Protein AF-0000000079575118 (afdb_homodimer)

Foldseek 3Di:
DAWFKWWAQFWAWDADPNDIAILAGGEIDIDHFLFAEEEEEDPSLNLVVVLCCQLVVDATPDTWMDGRNDTLNPDDPVVNVLLNLQAEFEAEQVLPFDQVDFLQCSQCVSVVVVVHDFPPVLLVVLCVLLVCNPRRGPGLVVDDPLNSLSSSLSSRPRNVHQAYEYEARCVPDDPVSSVVSLVSSSVSCNVSRHHYYYYHNDVVSQVVTPWYWYGGSNYIDTD/DAWFKWWAQFWAWDADPNDIAILAGGEIDIDHFLFAEEEEEDPSLNLVVVLCCQLVVDATPDTWMGGRNDTLNPDDPVVNVLLNLQAEFEAEQVLPFDQVDFLQCSQCVSVVVVVHDFPPVLLVVLCVLLVCNVRRGPGLVVDDPLNSLSSSLSSRPRNVHQAYEYEARCVPDDPVSSVVSLVSSSVSCNVSRHHYYYYHNDVVSQVVTPWYWYGGSNYIDTD

Nearest PDB structures (foldseek):
  7w7b-assembly2_G  TM=9.519E-01  e=2.539E-23  Corynebacterium diphtheriae NCTC 13129
  4u00-assembly1_A  TM=8.814E-01  e=5.512E-20  Thermus thermophilus HB8
  4p33-assembly1_A  TM=8.575E-01  e=5.951E-18  Escherichia coli K-12
  6mjp-assembly1_B  TM=8.785E-01  e=3.393E-17  Vibrio cholerae
  8frl-assembly1_A  TM=8.651E-01  e=6.184E-17  Acinetobacter baylyi ADP1

pLDDT: mean 93.68, std 4.73, range [67.94, 98.38]

Secondary structure (DSSP, 8-state):
--EEEEEEEEEEEEEETTEEEEEEEEE--EEETT-EEEEE--TTSSHHHHHHHHTTSS--SEEEEEETTEEGGGS-HHHHHHHHHHHEEEEETT----TTS-HHHHHHHHHHTTTPPP-HHHHHHHHHHTT-TT-TT--GGGS-HHHHHHHHHHHHHHT--SEEEEESTTTTS-HHHHHHHHHHHHHHHHHTT-EEEEE-S-HHHHTTSSEEEEEETTEEEE-/--EEEEEEEEEEEEEETTEEEEEEEEE--EEETT-EEEEE--TTSSHHHHHHHHHTSS--SEEEEEETTEEGGGS-HHHHHHHHHHHEEEEETT----TTS-HHHHHHHHHHTTTPPP-HHHHHHHHHHTT-TT-TT--GGGS-HHHHHHHHHHHHHHT--SEEEEESTTTTS-HHHHHHHHHHHHHHHHHTT-EEEEE-S-HHHHTTSSEEEEEETTEEEE-

Sequence (446 aa):
MDIILETKDLTKTYKAGGNHINAVDHTSICVERGDFVTIVGKSGSGKSTLLHLIGGLDYPTSGEVWIDNECITNMNEEDLSAFRRRKIGFIFQAFNLVPSLNVWENIILPIGLDDRKPDMVYLKEIIELLGLSEKLNNLPNTLSGGQQQRVAIARALATKPAIVLADEPTGNLDSKTSDEVMALLKTSAMKYEQTLIVITHNEDIAQMGNRKLVITDGKVVEQMDIILETKDLTKTYKAGGNHINAVDHTSICVERGDFVTIVGKSGSGKSTLLHLIGGLDYPTSGEVWIDNECITNMNEEDLSAFRRRKIGFIFQAFNLVPSLNVWENIILPIGLDDRKPDMVYLKEIIELLGLSEKLNNLPNTLSGGQQQRVAIARALATKPAIVLADEPTGNLDSKTSDEVMALLKTSAMKYEQTLIVITHNEDIAQMGNRKLVITDGKVVEQ

Structure (mmCIF, N/CA/C/O backbone):
data_AF-0000000079575118-model_v1
#
loop_
_entity.id
_entity.type
_entity.pdbx_description
1 polymer 'ATP-binding cassette domain-containing protein'
#
loop_
_atom_site.group_PDB
_atom_site.id
_atom_site.type_symbol
_atom_site.label_atom_id
_atom_site.label_alt_id
_atom_site.label_comp_id
_atom_site.label_asym_id
_atom_site.label_entity_id
_atom_site.label_seq_id
_atom_site.pdbx_PDB_ins_code
_atom_site.Cartn_x
_atom_site.Cartn_y
_atom_site.Cartn_z
_atom_site.occupancy
_atom_site.B_iso_or_equiv
_atom_site.auth_seq_id
_atom_site.auth_comp_id
_atom_site.auth_asym_id
_atom_site.auth_atom_id
_atom_site.pdbx_PDB_model_num
ATOM 1 N N . MET A 1 1 ? 0.518 -28.797 -24.766 1 67.94 1 MET A N 1
ATOM 2 C CA . MET A 1 1 ? 0.141 -28.219 -23.469 1 67.94 1 MET A CA 1
ATOM 3 C C . MET A 1 1 ? 0.839 -26.891 -23.234 1 67.94 1 MET A C 1
ATOM 5 O O . MET A 1 1 ? 2.039 -26.766 -23.5 1 67.94 1 MET A O 1
ATOM 9 N N . ASP A 1 2 ? 0.005 -25.734 -23.109 1 89.88 2 ASP A N 1
ATOM 10 C CA . ASP A 1 2 ? 0.578 -24.406 -22.953 1 89.88 2 ASP A CA 1
ATOM 11 C C . ASP A 1 2 ? 0.865 -24.109 -21.484 1 89.88 2 ASP A C 1
ATOM 13 O O . ASP A 1 2 ? -0.017 -23.656 -20.75 1 89.88 2 ASP A O 1
ATOM 17 N N . ILE A 1 3 ? 2.137 -24.5 -21.062 1 94.5 3 ILE A N 1
ATOM 18 C CA . ILE A 1 3 ? 2.555 -24.359 -19.672 1 94.5 3 ILE A CA 1
ATOM 19 C C . ILE A 1 3 ? 2.877 -22.891 -19.391 1 94.5 3 ILE A C 1
ATOM 21 O O . ILE A 1 3 ? 3.668 -22.266 -20.109 1 94.5 3 ILE A O 1
ATOM 25 N N . ILE A 1 4 ? 2.217 -22.406 -18.375 1 96.56 4 ILE A N 1
ATOM 26 C CA . ILE A 1 4 ? 2.42 -21 -18.062 1 96.56 4 ILE A CA 1
ATOM 27 C C . ILE A 1 4 ? 3.369 -20.875 -16.875 1 96.56 4 ILE A C 1
ATOM 29 O O . ILE A 1 4 ? 4.07 -19.859 -16.734 1 96.56 4 ILE A O 1
ATOM 33 N N . LEU A 1 5 ? 3.383 -21.875 -15.945 1 97.44 5 LEU A N 1
ATOM 34 C CA . LEU A 1 5 ? 4.246 -21.875 -14.773 1 97.44 5 LEU A CA 1
ATOM 35 C C . LEU A 1 5 ? 4.918 -23.234 -14.594 1 97.44 5 LEU A C 1
ATOM 37 O O . LEU A 1 5 ? 4.266 -24.266 -14.695 1 97.44 5 LEU A O 1
ATOM 41 N N . GLU A 1 6 ? 6.188 -23.188 -14.367 1 97.44 6 GLU A N 1
ATOM 42 C CA . GLU A 1 6 ? 6.961 -24.391 -14.047 1 97.44 6 GLU A CA 1
ATOM 43 C C . GLU A 1 6 ? 8.039 -24.078 -13.008 1 97.44 6 GLU A C 1
ATOM 45 O O . GLU A 1 6 ? 8.805 -23.141 -13.156 1 97.44 6 GLU A O 1
ATOM 50 N N . THR A 1 7 ? 7.984 -24.828 -11.953 1 97.44 7 THR A N 1
ATOM 51 C CA . THR A 1 7 ? 9.094 -24.797 -11.008 1 97.44 7 THR A CA 1
ATOM 52 C C . THR A 1 7 ? 9.938 -26.062 -11.109 1 97.44 7 THR A C 1
ATOM 54 O O . THR A 1 7 ? 9.398 -27.141 -11.336 1 97.44 7 THR A O 1
ATOM 57 N N . LYS A 1 8 ? 11.195 -25.875 -11.023 1 97.25 8 LYS A N 1
ATOM 58 C CA . LYS A 1 8 ? 12.117 -27 -11.125 1 97.25 8 LYS A CA 1
ATOM 59 C C . LYS A 1 8 ? 12.945 -27.156 -9.852 1 97.25 8 LYS A C 1
ATOM 61 O O . LYS A 1 8 ? 13.844 -26.344 -9.594 1 97.25 8 LYS A O 1
ATOM 66 N N . ASP A 1 9 ? 12.688 -28.219 -9.109 1 97.06 9 ASP A N 1
ATOM 67 C CA . ASP A 1 9 ? 13.438 -28.562 -7.91 1 97.06 9 ASP A CA 1
ATOM 68 C C . ASP A 1 9 ? 13.633 -27.344 -7.012 1 97.06 9 ASP A C 1
ATOM 70 O O . ASP A 1 9 ? 14.75 -27.047 -6.598 1 97.06 9 ASP A O 1
ATOM 74 N N . LEU A 1 10 ? 12.57 -26.672 -6.805 1 97.19 10 LEU A N 1
ATOM 75 C CA . LEU A 1 10 ? 12.602 -25.406 -6.09 1 97.19 10 LEU A CA 1
ATOM 76 C C . LEU A 1 10 ? 12.805 -25.625 -4.594 1 97.19 10 LEU A C 1
ATOM 78 O O . LEU A 1 10 ? 12.133 -26.453 -3.986 1 97.19 10 LEU A O 1
ATOM 82 N N . THR A 1 11 ? 13.75 -24.922 -4.004 1 97.12 11 THR A N 1
ATOM 83 C CA . THR A 1 11 ? 14.023 -25.031 -2.574 1 97.12 11 THR A CA 1
ATOM 84 C C . THR A 1 11 ? 14.18 -23.641 -1.954 1 97.12 11 THR A C 1
ATOM 86 O O . THR A 1 11 ? 14.672 -22.719 -2.605 1 97.12 11 THR A O 1
ATOM 89 N N . LYS A 1 12 ? 13.703 -23.453 -0.792 1 96.81 12 LYS A N 1
ATOM 90 C CA . LYS A 1 12 ? 13.953 -22.281 0.034 1 96.81 12 LYS A CA 1
ATOM 91 C C . LYS A 1 12 ? 14.273 -22.672 1.473 1 96.81 12 LYS A C 1
ATOM 93 O O . LYS A 1 12 ? 13.438 -23.266 2.16 1 96.81 12 LYS A O 1
ATOM 98 N N . THR A 1 13 ? 15.445 -22.328 1.859 1 94.56 13 THR A N 1
ATOM 99 C CA . THR A 1 13 ? 15.906 -22.625 3.213 1 94.56 13 THR A CA 1
ATOM 100 C C . THR A 1 13 ? 16.172 -21.328 3.98 1 94.56 13 THR A C 1
ATOM 102 O O . THR A 1 13 ? 16.828 -20.422 3.471 1 94.56 13 THR A O 1
ATOM 105 N N . TYR A 1 14 ? 15.508 -21.188 5.117 1 88.38 14 TYR A N 1
ATOM 106 C CA . TYR A 1 14 ? 15.766 -20.062 6.004 1 88.38 14 TYR A CA 1
ATOM 107 C C . TYR A 1 14 ? 16.672 -20.484 7.164 1 88.38 14 TYR A C 1
ATOM 109 O O . TYR A 1 14 ? 16.609 -21.625 7.621 1 88.38 14 TYR A O 1
ATOM 117 N N . LYS A 1 15 ? 17.578 -19.484 7.641 1 81.81 15 LYS A N 1
ATOM 118 C CA . LYS A 1 15 ? 18.422 -19.719 8.812 1 81.81 15 LYS A CA 1
ATOM 119 C C . LYS A 1 15 ? 17.797 -19.109 10.062 1 81.81 15 LYS A C 1
ATOM 121 O O . LYS A 1 15 ? 17.406 -17.938 10.07 1 81.81 15 LYS A O 1
ATOM 126 N N . ALA A 1 16 ? 17.281 -19.859 10.984 1 70.44 16 ALA A N 1
ATOM 127 C CA . ALA A 1 16 ? 16.781 -19.391 12.273 1 70.44 16 ALA A CA 1
ATOM 128 C C . ALA A 1 16 ? 17.641 -19.922 13.422 1 70.44 16 ALA A C 1
ATOM 130 O O . ALA A 1 16 ? 17.609 -21.109 13.719 1 70.44 16 ALA A O 1
ATOM 131 N N . GLY A 1 17 ? 18.219 -18.938 14.211 1 70.56 17 GLY A N 1
ATOM 132 C CA . GLY A 1 17 ? 18.938 -19.297 15.43 1 70.56 17 GLY A CA 1
ATOM 133 C C . GLY A 1 17 ? 19.844 -20.516 15.242 1 70.56 17 GLY A C 1
ATOM 134 O O . GLY A 1 17 ? 19.922 -21.375 16.125 1 70.56 17 GLY A O 1
ATOM 135 N N . GLY A 1 18 ? 20.5 -20.641 14.148 1 72.25 18 GLY A N 1
ATOM 136 C CA . GLY A 1 18 ? 21.438 -21.719 13.961 1 72.25 18 GLY A CA 1
ATOM 137 C C . GLY A 1 18 ? 20.844 -22.906 13.219 1 72.25 18 GLY A C 1
ATOM 138 O O . GLY A 1 18 ? 21.578 -23.781 12.75 1 72.25 18 GLY A O 1
ATOM 139 N N . ASN A 1 19 ? 19.5 -23.016 13.219 1 81.62 19 ASN A N 1
ATOM 140 C CA . ASN A 1 19 ? 18.875 -24.125 12.5 1 81.62 19 ASN A CA 1
ATOM 141 C C . ASN A 1 19 ? 18.406 -23.688 11.117 1 81.62 19 ASN A C 1
ATOM 143 O O . ASN A 1 19 ? 18.219 -22.5 10.859 1 81.62 19 ASN A O 1
ATOM 147 N N . HIS A 1 20 ? 18.484 -24.734 10.25 1 86.75 20 HIS A N 1
ATOM 148 C CA . HIS A 1 20 ? 17.984 -24.531 8.891 1 86.75 20 HIS A CA 1
ATOM 149 C C . HIS A 1 20 ? 16.594 -25.109 8.711 1 86.75 20 HIS A C 1
ATOM 151 O O . HIS A 1 20 ? 16.344 -26.25 9.102 1 86.75 20 HIS A O 1
ATOM 157 N N . ILE A 1 21 ? 15.625 -24.312 8.305 1 87.5 21 ILE A N 1
ATOM 158 C CA . ILE A 1 21 ? 14.266 -24.75 8.016 1 87.5 21 ILE A CA 1
ATOM 159 C C . ILE A 1 21 ? 13.992 -24.656 6.516 1 87.5 21 ILE A C 1
ATOM 161 O O . ILE A 1 21 ? 14.188 -23.594 5.91 1 87.5 21 ILE A O 1
ATOM 165 N N . ASN A 1 22 ? 13.648 -25.812 5.945 1 91.62 22 ASN A N 1
ATOM 166 C CA . ASN A 1 22 ? 13.234 -25.812 4.547 1 91.62 22 ASN A CA 1
ATOM 167 C C . ASN A 1 22 ? 11.758 -25.438 4.398 1 91.62 22 ASN A C 1
ATOM 169 O O . ASN A 1 22 ? 10.883 -26.297 4.555 1 91.62 22 ASN A O 1
ATOM 173 N N . ALA A 1 23 ? 11.531 -24.25 4.07 1 92.75 23 ALA A N 1
ATOM 174 C CA . ALA A 1 23 ? 10.156 -23.812 3.865 1 92.75 23 ALA A CA 1
ATOM 175 C C . ALA A 1 23 ? 9.578 -24.391 2.574 1 92.75 23 ALA A C 1
ATOM 177 O O . ALA A 1 23 ? 8.391 -24.703 2.504 1 92.75 23 ALA A O 1
ATOM 178 N N . VAL A 1 24 ? 10.359 -24.531 1.567 1 95.69 24 VAL A N 1
ATOM 179 C CA . VAL A 1 24 ? 10.062 -25.219 0.31 1 95.69 24 VAL A CA 1
ATOM 180 C C . VAL A 1 24 ? 11.164 -26.219 -0.002 1 95.69 24 VAL A C 1
ATOM 182 O O . VAL A 1 24 ? 12.352 -25.891 0.028 1 95.69 24 VAL A O 1
ATOM 185 N N . ASP A 1 25 ? 10.734 -27.406 -0.266 1 96 25 ASP A N 1
ATOM 186 C CA . ASP A 1 25 ? 11.688 -28.516 -0.337 1 96 25 ASP A CA 1
ATOM 187 C C . ASP A 1 25 ? 11.555 -29.281 -1.654 1 96 25 ASP A C 1
ATOM 189 O O . ASP A 1 25 ? 10.703 -30.156 -1.783 1 96 25 ASP A O 1
ATOM 193 N N . HIS A 1 26 ? 12.445 -28.969 -2.555 1 95 26 HIS A N 1
ATOM 194 C CA . HIS A 1 26 ? 12.555 -29.641 -3.84 1 95 26 HIS A CA 1
ATOM 195 C C . HIS A 1 26 ? 11.195 -29.781 -4.512 1 95 26 HIS A C 1
ATOM 197 O O . HIS A 1 26 ? 10.789 -30.875 -4.887 1 95 26 HIS A O 1
ATOM 203 N N . THR A 1 27 ? 10.562 -28.688 -4.684 1 94.69 27 THR A N 1
ATOM 204 C CA . THR A 1 27 ? 9.195 -28.656 -5.203 1 94.69 27 THR A CA 1
ATOM 205 C C . THR A 1 27 ? 9.203 -28.375 -6.703 1 94.69 27 THR A C 1
ATOM 207 O O . THR A 1 27 ? 9.82 -27.406 -7.16 1 94.69 27 THR A O 1
ATOM 210 N N . SER A 1 28 ? 8.555 -29.25 -7.422 1 95.19 28 SER A N 1
ATOM 211 C CA . SER A 1 28 ? 8.344 -29.078 -8.852 1 95.19 28 SER A CA 1
ATOM 212 C C . SER A 1 28 ? 6.863 -29.109 -9.211 1 95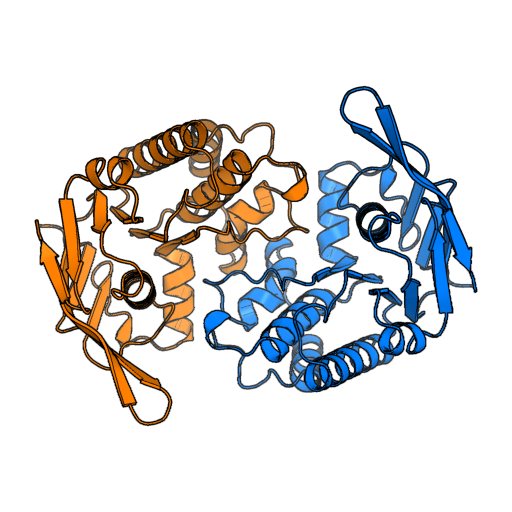.19 28 SER A C 1
ATOM 214 O O . SER A 1 28 ? 6.191 -30.125 -8.977 1 95.19 28 SER A O 1
ATOM 216 N N . ILE A 1 29 ? 6.449 -27.969 -9.719 1 94.81 29 ILE A N 1
ATOM 217 C CA . ILE A 1 29 ? 5.039 -27.875 -10.086 1 94.81 29 ILE A CA 1
ATOM 218 C C . ILE A 1 29 ? 4.914 -27.328 -11.508 1 94.81 29 ILE A C 1
ATOM 220 O O . ILE A 1 29 ? 5.777 -26.578 -11.961 1 94.81 29 ILE A O 1
ATOM 224 N N . CYS A 1 30 ? 3.844 -27.75 -12.164 1 95.38 30 CYS A N 1
ATOM 225 C CA . CYS A 1 30 ? 3.496 -27.266 -13.492 1 95.38 30 CYS A CA 1
ATOM 226 C C . CYS A 1 30 ? 2.039 -26.812 -13.547 1 95.38 30 CYS A C 1
ATOM 228 O O . CYS A 1 30 ? 1.153 -27.516 -13.055 1 95.38 30 CYS A O 1
ATOM 230 N N . VAL A 1 31 ? 1.845 -25.656 -14.102 1 96.06 31 VAL A N 1
ATOM 231 C CA . VAL A 1 31 ? 0.501 -25.109 -14.258 1 96.06 31 VAL A CA 1
ATOM 232 C C . VAL A 1 31 ? 0.269 -24.719 -15.719 1 96.06 31 VAL A C 1
ATOM 234 O O . VAL A 1 31 ? 1.142 -24.125 -16.359 1 96.06 31 VAL A O 1
ATOM 237 N N . GLU A 1 32 ? -0.891 -25.047 -16.266 1 95.5 32 GLU A N 1
ATOM 238 C CA . GLU A 1 32 ? -1.252 -24.719 -17.641 1 95.5 32 GLU A CA 1
ATOM 239 C C . GLU A 1 32 ? -1.951 -23.359 -17.703 1 95.5 32 GLU A C 1
ATOM 241 O O . GLU A 1 32 ? -2.568 -22.922 -16.734 1 95.5 32 GLU A O 1
ATOM 246 N N . ARG A 1 33 ? -1.776 -22.797 -18.859 1 95.31 33 ARG A N 1
ATOM 247 C CA . ARG A 1 33 ? -2.445 -21.516 -19.094 1 95.31 33 ARG A CA 1
ATOM 248 C C . ARG A 1 33 ? -3.955 -21.641 -18.922 1 95.31 33 ARG A C 1
ATOM 250 O O . ARG A 1 33 ? -4.559 -22.594 -19.438 1 95.31 33 ARG A O 1
ATOM 257 N N . GLY A 1 34 ? -4.488 -20.719 -18.156 1 93.69 34 GLY A N 1
ATOM 258 C CA . GLY A 1 34 ? -5.93 -20.703 -17.969 1 93.69 34 GLY A CA 1
ATOM 259 C C . GLY A 1 34 ? -6.395 -21.516 -16.781 1 93.69 34 GLY A C 1
ATOM 260 O O . GLY A 1 34 ? -7.57 -21.469 -16.406 1 93.69 34 GLY A O 1
ATOM 261 N N . ASP A 1 35 ? -5.484 -22.203 -16.109 1 94.88 35 ASP A N 1
ATOM 262 C CA . ASP A 1 35 ? -5.848 -23.016 -14.953 1 94.88 35 ASP A CA 1
ATOM 263 C C . ASP A 1 35 ? -6.176 -22.141 -13.742 1 94.88 35 ASP A C 1
ATOM 265 O O . ASP A 1 35 ? -5.617 -21.062 -13.586 1 94.88 35 ASP A O 1
ATOM 269 N N . PHE A 1 36 ? -7.117 -22.672 -12.992 1 96.44 36 PHE A N 1
ATOM 270 C CA . PHE A 1 36 ? -7.352 -22.203 -11.633 1 96.44 36 PHE A CA 1
ATOM 271 C C . PHE A 1 36 ? -6.871 -23.234 -10.617 1 96.44 36 PHE A C 1
ATOM 273 O O . PHE A 1 36 ? -7.555 -24.234 -10.367 1 96.44 36 PHE A O 1
ATOM 280 N N . VAL A 1 37 ? -5.715 -22.938 -10.031 1 96.94 37 VAL A N 1
ATOM 281 C CA . VAL A 1 37 ? -5.074 -23.891 -9.125 1 96.94 37 VAL A CA 1
ATOM 282 C C . VAL A 1 37 ? -5.18 -23.375 -7.688 1 96.94 37 VAL A C 1
ATOM 284 O O . VAL A 1 37 ? -4.941 -22.188 -7.422 1 96.94 37 VAL A O 1
ATOM 287 N N . THR A 1 38 ? -5.562 -24.219 -6.766 1 97 38 THR A N 1
ATOM 288 C CA . THR A 1 38 ? -5.539 -23.891 -5.344 1 97 38 THR A CA 1
ATOM 289 C C . THR A 1 38 ? -4.445 -24.688 -4.629 1 97 38 THR A C 1
ATOM 291 O O . THR A 1 38 ? -4.211 -25.859 -4.945 1 97 38 THR A O 1
ATOM 294 N N . ILE A 1 39 ? -3.758 -24.062 -3.803 1 96.12 39 ILE A N 1
ATOM 295 C CA . ILE A 1 39 ? -2.746 -24.688 -2.961 1 96.12 39 ILE A CA 1
ATOM 296 C C . ILE A 1 39 ? -3.176 -24.609 -1.497 1 96.12 39 ILE A C 1
ATOM 298 O O . ILE A 1 39 ? -3.381 -23.531 -0.956 1 96.12 39 ILE A O 1
ATOM 302 N N . VAL A 1 40 ? -3.277 -25.766 -0.87 1 95.75 40 VAL A N 1
ATOM 303 C CA . VAL A 1 40 ? -3.744 -25.812 0.511 1 95.75 40 VAL A CA 1
ATOM 304 C C . VAL A 1 40 ? -2.68 -26.469 1.392 1 95.75 40 VAL A C 1
ATOM 306 O O . VAL A 1 40 ? -1.809 -27.188 0.895 1 95.75 40 VAL A O 1
ATOM 309 N N . GLY A 1 41 ? -2.725 -26.125 2.635 1 91.69 41 GLY A N 1
ATOM 310 C CA . GLY A 1 41 ? -1.796 -26.641 3.627 1 91.69 41 GLY A CA 1
ATOM 311 C C . GLY A 1 41 ? -1.983 -26.016 5 1 91.69 41 GLY A C 1
ATOM 312 O O . GLY A 1 41 ? -2.672 -25.016 5.145 1 91.69 41 GLY A O 1
ATOM 313 N N . LYS A 1 42 ? -1.368 -26.641 5.941 1 89.25 42 LYS A N 1
ATOM 314 C CA . LYS A 1 42 ? -1.455 -26.125 7.312 1 89.25 42 LYS A CA 1
ATOM 315 C C . LYS A 1 42 ? -0.647 -24.844 7.48 1 89.25 42 LYS A C 1
ATOM 317 O O . LYS A 1 42 ? 0.158 -24.5 6.617 1 89.25 42 LYS A O 1
ATOM 322 N N . SER A 1 43 ? -0.989 -24.109 8.516 1 86.94 43 SER A N 1
ATOM 323 C CA . SER A 1 43 ? -0.184 -22.938 8.836 1 86.94 43 SER A CA 1
ATOM 324 C C . SER A 1 43 ? 1.29 -23.297 8.984 1 86.94 43 SER A C 1
ATOM 326 O O . SER A 1 43 ? 1.624 -24.328 9.586 1 86.94 43 SER A O 1
ATOM 328 N N . GLY A 1 44 ? 2.092 -22.547 8.391 1 85.81 44 GLY A N 1
ATOM 329 C CA . GLY A 1 44 ? 3.521 -22.781 8.5 1 85.81 44 GLY A CA 1
ATOM 330 C C . GLY A 1 44 ? 4.027 -23.844 7.539 1 85.81 44 GLY A C 1
ATOM 331 O O . GLY A 1 44 ? 5.203 -24.203 7.57 1 85.81 44 GLY A O 1
ATOM 332 N N . SER A 1 45 ? 3.234 -24.25 6.641 1 89.44 45 SER A N 1
ATOM 333 C CA . SER A 1 45 ? 3.621 -25.344 5.762 1 89.44 45 SER A CA 1
ATOM 334 C C . SER A 1 45 ? 4.48 -24.844 4.602 1 89.44 45 SER A C 1
ATOM 336 O O . SER A 1 45 ? 5.078 -25.641 3.879 1 89.44 45 SER A O 1
ATOM 338 N N . GLY A 1 46 ? 4.523 -23.531 4.402 1 91.25 46 GLY A N 1
ATOM 339 C CA . GLY A 1 46 ? 5.348 -22.984 3.344 1 91.25 46 GLY A CA 1
ATOM 340 C C . GLY A 1 46 ? 4.539 -22.391 2.205 1 91.25 46 GLY A C 1
ATOM 341 O O . GLY A 1 46 ? 5.098 -21.984 1.183 1 91.25 46 GLY A O 1
ATOM 342 N N . LYS A 1 47 ? 3.238 -22.281 2.314 1 93 47 LYS A N 1
ATOM 343 C CA . LYS A 1 47 ? 2.352 -21.812 1.255 1 93 47 LYS A CA 1
ATOM 344 C C . LYS A 1 47 ? 2.746 -20.406 0.79 1 93 47 LYS A C 1
ATOM 346 O O . LYS A 1 47 ? 2.951 -20.188 -0.404 1 93 47 LYS A O 1
ATOM 351 N N . SER A 1 48 ? 2.838 -19.531 1.768 1 92.81 48 SER A N 1
ATOM 352 C CA . SER A 1 48 ? 3.156 -18.156 1.425 1 92.81 48 SER A CA 1
ATOM 353 C C . SER A 1 48 ? 4.566 -18.031 0.854 1 92.81 48 SER A C 1
ATOM 355 O O . SER A 1 48 ? 4.797 -17.281 -0.093 1 92.81 48 SER A O 1
ATOM 357 N N . THR A 1 49 ? 5.496 -18.766 1.417 1 94.12 49 THR A N 1
ATOM 358 C CA . THR A 1 49 ? 6.852 -18.781 0.886 1 94.12 49 THR A CA 1
ATOM 359 C C . THR A 1 49 ? 6.859 -19.266 -0.565 1 94.12 49 THR A C 1
ATOM 361 O O . THR A 1 49 ? 7.48 -18.625 -1.424 1 94.12 49 THR A O 1
ATOM 364 N N . LEU A 1 50 ? 6.148 -20.328 -0.807 1 95.88 50 LEU A N 1
ATOM 365 C CA . LEU A 1 50 ? 6.074 -20.859 -2.162 1 95.88 50 LEU A CA 1
ATOM 366 C C . LEU A 1 50 ? 5.504 -19.828 -3.125 1 95.88 50 LEU A C 1
ATOM 368 O O . LEU A 1 50 ? 6.07 -19.594 -4.195 1 95.88 50 LEU A O 1
ATOM 372 N N . LEU A 1 51 ? 4.41 -19.219 -2.771 1 96.31 51 LEU A N 1
ATOM 373 C CA . LEU A 1 51 ? 3.785 -18.203 -3.621 1 96.31 51 LEU A CA 1
ATOM 374 C C . LEU A 1 51 ? 4.73 -17.031 -3.863 1 96.31 51 LEU A C 1
ATOM 376 O O . LEU A 1 51 ? 4.809 -16.516 -4.98 1 96.31 51 LEU A O 1
ATOM 380 N N . HIS A 1 52 ? 5.449 -16.656 -2.875 1 95.88 52 HIS A N 1
ATOM 381 C CA . HIS A 1 52 ? 6.398 -15.555 -3.004 1 95.88 52 HIS A CA 1
ATOM 382 C C . HIS A 1 52 ? 7.539 -15.922 -3.953 1 95.88 52 HIS A C 1
ATOM 384 O O . HIS A 1 52 ? 7.996 -15.078 -4.727 1 95.88 52 HIS A O 1
ATOM 390 N N . LEU A 1 53 ? 7.969 -17.156 -3.863 1 96.5 53 LEU A N 1
ATOM 391 C CA . LEU A 1 53 ? 9.008 -17.609 -4.773 1 96.5 53 LEU A CA 1
ATOM 392 C C . LEU A 1 53 ? 8.508 -17.625 -6.215 1 96.5 53 LEU A C 1
ATOM 394 O O . LEU A 1 53 ? 9.188 -17.125 -7.117 1 96.5 53 LEU A O 1
ATOM 398 N N . ILE A 1 54 ? 7.316 -18.078 -6.355 1 96.75 54 ILE A N 1
ATOM 399 C CA . ILE A 1 54 ? 6.699 -18.156 -7.676 1 96.75 54 ILE A CA 1
ATOM 400 C C . ILE A 1 54 ? 6.504 -16.75 -8.227 1 96.75 54 ILE A C 1
ATOM 402 O O . ILE A 1 54 ? 6.719 -16.5 -9.422 1 96.75 54 ILE A O 1
ATOM 406 N N . GLY A 1 55 ? 6.195 -15.844 -7.406 1 96.38 55 GLY A N 1
ATOM 407 C CA . GLY A 1 55 ? 5.887 -14.492 -7.832 1 96.38 55 GLY A CA 1
ATOM 408 C C . GLY A 1 55 ? 7.109 -13.594 -7.91 1 96.38 55 GLY A C 1
ATOM 409 O O . GLY A 1 55 ? 7.004 -12.422 -8.266 1 96.38 55 GLY A O 1
ATOM 410 N N . GLY A 1 56 ? 8.211 -14.109 -7.523 1 95.62 56 GLY A N 1
ATOM 411 C CA . GLY A 1 56 ? 9.422 -13.305 -7.551 1 95.62 56 GLY A CA 1
ATOM 412 C C . GLY A 1 56 ? 9.492 -12.289 -6.43 1 95.62 56 GLY A C 1
ATOM 413 O O . GLY A 1 56 ? 10.164 -11.266 -6.555 1 95.62 56 GLY A O 1
ATOM 414 N N . LEU A 1 57 ? 8.766 -12.477 -5.441 1 95.31 57 LEU A N 1
ATOM 415 C CA . LEU A 1 57 ? 8.797 -11.602 -4.273 1 95.31 57 LEU A CA 1
ATOM 416 C C . LEU A 1 57 ? 9.898 -12.023 -3.309 1 95.31 57 LEU A C 1
ATOM 418 O O . LEU A 1 57 ? 10.219 -11.297 -2.361 1 95.31 57 LEU A O 1
ATOM 422 N N . ASP A 1 58 ? 10.398 -13.18 -3.512 1 93.69 58 ASP A N 1
ATOM 423 C CA . ASP A 1 58 ? 11.547 -13.742 -2.799 1 93.69 58 ASP A CA 1
ATOM 424 C C . ASP A 1 58 ? 12.398 -14.609 -3.727 1 93.69 58 ASP A C 1
ATOM 426 O O . ASP A 1 58 ? 11.977 -14.938 -4.836 1 93.69 58 ASP A O 1
ATOM 430 N N . TYR A 1 59 ? 13.578 -14.883 -3.273 1 93.75 59 TYR A N 1
ATOM 431 C CA . TYR A 1 59 ? 14.484 -15.695 -4.082 1 93.75 59 TYR A CA 1
ATOM 432 C C . TYR A 1 59 ? 14.633 -17.094 -3.492 1 93.75 59 TYR A C 1
ATOM 434 O O . TYR A 1 59 ? 14.758 -17.25 -2.275 1 93.75 59 TYR A O 1
ATOM 442 N N . PRO A 1 60 ? 14.633 -18.047 -4.391 1 96.5 60 PRO A N 1
ATOM 443 C CA . PRO A 1 60 ? 14.875 -19.406 -3.896 1 96.5 60 PRO A CA 1
ATOM 444 C C . PRO A 1 60 ? 16.328 -19.656 -3.529 1 96.5 60 PRO A C 1
ATOM 446 O O . PRO A 1 60 ? 17.219 -18.922 -3.986 1 96.5 60 PRO A O 1
ATOM 449 N N . THR A 1 61 ? 16.484 -20.609 -2.623 1 96.25 61 THR A N 1
ATOM 450 C CA . THR A 1 61 ? 17.828 -21.078 -2.322 1 96.25 61 THR A CA 1
ATOM 451 C C . THR A 1 61 ? 18.406 -21.859 -3.5 1 96.25 61 THR A C 1
ATOM 453 O O . THR A 1 61 ? 19.578 -21.688 -3.848 1 96.25 61 THR A O 1
ATOM 456 N N . SER A 1 62 ? 17.609 -22.672 -4.062 1 96.94 62 SER A N 1
ATOM 457 C CA . SER A 1 62 ? 17.969 -23.391 -5.273 1 96.94 62 SER A CA 1
ATOM 458 C C . SER A 1 62 ? 16.734 -23.719 -6.109 1 96.94 62 SER A C 1
ATOM 460 O O . SER A 1 62 ? 15.602 -23.578 -5.641 1 96.94 62 SER A O 1
ATOM 462 N N . GLY A 1 63 ? 17.031 -24.031 -7.422 1 97.62 63 GLY A N 1
ATOM 463 C CA . GLY A 1 63 ? 15.938 -24.328 -8.344 1 97.62 63 GLY A CA 1
ATOM 464 C C . GLY A 1 63 ? 15.57 -23.156 -9.227 1 97.62 63 GLY A C 1
ATOM 465 O O . GLY A 1 63 ? 16.25 -22.125 -9.219 1 97.62 63 GLY A O 1
ATOM 466 N N . GLU A 1 64 ? 14.516 -23.453 -10.008 1 98 64 GLU A N 1
ATOM 467 C CA . GLU A 1 64 ? 14.133 -22.438 -10.977 1 98 64 GLU A CA 1
ATOM 468 C C . GLU A 1 64 ? 12.625 -22.25 -11.016 1 98 64 GLU A C 1
ATOM 470 O O . GLU A 1 64 ? 11.867 -23.172 -10.711 1 98 64 GLU A O 1
ATOM 475 N N . VAL A 1 65 ? 12.289 -21.047 -11.344 1 98.06 65 VAL A N 1
ATOM 476 C CA . VAL A 1 65 ? 10.891 -20.703 -11.617 1 98.06 65 VAL A CA 1
ATOM 477 C C . VAL A 1 65 ? 10.758 -20.156 -13.031 1 98.06 65 VAL A C 1
ATOM 479 O O . VAL A 1 65 ? 11.477 -19.234 -13.422 1 98.06 65 VAL A O 1
ATOM 482 N N . TRP A 1 66 ? 9.906 -20.766 -13.781 1 97.75 66 TRP A N 1
ATOM 483 C CA . TRP A 1 66 ? 9.602 -20.328 -15.141 1 97.75 66 TRP A CA 1
ATOM 484 C C . TRP A 1 66 ? 8.156 -19.875 -15.25 1 97.75 66 TRP A C 1
ATOM 486 O O . TRP A 1 66 ? 7.234 -20.578 -14.836 1 97.75 66 TRP A O 1
ATOM 496 N N . ILE A 1 67 ? 7.977 -18.672 -15.789 1 97.19 67 ILE A N 1
ATOM 497 C CA . ILE A 1 67 ? 6.648 -18.125 -16.062 1 97.19 67 ILE A CA 1
ATOM 498 C C . ILE A 1 67 ? 6.578 -17.625 -17.5 1 97.19 67 ILE A C 1
ATOM 500 O O . ILE A 1 67 ? 7.438 -16.844 -17.938 1 97.19 67 ILE A O 1
ATOM 504 N N . ASP A 1 68 ? 5.555 -18.047 -18.203 1 95.5 68 ASP A N 1
ATOM 505 C CA . ASP A 1 68 ? 5.359 -17.609 -19.578 1 95.5 68 ASP A CA 1
ATOM 506 C C . ASP A 1 68 ? 6.641 -17.781 -20.391 1 95.5 68 ASP A C 1
ATOM 508 O O . ASP A 1 68 ? 7.062 -16.844 -21.094 1 95.5 68 ASP A O 1
ATOM 512 N N . ASN A 1 69 ? 7.34 -18.859 -20.172 1 94.56 69 ASN A N 1
ATOM 513 C CA . ASN A 1 69 ? 8.523 -19.297 -20.891 1 94.56 69 ASN A CA 1
ATOM 514 C C . ASN A 1 69 ? 9.742 -18.438 -20.562 1 94.56 69 ASN A C 1
ATOM 516 O O . ASN A 1 69 ? 10.703 -18.391 -21.328 1 94.56 69 ASN A O 1
ATOM 520 N N . GLU A 1 70 ? 9.672 -17.703 -19.516 1 96.19 70 GLU A N 1
ATOM 521 C CA . GLU A 1 70 ? 10.812 -16.922 -19.047 1 96.19 70 GLU A CA 1
ATOM 522 C C . GLU A 1 70 ? 11.266 -17.391 -17.672 1 96.19 70 GLU A C 1
ATOM 524 O O . GLU A 1 70 ? 10.453 -17.594 -16.766 1 96.19 70 GLU A O 1
ATOM 529 N N . CYS A 1 71 ? 12.547 -17.609 -17.531 1 97.44 71 CYS A N 1
ATOM 530 C CA . CYS A 1 71 ? 13.109 -18 -16.234 1 97.44 71 CYS A CA 1
ATOM 531 C C . CYS A 1 71 ? 13.328 -16.781 -15.344 1 97.44 71 CYS A C 1
ATOM 533 O O . CYS A 1 71 ? 14.305 -16.047 -15.516 1 97.44 71 CYS A O 1
ATOM 535 N N . ILE A 1 72 ? 12.508 -16.609 -14.344 1 96.12 72 ILE A N 1
ATOM 536 C CA . ILE A 1 72 ? 12.555 -15.367 -13.57 1 96.12 72 ILE A CA 1
ATOM 537 C C . ILE A 1 72 ? 13.672 -15.445 -12.539 1 96.12 72 ILE A C 1
ATOM 539 O O . ILE A 1 72 ? 14.188 -14.414 -12.086 1 96.12 72 ILE A O 1
ATOM 543 N N . THR A 1 73 ? 14.062 -16.641 -12.141 1 95.56 73 THR A N 1
ATOM 544 C CA . THR A 1 73 ? 15.133 -16.812 -11.164 1 95.56 73 THR A CA 1
ATOM 545 C C . THR A 1 73 ? 16.453 -16.297 -11.711 1 95.56 73 THR A C 1
ATOM 547 O O . THR A 1 73 ? 17.375 -16 -10.945 1 95.56 73 THR A O 1
ATOM 550 N N . ASN A 1 74 ? 16.609 -16.156 -13 1 93.06 74 ASN A N 1
ATOM 551 C CA . ASN A 1 74 ? 17.844 -15.75 -13.648 1 93.06 74 ASN A CA 1
ATOM 552 C C . ASN A 1 74 ? 17.812 -14.281 -14.047 1 93.06 74 ASN A C 1
ATOM 554 O O . ASN A 1 74 ? 18.781 -13.758 -14.586 1 93.06 74 ASN A O 1
ATOM 558 N N . MET A 1 75 ? 16.812 -13.633 -13.766 1 94.94 75 MET A N 1
ATOM 559 C CA . MET A 1 75 ? 16.672 -12.227 -14.141 1 94.94 75 MET A CA 1
ATOM 560 C C . MET A 1 75 ? 17.422 -11.328 -13.164 1 94.94 75 MET A C 1
ATOM 562 O O . MET A 1 75 ? 17.484 -11.625 -11.969 1 94.94 75 MET A O 1
ATOM 566 N N . ASN A 1 76 ? 17.969 -10.266 -13.742 1 93.38 76 ASN A N 1
ATOM 567 C CA . ASN A 1 76 ? 18.422 -9.227 -12.828 1 93.38 76 ASN A CA 1
ATOM 568 C C . ASN A 1 76 ? 17.25 -8.469 -12.203 1 93.38 76 ASN A C 1
ATOM 570 O O . ASN A 1 76 ? 16.109 -8.625 -12.633 1 93.38 76 ASN A O 1
ATOM 574 N N . GLU A 1 77 ? 17.516 -7.691 -11.211 1 90.25 77 GLU A N 1
ATOM 575 C CA . GLU A 1 77 ? 16.453 -7.074 -10.422 1 90.25 77 GLU A CA 1
ATOM 576 C C . GLU A 1 77 ? 15.617 -6.121 -11.266 1 90.25 77 GLU A C 1
ATOM 578 O O . GLU A 1 77 ? 14.398 -6.039 -11.094 1 90.25 77 GLU A O 1
ATOM 583 N N . GLU A 1 78 ? 16.219 -5.422 -12.125 1 90.75 78 GLU A N 1
ATOM 584 C CA . GLU A 1 78 ? 15.477 -4.496 -12.984 1 90.75 78 GLU A CA 1
ATOM 585 C C . GLU A 1 78 ? 14.484 -5.238 -13.875 1 90.75 78 GLU A C 1
ATOM 587 O O . GLU A 1 78 ? 13.312 -4.863 -13.953 1 90.75 78 GLU A O 1
ATOM 592 N N . ASP A 1 79 ? 14.977 -6.277 -14.484 1 94.81 79 ASP A N 1
ATOM 593 C CA . ASP A 1 79 ? 14.133 -7.09 -15.352 1 94.81 79 ASP A CA 1
ATOM 594 C C . ASP A 1 79 ? 13.039 -7.793 -14.555 1 94.81 79 ASP A C 1
ATOM 596 O O . ASP A 1 79 ? 11.891 -7.879 -15 1 94.81 79 ASP A O 1
ATOM 600 N N . LEU A 1 80 ? 13.422 -8.289 -13.383 1 95.75 80 LEU A N 1
ATOM 601 C CA . LEU A 1 80 ? 12.461 -8.984 -12.539 1 95.75 80 LEU A CA 1
ATOM 602 C C . LEU A 1 80 ? 11.359 -8.023 -12.078 1 95.75 80 LEU A C 1
ATOM 604 O O . LEU A 1 80 ? 10.188 -8.398 -12.039 1 95.75 80 LEU A O 1
ATOM 608 N N . SER A 1 81 ? 11.711 -6.84 -11.781 1 94.12 81 SER A N 1
ATOM 609 C CA . SER A 1 81 ? 10.742 -5.824 -11.383 1 94.12 81 SER A CA 1
ATOM 610 C C . SER A 1 81 ? 9.75 -5.539 -12.5 1 94.12 81 SER A C 1
ATOM 612 O O . SER A 1 81 ? 8.539 -5.461 -12.258 1 94.12 81 SER A O 1
ATOM 614 N N . ALA A 1 82 ? 10.297 -5.336 -13.641 1 93.94 82 ALA A N 1
ATOM 615 C CA . ALA A 1 82 ? 9.43 -5.098 -14.797 1 93.94 82 ALA A CA 1
ATOM 616 C C . ALA A 1 82 ? 8.523 -6.301 -15.062 1 93.94 82 ALA A C 1
ATOM 618 O O . ALA A 1 82 ? 7.344 -6.137 -15.367 1 93.94 82 ALA A O 1
ATOM 619 N N . PHE A 1 83 ? 9.141 -7.449 -14.938 1 95.12 83 PHE A N 1
ATOM 620 C CA . PHE A 1 83 ? 8.383 -8.672 -15.133 1 95.12 83 PHE A CA 1
ATOM 621 C C . PHE A 1 83 ? 7.234 -8.766 -14.141 1 95.12 83 PHE A C 1
ATOM 623 O O . PHE A 1 83 ? 6.098 -9.07 -14.516 1 95.12 83 PHE A O 1
ATOM 630 N N . ARG A 1 84 ? 7.449 -8.492 -12.867 1 95.5 84 ARG A N 1
ATOM 631 C CA . ARG A 1 84 ? 6.434 -8.523 -11.82 1 95.5 84 ARG A CA 1
ATOM 632 C C . ARG A 1 84 ? 5.301 -7.551 -12.133 1 95.5 84 ARG A C 1
ATOM 634 O O . ARG A 1 84 ? 4.125 -7.906 -12.031 1 95.5 84 ARG A O 1
ATOM 641 N N . ARG A 1 85 ? 5.641 -6.43 -12.578 1 92.81 85 ARG A N 1
ATOM 642 C CA . ARG A 1 85 ? 4.664 -5.375 -12.82 1 92.81 85 ARG A CA 1
ATOM 643 C C . ARG A 1 85 ? 3.789 -5.711 -14.031 1 92.81 85 ARG A C 1
ATOM 645 O O . ARG A 1 85 ? 2.6 -5.391 -14.047 1 92.81 85 ARG A O 1
ATOM 652 N N . ARG A 1 86 ? 4.344 -6.422 -14.938 1 93.5 86 ARG A N 1
ATOM 653 C CA . ARG A 1 86 ? 3.689 -6.578 -16.234 1 93.5 86 ARG A CA 1
ATOM 654 C C . ARG A 1 86 ? 3.002 -7.934 -16.344 1 93.5 86 ARG A C 1
ATOM 656 O O . ARG A 1 86 ? 1.968 -8.062 -17 1 93.5 86 ARG A O 1
ATOM 663 N N . LYS A 1 87 ? 3.588 -8.922 -15.703 1 95.12 87 LYS A N 1
ATOM 664 C CA . LYS A 1 87 ? 3.172 -10.281 -16.031 1 95.12 87 LYS A CA 1
ATOM 665 C C . LYS A 1 87 ? 2.512 -10.953 -14.828 1 95.12 87 LYS A C 1
ATOM 667 O O . LYS A 1 87 ? 1.873 -12 -14.961 1 95.12 87 LYS A O 1
ATOM 672 N N . ILE A 1 88 ? 2.666 -10.359 -13.68 1 96.62 88 ILE A N 1
ATOM 673 C CA . ILE A 1 88 ? 2.141 -11.023 -12.492 1 96.62 88 ILE A CA 1
ATOM 674 C C . ILE A 1 88 ? 1.166 -10.094 -11.766 1 96.62 88 ILE A C 1
ATOM 676 O O . ILE A 1 88 ? 1.494 -8.945 -11.484 1 96.62 88 ILE A O 1
ATOM 680 N N . GLY A 1 89 ? -0.021 -10.547 -11.555 1 96.88 89 GLY A N 1
ATOM 681 C CA . GLY A 1 89 ? -0.958 -9.891 -10.656 1 96.88 89 GLY A CA 1
ATOM 682 C C . GLY A 1 89 ? -0.953 -10.477 -9.258 1 96.88 89 GLY A C 1
ATOM 683 O O . GLY A 1 89 ? -1.004 -11.695 -9.086 1 96.88 89 GLY A O 1
ATOM 684 N N . PHE A 1 90 ? -0.878 -9.602 -8.297 1 97.31 90 PHE A N 1
ATOM 685 C CA . PHE A 1 90 ? -0.841 -10.062 -6.914 1 97.31 90 PHE A CA 1
ATOM 686 C C . PHE A 1 90 ? -2.094 -9.625 -6.164 1 97.31 90 PHE A C 1
ATOM 688 O O . PHE A 1 90 ? -2.564 -8.5 -6.336 1 97.31 90 PHE A O 1
ATOM 695 N N . ILE A 1 91 ? -2.58 -10.57 -5.414 1 97.12 91 ILE A N 1
ATOM 696 C CA . ILE A 1 91 ? -3.664 -10.297 -4.477 1 97.12 91 ILE A CA 1
ATOM 697 C C . ILE A 1 91 ? -3.275 -10.773 -3.08 1 97.12 91 ILE A C 1
ATOM 699 O O . ILE A 1 91 ? -2.893 -11.93 -2.9 1 97.12 91 ILE A O 1
ATOM 703 N N . PHE A 1 92 ? -3.354 -9.844 -2.117 1 95.38 92 PHE A N 1
ATOM 704 C CA . PHE A 1 92 ? -2.967 -10.164 -0.748 1 95.38 92 PHE A CA 1
ATOM 705 C C . PHE A 1 92 ? -4.168 -10.094 0.185 1 95.38 92 PHE A C 1
ATOM 707 O O . PHE A 1 92 ? -5.18 -9.469 -0.144 1 95.38 92 PHE A O 1
ATOM 714 N N . GLN A 1 93 ? -3.918 -10.672 1.284 1 91.44 93 GLN A N 1
ATOM 715 C CA . GLN A 1 93 ? -4.953 -10.648 2.312 1 91.44 93 GLN A CA 1
ATOM 716 C C . GLN A 1 93 ? -5.195 -9.227 2.822 1 91.44 93 GLN A C 1
ATOM 718 O O . GLN A 1 93 ? -6.336 -8.836 3.07 1 91.44 93 GLN A O 1
ATOM 723 N N . ALA A 1 94 ? -4.176 -8.438 2.963 1 91.38 94 ALA A N 1
ATOM 724 C CA . ALA A 1 94 ? -4.266 -7.102 3.543 1 91.38 94 ALA A CA 1
ATOM 725 C C . ALA A 1 94 ? -4.633 -6.07 2.482 1 91.38 94 ALA A C 1
ATOM 727 O O . ALA A 1 94 ? -4.586 -4.863 2.738 1 91.38 94 ALA A O 1
ATOM 728 N N . PHE A 1 95 ? -5.008 -6.41 1.34 1 92.69 95 PHE A N 1
ATOM 729 C CA . PHE A 1 95 ? -5.414 -5.598 0.198 1 92.69 95 PHE A CA 1
ATOM 730 C C . PHE A 1 95 ? -4.234 -4.805 -0.346 1 92.69 95 PHE A C 1
ATOM 732 O O . PHE A 1 95 ? -4.012 -4.762 -1.559 1 92.69 95 PHE A O 1
ATOM 739 N N . ASN A 1 96 ? -3.486 -4.168 0.671 1 93.94 96 ASN A N 1
ATOM 740 C CA . ASN A 1 96 ? -2.291 -3.385 0.371 1 93.94 96 ASN A CA 1
ATOM 741 C C . ASN A 1 96 ? -2.6 -2.236 -0.586 1 93.94 96 ASN A C 1
ATOM 743 O O . ASN A 1 96 ? -1.876 -2.025 -1.562 1 93.94 96 ASN A O 1
ATOM 747 N N . LEU A 1 97 ? -3.688 -1.597 -0.322 1 96.25 97 LEU A N 1
ATOM 748 C CA . LEU A 1 97 ? -4 -0.375 -1.056 1 96.25 97 LEU A CA 1
ATOM 749 C C . LEU A 1 97 ? -3.248 0.817 -0.473 1 96.25 97 LEU A C 1
ATOM 751 O O . LEU A 1 97 ? -2.965 0.853 0.727 1 96.25 97 LEU A O 1
ATOM 755 N N . VAL A 1 98 ? -2.943 1.729 -1.296 1 95.44 98 VAL A N 1
ATOM 756 C CA . VAL A 1 98 ? -2.371 2.996 -0.852 1 95.44 98 VAL A CA 1
ATOM 757 C C . VAL A 1 98 ? -3.488 3.943 -0.416 1 95.44 98 VAL A C 1
ATOM 759 O O . VAL A 1 98 ? -4.297 4.379 -1.238 1 95.44 98 VAL A O 1
ATOM 762 N N . PRO A 1 99 ? -3.498 4.395 0.763 1 94.94 99 PRO A N 1
ATOM 763 C CA . PRO A 1 99 ? -4.652 5.098 1.324 1 94.94 99 PRO A CA 1
ATOM 764 C C . PRO A 1 99 ? -4.875 6.469 0.691 1 94.94 99 PRO A C 1
ATOM 766 O O . PRO A 1 99 ? -6.008 6.949 0.627 1 94.94 99 PRO A O 1
ATOM 769 N N . SER A 1 100 ? -3.855 7.121 0.252 1 93.94 100 SER A N 1
ATOM 770 C CA . SER A 1 100 ? -3.959 8.484 -0.248 1 93.94 100 SER A CA 1
ATOM 771 C C . SER A 1 100 ? -4.359 8.508 -1.72 1 93.94 100 SER A C 1
ATOM 773 O O . SER A 1 100 ? -4.562 9.578 -2.297 1 93.94 100 SER A O 1
ATOM 775 N N . LEU A 1 101 ? -4.465 7.32 -2.287 1 95.06 101 LEU A N 1
ATOM 776 C CA . LEU A 1 101 ? -4.887 7.191 -3.678 1 95.06 101 LEU A CA 1
ATOM 777 C C . LEU A 1 101 ? -6.32 6.691 -3.768 1 95.06 101 LEU A C 1
ATOM 779 O O . LEU A 1 101 ? -6.734 5.832 -2.984 1 95.06 101 LEU A O 1
ATOM 783 N N . ASN A 1 102 ? -7.027 7.234 -4.742 1 96.31 102 ASN A N 1
ATOM 784 C CA . ASN A 1 102 ? -8.391 6.742 -4.902 1 96.31 102 ASN A CA 1
ATOM 785 C C . ASN A 1 102 ? -8.422 5.383 -5.594 1 96.31 102 ASN A C 1
ATOM 787 O O . ASN A 1 102 ? -7.367 4.828 -5.926 1 96.31 102 ASN A O 1
ATOM 791 N N . VAL A 1 103 ? -9.57 4.859 -5.762 1 97.81 103 VAL A N 1
ATOM 792 C CA . VAL A 1 103 ? -9.766 3.525 -6.32 1 97.81 103 VAL A CA 1
ATOM 793 C C . VAL A 1 103 ? -9.141 3.451 -7.711 1 97.81 103 VAL A C 1
ATOM 795 O O . VAL A 1 103 ? -8.375 2.531 -8.008 1 97.81 103 VAL A O 1
ATOM 798 N N . TRP A 1 104 ? -9.422 4.391 -8.531 1 97.25 104 TRP A N 1
ATOM 799 C CA . TRP A 1 104 ? -8.891 4.395 -9.891 1 97.25 104 TRP A CA 1
ATOM 800 C C . TRP A 1 104 ? -7.363 4.391 -9.875 1 97.25 104 TRP A C 1
ATOM 802 O O . TRP A 1 104 ? -6.73 3.572 -10.555 1 97.25 104 TRP A O 1
ATOM 812 N N . GLU A 1 105 ? -6.812 5.234 -9.102 1 95.69 105 GLU A N 1
ATOM 813 C CA . GLU A 1 105 ? -5.359 5.363 -9.016 1 95.69 105 GLU A CA 1
ATOM 814 C C . GLU A 1 105 ? -4.723 4.078 -8.5 1 95.69 105 GLU A C 1
ATOM 816 O O . GLU A 1 105 ? -3.66 3.672 -8.984 1 95.69 105 GLU A O 1
ATOM 821 N N . ASN A 1 106 ? -5.316 3.502 -7.527 1 97.38 106 ASN A N 1
ATOM 822 C CA . ASN A 1 106 ? -4.828 2.225 -7.02 1 97.38 106 ASN A CA 1
ATOM 823 C C . ASN A 1 106 ? -4.848 1.146 -8.102 1 97.38 106 ASN A C 1
ATOM 825 O O . ASN A 1 106 ? -3.93 0.33 -8.188 1 97.38 106 ASN A O 1
ATOM 829 N N . ILE A 1 107 ? -5.844 1.171 -8.906 1 97.44 107 ILE A N 1
ATOM 830 C CA . ILE A 1 107 ? -6.02 0.148 -9.93 1 97.44 107 ILE A CA 1
ATOM 831 C C . ILE A 1 107 ? -4.941 0.301 -11 1 97.44 107 ILE A C 1
ATOM 833 O O . ILE A 1 107 ? -4.344 -0.686 -11.43 1 97.44 107 ILE A O 1
ATOM 837 N N . ILE A 1 108 ? -4.613 1.514 -11.367 1 95.56 108 ILE A N 1
ATOM 838 C CA . ILE A 1 108 ? -3.758 1.708 -12.531 1 95.56 108 ILE A CA 1
ATOM 839 C C . ILE A 1 108 ? -2.309 1.883 -12.086 1 95.56 108 ILE A C 1
ATOM 841 O O . ILE A 1 108 ? -1.431 2.17 -12.906 1 95.56 108 ILE A O 1
ATOM 845 N N . LEU A 1 109 ? -2.055 1.701 -10.875 1 93.88 109 LEU A N 1
ATOM 846 C CA . LEU A 1 109 ? -0.74 1.947 -10.289 1 93.88 109 LEU A CA 1
ATOM 847 C C . LEU A 1 109 ? 0.348 1.223 -11.07 1 93.88 109 LEU A C 1
ATOM 849 O O . LEU A 1 109 ? 1.336 1.835 -11.484 1 93.88 109 LEU A O 1
ATOM 853 N N . PRO A 1 110 ? 0.199 -0.077 -11.32 1 92.62 110 PRO A N 1
ATOM 854 C CA . PRO A 1 110 ? 1.263 -0.79 -12.031 1 92.62 110 PRO A CA 1
ATOM 855 C C . PRO A 1 110 ? 1.473 -0.269 -13.453 1 92.62 110 PRO A C 1
ATOM 857 O O . PRO A 1 110 ? 2.59 -0.316 -13.969 1 92.62 110 PRO A O 1
ATOM 860 N N . ILE A 1 111 ? 0.465 0.215 -14.039 1 93.12 111 ILE A N 1
ATOM 861 C CA . ILE A 1 111 ? 0.526 0.714 -15.406 1 93.12 111 ILE A CA 1
ATOM 862 C C . ILE A 1 111 ? 1.271 2.047 -15.438 1 93.12 111 ILE A C 1
ATOM 864 O O . ILE A 1 111 ? 2.115 2.273 -16.312 1 93.12 111 ILE A O 1
ATOM 868 N N . GLY A 1 112 ? 0.971 2.895 -14.461 1 88.62 112 GLY A N 1
ATOM 869 C CA . GLY A 1 112 ? 1.613 4.199 -14.375 1 88.62 112 GLY A CA 1
ATOM 870 C C . GLY A 1 112 ? 3.117 4.109 -14.195 1 88.62 112 GLY A C 1
ATOM 871 O O . GLY A 1 112 ? 3.861 4.93 -14.734 1 88.62 112 GLY A O 1
ATOM 872 N N . LEU A 1 113 ? 3.535 3.107 -13.555 1 89.31 113 LEU A N 1
ATOM 873 C CA . LEU A 1 113 ? 4.957 2.941 -13.266 1 89.31 113 LEU A CA 1
ATOM 874 C C . LEU A 1 113 ? 5.711 2.482 -14.508 1 89.31 113 LEU A C 1
ATOM 876 O O . LEU A 1 113 ? 6.938 2.578 -14.57 1 89.31 113 LEU A O 1
ATOM 880 N N . ASP A 1 114 ? 5.047 1.944 -15.469 1 86.25 114 ASP A N 1
ATOM 881 C CA . ASP A 1 114 ? 5.66 1.484 -16.719 1 86.25 114 ASP A CA 1
ATOM 882 C C . ASP A 1 114 ? 5.5 2.521 -17.828 1 86.25 114 ASP A C 1
ATOM 884 O O . ASP A 1 114 ? 5.809 2.248 -18.984 1 86.25 114 ASP A O 1
ATOM 888 N N . ASP A 1 115 ? 5.02 3.627 -17.547 1 81.69 115 ASP A N 1
ATOM 889 C CA . ASP A 1 115 ? 4.762 4.691 -18.516 1 81.69 115 ASP A CA 1
ATOM 890 C C . ASP A 1 115 ? 3.859 4.199 -19.641 1 81.69 115 ASP A C 1
ATOM 892 O O . ASP A 1 115 ? 4.109 4.488 -20.812 1 81.69 115 ASP A O 1
ATOM 896 N N . ARG A 1 116 ? 2.998 3.334 -19.375 1 84.94 116 ARG A N 1
ATOM 897 C CA . ARG A 1 116 ? 2.012 2.84 -20.328 1 84.94 116 ARG A CA 1
ATOM 898 C C . ARG A 1 116 ? 0.643 3.457 -20.078 1 84.94 116 ARG A C 1
ATOM 900 O O . ARG A 1 116 ? 0.398 4.012 -19 1 84.94 116 ARG A O 1
ATOM 907 N N . LYS A 1 117 ? -0.124 3.398 -21.109 1 89.5 117 LYS A N 1
ATOM 908 C CA . LYS A 1 117 ? -1.502 3.861 -20.969 1 89.5 117 LYS A CA 1
ATOM 909 C C . LYS A 1 117 ? -2.447 2.695 -20.703 1 89.5 117 LYS A C 1
ATOM 911 O O . LYS A 1 117 ? -2.301 1.618 -21.281 1 89.5 117 LYS A O 1
ATOM 916 N N . PRO A 1 118 ? -3.295 2.951 -19.828 1 92.69 118 PRO A N 1
ATOM 917 C CA . PRO A 1 118 ? -4.242 1.878 -19.516 1 92.69 118 PRO A CA 1
ATOM 918 C C . PRO A 1 118 ? -5.176 1.563 -20.688 1 92.69 118 PRO A C 1
ATOM 920 O O . PRO A 1 118 ? -5.566 2.467 -21.422 1 92.69 118 PRO A O 1
ATOM 923 N N . ASP A 1 119 ? -5.449 0.322 -20.938 1 95.5 119 ASP A N 1
ATOM 924 C CA . ASP A 1 119 ? -6.504 -0.096 -21.844 1 95.5 119 ASP A CA 1
ATOM 925 C C . ASP A 1 119 ? -7.887 0.2 -21.266 1 95.5 119 ASP A C 1
ATOM 927 O O . ASP A 1 119 ? -8.445 -0.624 -20.531 1 95.5 119 ASP A O 1
ATOM 931 N N . MET A 1 120 ? -8.43 1.273 -21.656 1 96.19 120 MET A N 1
ATOM 932 C CA . MET A 1 120 ? -9.633 1.791 -21.016 1 96.19 120 MET A CA 1
ATOM 933 C C . MET A 1 120 ? -10.82 0.872 -21.266 1 96.19 120 MET A C 1
ATOM 935 O O . MET A 1 120 ? -11.695 0.718 -20.406 1 96.19 120 MET A O 1
ATOM 939 N N . VAL A 1 121 ? -10.906 0.265 -22.375 1 96.25 121 VAL A N 1
ATOM 940 C CA . VAL A 1 121 ? -12.008 -0.635 -22.703 1 96.25 121 VAL A CA 1
ATOM 941 C C . VAL A 1 121 ? -11.953 -1.863 -21.797 1 96.25 121 VAL A C 1
ATOM 943 O O . VAL A 1 121 ? -12.953 -2.23 -21.172 1 96.25 121 VAL A O 1
ATOM 946 N N . TYR A 1 122 ? -10.805 -2.41 -21.719 1 95.38 122 TYR A N 1
ATOM 947 C CA . TYR A 1 122 ? -10.602 -3.576 -20.875 1 95.38 122 TYR A CA 1
ATOM 948 C C . TYR A 1 122 ? -10.859 -3.234 -19.406 1 95.38 122 TYR A C 1
ATOM 950 O O . TYR A 1 122 ? -11.578 -3.955 -18.719 1 95.38 122 TYR A O 1
ATOM 958 N N . LEU A 1 123 ? -10.297 -2.111 -18.891 1 96.69 123 LEU A N 1
ATOM 959 C CA . LEU A 1 123 ? -10.406 -1.717 -17.5 1 96.69 123 LEU A CA 1
ATOM 960 C C . LEU A 1 123 ? -11.852 -1.418 -17.125 1 96.69 123 LEU A C 1
ATOM 962 O O . LEU A 1 123 ? -12.297 -1.746 -16.016 1 96.69 123 LEU A O 1
ATOM 966 N N . LYS A 1 124 ? -12.531 -0.79 -18.031 1 96.81 124 LYS A N 1
ATOM 967 C CA . LYS A 1 124 ? -13.938 -0.501 -17.766 1 96.81 124 LYS A CA 1
ATOM 968 C C . LYS A 1 124 ? -14.734 -1.787 -17.562 1 96.81 124 LYS A C 1
ATOM 970 O O . LYS A 1 124 ? -15.594 -1.854 -16.688 1 96.81 124 LYS A O 1
ATOM 975 N N . GLU A 1 125 ? -14.43 -2.766 -18.328 1 96.19 125 GLU A N 1
ATOM 976 C CA . GLU A 1 125 ? -15.109 -4.051 -18.203 1 96.19 125 GLU A CA 1
ATOM 977 C C . GLU A 1 125 ? -14.797 -4.707 -16.859 1 96.19 125 GLU A C 1
ATOM 979 O O . GLU A 1 125 ? -15.703 -5.203 -16.172 1 96.19 125 GLU A O 1
ATOM 984 N N . ILE A 1 126 ? -13.555 -4.711 -16.484 1 96.12 126 ILE A N 1
ATOM 985 C CA . ILE A 1 126 ? -13.133 -5.305 -15.227 1 96.12 126 ILE A CA 1
ATOM 986 C C . ILE A 1 126 ? -13.797 -4.574 -14.062 1 96.12 126 ILE A C 1
ATOM 988 O O . ILE A 1 126 ? -14.32 -5.203 -13.141 1 96.12 126 ILE A O 1
ATOM 992 N N . ILE A 1 127 ? -13.805 -3.295 -14.148 1 97.62 127 ILE A N 1
ATOM 993 C CA . ILE A 1 127 ? -14.375 -2.443 -13.109 1 97.62 127 ILE A CA 1
ATOM 994 C C . ILE A 1 127 ? -15.867 -2.719 -12.977 1 97.62 127 ILE A C 1
ATOM 996 O O . ILE A 1 127 ? -16.391 -2.828 -11.859 1 97.62 127 ILE A O 1
ATOM 1000 N N . GLU A 1 128 ? -16.5 -2.82 -14.047 1 97.06 128 GLU A N 1
ATOM 1001 C CA . GLU A 1 128 ? -17.922 -3.121 -14.055 1 97.06 128 GLU A CA 1
ATOM 1002 C C . GLU A 1 128 ? -18.203 -4.508 -13.484 1 97.06 128 GLU A C 1
ATOM 1004 O O . GLU A 1 128 ? -19.109 -4.68 -12.656 1 97.06 128 GLU A O 1
ATOM 1009 N N . LEU A 1 129 ? -17.469 -5.469 -13.891 1 95.38 129 LEU A N 1
ATOM 1010 C CA . LEU A 1 129 ? -17.625 -6.84 -13.422 1 95.38 129 LEU A CA 1
ATOM 1011 C C . LEU A 1 129 ? -17.453 -6.918 -11.906 1 95.38 129 LEU A C 1
ATOM 1013 O O . LEU A 1 129 ? -18.141 -7.688 -11.234 1 95.38 129 LEU A O 1
ATOM 1017 N N . LEU A 1 130 ? -16.578 -6.078 -11.383 1 96.81 130 LEU A N 1
ATOM 1018 C CA . LEU A 1 130 ? -16.25 -6.125 -9.953 1 96.81 130 LEU A CA 1
ATOM 1019 C C . LEU A 1 130 ? -17.156 -5.188 -9.164 1 96.81 130 LEU A C 1
ATOM 1021 O O . LEU A 1 130 ? -17.031 -5.07 -7.945 1 96.81 130 LEU A O 1
ATOM 1025 N N . GLY A 1 131 ? -17.984 -4.457 -9.836 1 96.62 131 GLY A N 1
ATOM 1026 C CA . GLY A 1 131 ? -18.938 -3.592 -9.164 1 96.62 131 GLY A CA 1
ATOM 1027 C C . GLY A 1 131 ? -18.312 -2.344 -8.578 1 96.62 131 GLY A C 1
ATOM 1028 O O . GLY A 1 131 ? -18.688 -1.899 -7.492 1 96.62 131 GLY A O 1
ATOM 1029 N N . LEU A 1 132 ? -17.375 -1.78 -9.297 1 97.88 132 LEU A N 1
ATOM 1030 C CA . LEU A 1 132 ? -16.625 -0.652 -8.758 1 97.88 132 LEU A CA 1
ATOM 1031 C C . LEU A 1 132 ? -16.906 0.617 -9.555 1 97.88 132 LEU A C 1
ATOM 1033 O O . LEU A 1 132 ? -16.328 1.671 -9.281 1 97.88 132 LEU A O 1
ATOM 1037 N N . SER A 1 133 ? -17.781 0.646 -10.516 1 97.69 133 SER A N 1
ATOM 1038 C CA . SER A 1 133 ? -18 1.734 -11.461 1 97.69 133 SER A CA 1
ATOM 1039 C C . SER A 1 133 ? -18.312 3.043 -10.742 1 97.69 133 SER A C 1
ATOM 1041 O O . SER A 1 133 ? -17.844 4.109 -11.148 1 97.69 133 SER A O 1
ATOM 1043 N N . GLU A 1 134 ? -19.016 2.961 -9.672 1 97 134 GLU A N 1
ATOM 1044 C CA . GLU A 1 134 ? -19.438 4.168 -8.969 1 97 134 GLU A CA 1
ATOM 1045 C C . GLU A 1 134 ? -18.5 4.512 -7.828 1 97 134 GLU A C 1
ATOM 1047 O O . GLU A 1 134 ? -18.781 5.402 -7.023 1 97 134 GLU A O 1
ATOM 1052 N N . LYS A 1 135 ? -17.391 3.836 -7.738 1 96.94 135 LYS A N 1
ATOM 1053 C CA . LYS A 1 135 ? -16.516 4 -6.578 1 96.94 135 LYS A CA 1
ATOM 1054 C C . LYS A 1 135 ? -15.125 4.473 -7 1 96.94 135 LYS A C 1
ATOM 1056 O O . LYS A 1 135 ? -14.219 4.578 -6.168 1 96.94 135 LYS A O 1
ATOM 1061 N N . LEU A 1 136 ? -14.922 4.793 -8.164 1 96.88 136 LEU A N 1
ATOM 1062 C CA . LEU A 1 136 ? -13.602 5.039 -8.734 1 96.88 136 LEU A CA 1
ATOM 1063 C C . LEU A 1 136 ? -12.922 6.211 -8.039 1 96.88 136 LEU A C 1
ATOM 1065 O O . LEU A 1 136 ? -11.695 6.23 -7.914 1 96.88 136 LEU A O 1
ATOM 1069 N N . ASN A 1 137 ? -13.688 7.125 -7.531 1 95 137 ASN A N 1
ATOM 1070 C CA . ASN A 1 137 ? -13.109 8.32 -6.922 1 95 137 ASN A CA 1
ATOM 1071 C C . ASN A 1 137 ? -13.039 8.195 -5.402 1 95 137 ASN A C 1
ATOM 1073 O O . ASN A 1 137 ? -12.531 9.086 -4.727 1 95 137 ASN A O 1
ATOM 1077 N N . ASN A 1 138 ? -13.492 7.125 -4.895 1 95.62 138 ASN A N 1
ATOM 1078 C CA . ASN A 1 138 ? -13.469 6.906 -3.453 1 95.62 138 ASN A CA 1
ATOM 1079 C C . ASN A 1 138 ? -12.062 6.578 -2.963 1 95.62 138 ASN A C 1
ATOM 1081 O O . ASN A 1 138 ? -11.234 6.078 -3.729 1 95.62 138 ASN A O 1
ATOM 1085 N N . LEU A 1 139 ? -11.883 6.906 -1.746 1 95.94 139 LEU A N 1
ATOM 1086 C CA . LEU A 1 139 ? -10.656 6.492 -1.078 1 95.94 139 LEU A CA 1
ATOM 1087 C C . LEU A 1 139 ? -10.844 5.156 -0.371 1 95.94 139 LEU A C 1
ATOM 1089 O O . LEU A 1 139 ? -11.961 4.801 0.005 1 95.94 139 LEU A O 1
ATOM 1093 N N . PRO A 1 140 ? -9.758 4.438 -0.181 1 96.25 140 PRO A N 1
ATOM 1094 C CA . PRO A 1 140 ? -9.836 3.1 0.411 1 96.25 140 PRO A CA 1
ATOM 1095 C C . PRO A 1 140 ? -10.547 3.094 1.762 1 96.25 140 PRO A C 1
ATOM 1097 O O . PRO A 1 140 ? -11.312 2.172 2.055 1 96.25 140 PRO A O 1
ATOM 1100 N N . ASN A 1 141 ? -10.359 4.078 2.543 1 92 141 ASN A N 1
ATOM 1101 C CA . ASN A 1 141 ? -10.898 4.094 3.896 1 92 141 ASN A CA 1
ATOM 1102 C C . ASN A 1 141 ? -12.422 4.254 3.887 1 92 141 ASN A C 1
ATOM 1104 O O . ASN A 1 141 ? -13.07 4.074 4.918 1 92 141 ASN A O 1
ATOM 1108 N N . THR A 1 142 ? -12.992 4.59 2.807 1 92.88 142 THR A N 1
ATOM 1109 C CA . THR A 1 142 ? -14.438 4.754 2.693 1 92.88 142 THR A CA 1
ATOM 1110 C C . THR A 1 142 ? -15.094 3.477 2.174 1 92.88 142 THR A C 1
ATOM 1112 O O . THR A 1 142 ? -16.312 3.416 2.016 1 92.88 142 THR A O 1
ATOM 1115 N N . LEU A 1 143 ? -14.328 2.469 1.915 1 95.88 143 LEU A N 1
ATOM 1116 C CA . LEU A 1 143 ? -14.797 1.221 1.327 1 95.88 143 LEU A CA 1
ATOM 1117 C C . LEU A 1 143 ? -14.922 0.13 2.389 1 95.88 143 LEU A C 1
ATOM 1119 O O . LEU A 1 143 ? -14.164 0.122 3.361 1 95.88 143 LEU A O 1
ATOM 1123 N N . SER A 1 144 ? -15.844 -0.755 2.125 1 95.12 144 SER A N 1
ATOM 1124 C CA . SER A 1 144 ? -15.883 -1.97 2.934 1 95.12 144 SER A CA 1
ATOM 1125 C C . SER A 1 144 ? -14.711 -2.893 2.598 1 95.12 144 SER A C 1
ATOM 1127 O O . SER A 1 144 ? -14.047 -2.713 1.574 1 95.12 144 SER A O 1
ATOM 1129 N N . GLY A 1 145 ? -14.477 -3.838 3.471 1 95.44 145 GLY A N 1
ATOM 1130 C CA . GLY A 1 145 ? -13.438 -4.812 3.209 1 95.44 145 GLY A CA 1
ATOM 1131 C C . GLY A 1 145 ? -13.586 -5.508 1.868 1 95.44 145 GLY A C 1
ATOM 1132 O O . GLY A 1 145 ? -12.617 -5.652 1.124 1 95.44 145 GLY A O 1
ATOM 1133 N N . GLY A 1 146 ? -14.789 -5.934 1.605 1 96.44 146 GLY A N 1
ATOM 1134 C CA . GLY A 1 146 ? -15.07 -6.566 0.327 1 96.44 146 GLY A CA 1
ATOM 1135 C C . GLY A 1 146 ? -14.781 -5.668 -0.86 1 96.44 146 GLY A C 1
ATOM 1136 O O . GLY A 1 146 ? -14.234 -6.117 -1.869 1 96.44 146 GLY A O 1
ATOM 1137 N N . GLN A 1 147 ? -15.164 -4.395 -0.723 1 97.31 147 GLN A N 1
ATOM 1138 C CA . GLN A 1 147 ? -14.898 -3.432 -1.786 1 97.31 147 GLN A CA 1
ATOM 1139 C C . GLN A 1 147 ? -13.406 -3.199 -1.965 1 97.31 147 GLN A C 1
ATOM 1141 O O . GLN A 1 147 ? -12.914 -3.111 -3.092 1 97.31 147 GLN A O 1
ATOM 1146 N N . GLN A 1 148 ? -12.703 -3.135 -0.875 1 97.94 148 GLN A N 1
ATOM 1147 C CA . GLN A 1 148 ? -11.25 -2.961 -0.947 1 97.94 148 GLN A CA 1
ATOM 1148 C C . GLN A 1 148 ? -10.594 -4.137 -1.656 1 97.94 148 GLN A C 1
ATOM 1150 O O . GLN A 1 148 ? -9.688 -3.949 -2.473 1 97.94 148 GLN A O 1
ATOM 1155 N N . GLN A 1 149 ? -11.031 -5.289 -1.346 1 97.75 149 GLN A N 1
ATOM 1156 C CA . GLN A 1 149 ? -10.477 -6.469 -1.994 1 97.75 149 GLN A CA 1
ATOM 1157 C C . GLN A 1 149 ? -10.766 -6.465 -3.492 1 97.75 149 GLN A C 1
ATOM 1159 O O . GLN A 1 149 ? -9.922 -6.867 -4.297 1 97.75 149 GLN A O 1
ATOM 1164 N N . ARG A 1 150 ? -11.953 -6.051 -3.854 1 97.81 150 ARG A N 1
ATOM 1165 C CA . ARG A 1 150 ? -12.297 -5.957 -5.27 1 97.81 150 ARG A CA 1
ATOM 1166 C C . ARG A 1 150 ? -11.383 -4.969 -5.984 1 97.81 150 ARG A C 1
ATOM 1168 O O . ARG A 1 150 ? -11.016 -5.18 -7.145 1 97.81 150 ARG A O 1
ATOM 1175 N N . VAL A 1 151 ? -11 -3.896 -5.297 1 98.38 151 VAL A N 1
ATOM 1176 C CA . VAL A 1 151 ? -10.039 -2.951 -5.855 1 98.38 151 VAL A CA 1
ATOM 1177 C C . VAL A 1 151 ? -8.695 -3.641 -6.051 1 98.38 151 VAL A C 1
ATOM 1179 O O . VAL A 1 151 ? -8.055 -3.48 -7.094 1 98.38 151 VAL A O 1
ATOM 1182 N N . ALA A 1 152 ? -8.305 -4.391 -5.059 1 97.88 152 ALA A N 1
ATOM 1183 C CA . ALA A 1 152 ? -7.047 -5.133 -5.148 1 97.88 152 ALA A CA 1
ATOM 1184 C C . ALA A 1 152 ? -7.074 -6.117 -6.316 1 97.88 152 ALA A C 1
ATOM 1186 O O . ALA A 1 152 ? -6.074 -6.277 -7.02 1 97.88 152 ALA A O 1
ATOM 1187 N N . ILE A 1 153 ? -8.156 -6.75 -6.5 1 97.38 153 ILE A N 1
ATOM 1188 C CA . ILE A 1 153 ? -8.328 -7.676 -7.609 1 97.38 153 ILE A CA 1
ATOM 1189 C C . ILE A 1 153 ? -8.234 -6.922 -8.938 1 97.38 153 ILE A C 1
ATOM 1191 O O . ILE A 1 153 ? -7.535 -7.355 -9.852 1 97.38 153 ILE A O 1
ATOM 1195 N N . ALA A 1 154 ? -8.93 -5.785 -9.016 1 97.81 154 ALA A N 1
ATOM 1196 C CA . ALA A 1 154 ? -8.875 -4.969 -10.227 1 97.81 154 ALA A CA 1
ATOM 1197 C C . ALA A 1 154 ? -7.441 -4.559 -10.547 1 97.81 154 ALA A C 1
ATOM 1199 O O . ALA A 1 154 ? -7.016 -4.605 -11.703 1 97.81 154 ALA A O 1
ATOM 1200 N N . ARG A 1 155 ? -6.75 -4.188 -9.539 1 97.5 155 ARG A N 1
ATOM 1201 C CA . ARG A 1 155 ? -5.352 -3.803 -9.727 1 97.5 155 ARG A CA 1
ATOM 1202 C C . ARG A 1 155 ? -4.531 -4.965 -10.273 1 97.5 155 ARG A C 1
ATOM 1204 O O . ARG A 1 155 ? -3.717 -4.781 -11.18 1 97.5 155 ARG A O 1
ATOM 1211 N N . ALA A 1 156 ? -4.738 -6.094 -9.734 1 97 156 ALA A N 1
ATOM 1212 C CA . ALA A 1 156 ? -4.008 -7.289 -10.148 1 97 156 ALA A CA 1
ATOM 1213 C C . ALA A 1 156 ? -4.285 -7.629 -11.609 1 97 156 ALA A C 1
ATOM 1215 O O . ALA A 1 156 ? -3.402 -8.125 -12.312 1 97 156 ALA A O 1
ATOM 1216 N N . LEU A 1 157 ? -5.457 -7.324 -12.062 1 96.38 157 LEU A N 1
ATOM 1217 C CA . LEU A 1 157 ? -5.887 -7.723 -13.398 1 96.38 157 LEU A CA 1
ATOM 1218 C C . LEU A 1 157 ? -5.625 -6.605 -14.406 1 96.38 157 LEU A C 1
ATOM 1220 O O . LEU A 1 157 ? -5.676 -6.836 -15.617 1 96.38 157 LEU A O 1
ATOM 1224 N N . ALA A 1 158 ? -5.371 -5.449 -13.906 1 95.5 158 ALA A N 1
ATOM 1225 C CA . ALA A 1 158 ? -5.324 -4.242 -14.727 1 95.5 158 ALA A CA 1
ATOM 1226 C C . ALA A 1 158 ? -4.316 -4.391 -15.859 1 95.5 158 ALA A C 1
ATOM 1228 O O . ALA A 1 158 ? -4.539 -3.887 -16.969 1 95.5 158 ALA A O 1
ATOM 1229 N N . THR A 1 159 ? -3.25 -5.129 -15.625 1 93.88 159 THR A N 1
ATOM 1230 C CA . THR A 1 159 ? -2.154 -5.203 -16.578 1 93.88 159 THR A CA 1
ATOM 1231 C C . THR A 1 159 ? -2.334 -6.398 -17.516 1 93.88 159 THR A C 1
ATOM 1233 O O . THR A 1 159 ? -1.477 -6.668 -18.359 1 93.88 159 THR A O 1
ATOM 1236 N N . LYS A 1 160 ? -3.451 -7.109 -17.359 1 93.56 160 LYS A N 1
ATOM 1237 C CA . LYS A 1 160 ? -3.654 -8.344 -18.125 1 93.56 160 LYS A CA 1
ATOM 1238 C C . LYS A 1 160 ? -2.492 -9.312 -17.922 1 93.56 160 LYS A C 1
ATOM 1240 O O . LYS A 1 160 ? -1.886 -9.773 -18.875 1 93.56 160 LYS A O 1
ATOM 1245 N N . PRO A 1 161 ? -2.271 -9.656 -16.672 1 95.44 161 PRO A N 1
ATOM 1246 C CA . PRO A 1 161 ? -1.096 -10.461 -16.344 1 95.44 161 PRO A CA 1
ATOM 1247 C C . PRO A 1 161 ? -1.178 -11.883 -16.906 1 95.44 161 PRO A C 1
ATOM 1249 O O . PRO A 1 161 ? -2.262 -12.344 -17.281 1 95.44 161 PRO A O 1
ATOM 1252 N N . ALA A 1 162 ? 0.028 -12.523 -16.984 1 93.94 162 ALA A N 1
ATOM 1253 C CA . ALA A 1 162 ? 0.083 -13.93 -17.391 1 93.94 162 ALA A CA 1
ATOM 1254 C C . ALA A 1 162 ? -0.482 -14.828 -16.297 1 93.94 162 ALA A C 1
ATOM 1256 O O . ALA A 1 162 ? -1.082 -15.867 -16.594 1 93.94 162 ALA A O 1
ATOM 1257 N N . ILE A 1 163 ? -0.252 -14.43 -15.086 1 96.62 163 ILE A N 1
ATOM 1258 C CA . ILE A 1 163 ? -0.669 -15.234 -13.945 1 96.62 163 ILE A CA 1
ATOM 1259 C C . ILE A 1 163 ? -1.091 -14.32 -12.797 1 96.62 163 ILE A C 1
ATOM 1261 O O . ILE A 1 163 ? -0.501 -13.258 -12.594 1 96.62 163 ILE A O 1
ATOM 1265 N N . VAL A 1 164 ? -2.119 -14.711 -12.109 1 97.56 164 VAL A N 1
ATOM 1266 C CA . VAL A 1 164 ? -2.557 -14.031 -10.891 1 97.56 164 VAL A CA 1
ATOM 1267 C C . VAL A 1 164 ? -2.271 -14.914 -9.68 1 97.56 164 VAL A C 1
ATOM 1269 O O . VAL A 1 164 ? -2.65 -16.094 -9.656 1 97.56 164 VAL A O 1
ATOM 1272 N N . LEU A 1 165 ? -1.539 -14.375 -8.75 1 97.88 165 LEU A N 1
ATOM 1273 C CA . LEU A 1 165 ? -1.188 -15.055 -7.512 1 97.88 165 LEU A CA 1
ATOM 1274 C C . LEU A 1 165 ? -1.912 -14.43 -6.324 1 97.88 165 LEU A C 1
ATOM 1276 O O . LEU A 1 165 ? -1.768 -13.234 -6.062 1 97.88 165 LEU A O 1
ATOM 1280 N N . ALA A 1 166 ? -2.639 -15.234 -5.637 1 97.56 166 ALA A N 1
ATOM 1281 C CA . ALA A 1 166 ? -3.424 -14.727 -4.512 1 97.56 166 ALA A CA 1
ATOM 1282 C C . ALA A 1 166 ? -3.031 -15.422 -3.211 1 97.56 166 ALA A C 1
ATOM 1284 O O . ALA A 1 166 ? -3.076 -16.656 -3.121 1 97.56 166 ALA A O 1
ATOM 1285 N 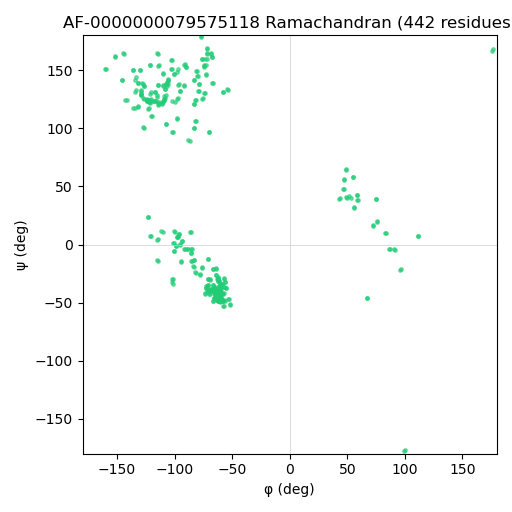N . ASP A 1 167 ? -2.623 -14.656 -2.254 1 96.12 167 ASP A N 1
ATOM 1286 C CA . ASP A 1 167 ? -2.271 -15.148 -0.925 1 96.12 167 ASP A CA 1
ATOM 1287 C C . ASP A 1 167 ? -3.396 -14.883 0.073 1 96.12 167 ASP A C 1
ATOM 1289 O O . ASP A 1 167 ? -3.498 -13.789 0.625 1 96.12 167 ASP A O 1
ATOM 1293 N N . GLU A 1 168 ? -4.184 -15.883 0.266 1 94.94 168 GLU A N 1
ATOM 1294 C CA . GLU A 1 168 ? -5.344 -15.797 1.146 1 94.94 168 GLU A CA 1
ATOM 1295 C C . GLU A 1 168 ? -6.172 -14.547 0.843 1 94.94 168 GLU A C 1
ATOM 1297 O O . GLU A 1 168 ? -6.426 -13.734 1.732 1 94.94 168 GLU A O 1
ATOM 1302 N N . PRO A 1 169 ? -6.727 -14.492 -0.312 1 95.19 169 PRO A N 1
ATOM 1303 C CA . PRO A 1 169 ? -7.316 -13.242 -0.79 1 95.19 169 PRO A CA 1
ATOM 1304 C C . PRO A 1 169 ? -8.539 -12.82 0.018 1 95.19 169 PRO A C 1
ATOM 1306 O O . PRO A 1 169 ? -8.914 -11.641 0.018 1 95.19 169 PRO A O 1
ATOM 1309 N N . THR A 1 170 ? -9.156 -13.711 0.687 1 93.38 170 THR A N 1
ATOM 1310 C CA . THR A 1 170 ? -10.367 -13.328 1.402 1 93.38 170 THR A CA 1
ATOM 1311 C C . THR A 1 170 ? -10.242 -13.648 2.889 1 93.38 170 THR A C 1
ATOM 1313 O O . THR A 1 170 ? -11.25 -13.828 3.576 1 93.38 170 THR A O 1
ATOM 1316 N N . GLY A 1 171 ? -9.07 -13.734 3.365 1 90.06 171 GLY A N 1
ATOM 1317 C CA . GLY A 1 171 ? -8.828 -14.109 4.75 1 90.06 171 GLY A CA 1
ATOM 1318 C C . GLY A 1 171 ? -9.383 -13.102 5.742 1 90.06 171 GLY A C 1
ATOM 1319 O O . GLY A 1 171 ? -9.703 -13.453 6.879 1 90.06 171 GLY A O 1
ATOM 1320 N N . ASN A 1 172 ? -9.508 -11.922 5.363 1 90.12 172 ASN A N 1
ATOM 1321 C CA . ASN A 1 172 ? -9.945 -10.867 6.262 1 90.12 172 ASN A CA 1
ATOM 1322 C C . ASN A 1 172 ? -11.422 -10.539 6.07 1 90.12 172 ASN A C 1
ATOM 1324 O O . ASN A 1 172 ? -11.922 -9.555 6.621 1 90.12 172 ASN A O 1
ATOM 1328 N N . LEU A 1 173 ? -12.148 -11.344 5.34 1 93.5 173 LEU A N 1
ATOM 1329 C CA . LEU A 1 173 ? -13.539 -11.047 5.004 1 93.5 173 LEU A CA 1
ATOM 1330 C C . LEU A 1 173 ? -14.477 -12.062 5.652 1 93.5 173 LEU A C 1
ATOM 1332 O O . LEU A 1 173 ? -14.078 -13.188 5.945 1 93.5 173 LEU A O 1
ATOM 1336 N N . ASP A 1 174 ? -15.703 -11.602 5.871 1 93 174 ASP A N 1
ATOM 1337 C CA . ASP A 1 174 ? -16.719 -12.555 6.305 1 93 174 ASP A CA 1
ATOM 1338 C C . ASP A 1 174 ? -17.062 -13.539 5.191 1 93 174 ASP A C 1
ATOM 1340 O O . ASP A 1 174 ? -16.766 -13.297 4.023 1 93 174 ASP A O 1
ATOM 1344 N N . SER A 1 175 ? -17.719 -14.609 5.617 1 92.31 175 SER A N 1
ATOM 1345 C CA . SER A 1 175 ? -17.922 -15.727 4.707 1 92.31 175 SER A CA 1
ATOM 1346 C C . SER A 1 175 ? -18.734 -15.305 3.486 1 92.31 175 SER A C 1
ATOM 1348 O O . SER A 1 175 ? -18.391 -15.656 2.355 1 92.31 175 SER A O 1
ATOM 1350 N N . LYS A 1 176 ? -19.781 -14.633 3.711 1 93.5 176 LYS A N 1
ATOM 1351 C CA . LYS A 1 176 ? -20.625 -14.227 2.6 1 93.5 176 LYS A CA 1
ATOM 1352 C C . LYS A 1 176 ? -19.859 -13.328 1.625 1 93.5 176 LYS A C 1
ATOM 1354 O O . LYS A 1 176 ? -19.891 -13.555 0.414 1 93.5 176 LYS A O 1
ATOM 1359 N N . THR A 1 177 ? -19.219 -12.352 2.131 1 94.19 177 THR A N 1
ATOM 1360 C CA . THR A 1 177 ? -18.422 -11.445 1.312 1 94.19 177 THR A CA 1
ATOM 1361 C C . THR A 1 177 ? -17.281 -12.195 0.614 1 94.19 177 THR A C 1
ATOM 1363 O O . THR A 1 177 ? -16.984 -11.93 -0.551 1 94.19 177 THR A O 1
ATOM 1366 N N . SER A 1 178 ? -16.719 -13.055 1.373 1 94.81 178 SER A N 1
ATOM 1367 C CA . SER A 1 178 ? -15.648 -13.875 0.819 1 94.81 178 SER A CA 1
ATOM 1368 C C . SER A 1 178 ? -16.125 -14.633 -0.419 1 94.81 178 SER A C 1
ATOM 1370 O O . SER A 1 178 ? -15.461 -14.609 -1.458 1 94.81 178 SER A O 1
ATOM 1372 N N . ASP A 1 179 ? -17.203 -15.242 -0.319 1 93.94 179 ASP A N 1
ATOM 1373 C CA . ASP A 1 179 ? -17.75 -16 -1.428 1 93.94 179 ASP A CA 1
ATOM 1374 C C . ASP A 1 179 ? -18.016 -15.109 -2.637 1 93.94 179 ASP A C 1
ATOM 1376 O O . ASP A 1 179 ? -17.719 -15.484 -3.771 1 93.94 179 ASP A O 1
ATOM 1380 N N . GLU A 1 180 ? -18.547 -14.008 -2.352 1 94.81 180 GLU A N 1
ATOM 1381 C CA . GLU A 1 180 ? -18.859 -13.062 -3.42 1 94.81 180 GLU A CA 1
ATOM 1382 C C . GLU A 1 180 ? -17.594 -12.602 -4.137 1 94.81 180 GLU A C 1
ATOM 1384 O O . GLU A 1 180 ? -17.531 -12.602 -5.371 1 94.81 180 GLU A O 1
ATOM 1389 N N . VAL A 1 181 ? -16.656 -12.234 -3.379 1 95.12 181 VAL A N 1
ATOM 1390 C CA . VAL A 1 181 ? -15.406 -11.727 -3.934 1 95.12 181 VAL A CA 1
ATOM 1391 C C . VAL A 1 181 ? -14.711 -12.82 -4.73 1 95.12 181 VAL A C 1
ATOM 1393 O O . VAL A 1 181 ? -14.211 -12.578 -5.832 1 95.12 181 VAL A O 1
ATOM 1396 N N . MET A 1 182 ? -14.672 -14.016 -4.223 1 95.56 182 MET A N 1
ATOM 1397 C CA . MET A 1 182 ? -14.016 -15.125 -4.91 1 95.56 182 MET A CA 1
ATOM 1398 C C . MET A 1 182 ? -14.734 -15.453 -6.215 1 95.56 182 MET A C 1
ATOM 1400 O O . MET A 1 182 ? -14.094 -15.789 -7.215 1 95.56 182 MET A O 1
ATOM 1404 N N . ALA A 1 183 ? -16 -15.375 -6.18 1 95.06 183 ALA A N 1
ATOM 1405 C CA . ALA A 1 183 ? -16.766 -15.609 -7.398 1 95.06 183 ALA A CA 1
ATOM 1406 C C . ALA A 1 183 ? -16.422 -14.586 -8.477 1 95.06 183 ALA A C 1
ATOM 1408 O O . ALA A 1 183 ? -16.25 -14.938 -9.641 1 95.06 183 ALA A O 1
ATOM 1409 N N . LEU A 1 184 ? -16.312 -13.383 -8.031 1 94.19 184 LEU A N 1
ATOM 1410 C CA . LEU A 1 184 ? -15.953 -12.312 -8.953 1 94.19 184 LEU A CA 1
ATOM 1411 C C . LEU A 1 184 ? -14.555 -12.523 -9.516 1 94.19 184 LEU A C 1
ATOM 1413 O O . LEU A 1 184 ? -14.328 -12.359 -10.719 1 94.19 184 LEU A O 1
ATOM 1417 N N . LEU A 1 185 ? -13.664 -12.891 -8.656 1 95.06 185 LEU A N 1
ATOM 1418 C CA . LEU A 1 185 ? -12.289 -13.164 -9.078 1 95.06 185 LEU A CA 1
ATOM 1419 C C . LEU A 1 185 ? -12.258 -14.305 -10.094 1 95.06 185 LEU A C 1
ATOM 1421 O O . LEU A 1 185 ? -11.641 -14.18 -11.156 1 95.06 185 LEU A O 1
ATOM 1425 N N . LYS A 1 186 ? -12.93 -15.32 -9.797 1 93.94 186 LYS A N 1
ATOM 1426 C CA . LYS A 1 186 ? -12.984 -16.469 -10.695 1 93.94 186 LYS A CA 1
ATOM 1427 C C . LYS A 1 186 ? -13.594 -16.094 -12.039 1 93.94 186 LYS A C 1
ATOM 1429 O O . LYS A 1 186 ? -13.031 -16.406 -13.094 1 93.94 186 LYS A O 1
ATOM 1434 N N . THR A 1 187 ? -14.656 -15.414 -11.992 1 93.44 187 THR A N 1
ATOM 1435 C CA . THR A 1 187 ? -15.344 -15.008 -13.219 1 93.44 187 THR A CA 1
ATOM 1436 C C . THR A 1 187 ? -14.445 -14.117 -14.07 1 93.44 187 THR A C 1
ATOM 1438 O O . THR A 1 187 ? -14.359 -14.305 -15.289 1 93.44 187 THR A O 1
ATOM 1441 N N . SER A 1 188 ? -13.789 -13.188 -13.422 1 90.25 188 SER A N 1
ATOM 1442 C CA . SER A 1 188 ? -12.906 -12.273 -14.141 1 90.25 188 SER A CA 1
ATOM 1443 C C . SER A 1 188 ? -11.727 -13.023 -14.758 1 90.25 188 SER A C 1
ATOM 1445 O O . SER A 1 188 ? -11.367 -12.781 -15.914 1 90.25 188 SER A O 1
ATOM 1447 N N . ALA A 1 189 ? -11.195 -13.938 -14.016 1 86.56 189 ALA A N 1
ATOM 1448 C CA . ALA A 1 189 ? -10.039 -14.703 -14.484 1 86.56 189 ALA A CA 1
ATOM 1449 C C . ALA A 1 189 ? -10.422 -15.617 -15.648 1 86.56 189 ALA A C 1
ATOM 1451 O O . ALA A 1 189 ? -9.68 -15.727 -16.625 1 86.56 189 ALA A O 1
ATOM 1452 N N . MET A 1 190 ? -11.586 -16.203 -15.602 1 86.69 190 MET A N 1
ATOM 1453 C CA . MET A 1 190 ? -12.039 -17.109 -16.656 1 86.69 190 MET A CA 1
ATOM 1454 C C . MET A 1 190 ? -12.375 -16.344 -17.922 1 86.69 190 MET A C 1
ATOM 1456 O O . MET A 1 190 ? -12.047 -16.781 -19.031 1 86.69 190 MET A O 1
ATOM 1460 N N . LYS A 1 191 ? -12.977 -15.242 -17.75 1 88.25 191 LYS A N 1
ATOM 1461 C CA . LYS A 1 191 ? -13.391 -14.438 -18.906 1 88.25 191 LYS A CA 1
ATOM 1462 C C . LYS A 1 191 ? -12.188 -14.031 -19.75 1 88.25 191 LYS A C 1
ATOM 1464 O O . LYS A 1 191 ? -12.258 -14.016 -20.969 1 88.25 191 LYS A O 1
ATOM 1469 N N . TYR A 1 192 ? -11.117 -13.797 -19.109 1 86.06 192 TYR A N 1
ATOM 1470 C CA . TYR A 1 192 ? -9.953 -13.289 -19.828 1 86.06 192 TYR A CA 1
ATOM 1471 C C . TYR A 1 192 ? -8.852 -14.344 -19.906 1 86.06 192 TYR A C 1
ATOM 1473 O O . TYR A 1 192 ? -7.695 -14.016 -20.188 1 86.06 192 TYR A O 1
ATOM 1481 N N . GLU A 1 193 ? -9.156 -15.547 -19.547 1 86.5 193 GLU A N 1
ATOM 1482 C CA . GLU A 1 193 ? -8.281 -16.719 -19.656 1 86.5 193 GLU A CA 1
ATOM 1483 C C . GLU A 1 193 ? -6.996 -16.516 -18.859 1 86.5 193 GLU A C 1
ATOM 1485 O O . GLU A 1 193 ? -5.906 -16.828 -19.328 1 86.5 193 GLU A O 1
ATOM 1490 N N . GLN A 1 194 ? -7.227 -15.891 -17.75 1 91.56 194 GLN A N 1
ATOM 1491 C CA . GLN A 1 194 ? -6.078 -15.688 -16.875 1 91.56 194 GLN A CA 1
ATOM 1492 C C . GLN A 1 194 ? -5.812 -16.922 -16.016 1 91.56 194 GLN A C 1
ATOM 1494 O O . GLN A 1 194 ? -6.742 -17.656 -15.664 1 91.56 194 GLN A O 1
ATOM 1499 N N . THR A 1 195 ? -4.582 -17.203 -15.844 1 96.69 195 THR A N 1
ATOM 1500 C CA . THR A 1 195 ? -4.199 -18.266 -14.914 1 96.69 195 THR A CA 1
ATOM 1501 C C . THR A 1 195 ? -4.246 -17.766 -13.477 1 96.69 195 THR A C 1
ATOM 1503 O O . THR A 1 195 ? -3.758 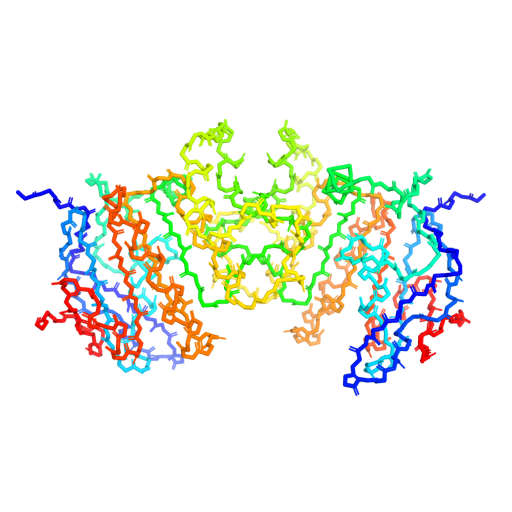-16.672 -13.172 1 96.69 195 THR A O 1
ATOM 1506 N N . LEU A 1 196 ? -4.891 -18.562 -12.609 1 97.25 196 LEU A N 1
ATOM 1507 C CA . LEU A 1 196 ? -5.086 -18.156 -11.227 1 97.25 196 LEU A CA 1
ATOM 1508 C C . LEU A 1 196 ? -4.523 -19.203 -10.266 1 97.25 196 LEU A C 1
ATOM 1510 O O . LEU A 1 196 ? -4.824 -20.391 -10.391 1 97.25 196 LEU A O 1
ATOM 1514 N N . ILE A 1 197 ? -3.643 -18.781 -9.367 1 97.56 197 ILE A N 1
ATOM 1515 C CA . ILE A 1 197 ? -3.16 -19.609 -8.273 1 97.56 197 ILE A CA 1
ATOM 1516 C C . ILE A 1 197 ? -3.537 -18.969 -6.938 1 97.56 197 ILE A C 1
ATOM 1518 O O . ILE A 1 197 ? -3.168 -17.828 -6.664 1 97.56 197 ILE A O 1
ATOM 1522 N N . VAL A 1 198 ? -4.254 -19.734 -6.109 1 97.38 198 VAL A N 1
ATOM 1523 C CA . VAL A 1 198 ? -4.727 -19.219 -4.824 1 97.38 198 VAL A CA 1
ATOM 1524 C C . VAL A 1 198 ? -4.23 -20.125 -3.697 1 97.38 198 VAL A C 1
ATOM 1526 O O . VAL A 1 198 ? -4.414 -21.344 -3.744 1 97.38 198 VAL A O 1
ATOM 1529 N N . ILE A 1 199 ? -3.545 -19.516 -2.799 1 96.31 199 ILE A N 1
ATOM 1530 C CA . ILE A 1 199 ? -3.277 -20.234 -1.555 1 96.31 199 ILE A CA 1
ATOM 1531 C C . ILE A 1 199 ? -4.375 -19.922 -0.538 1 96.31 199 ILE A C 1
ATOM 1533 O O . ILE A 1 199 ? -4.785 -18.766 -0.39 1 96.31 199 ILE A O 1
ATOM 1537 N N . THR A 1 200 ? -4.848 -20.953 0.153 1 94.12 200 THR A N 1
ATOM 1538 C CA . THR A 1 200 ? -5.93 -20.75 1.109 1 94.12 200 THR A CA 1
ATOM 1539 C C . THR A 1 200 ? -5.988 -21.891 2.117 1 94.12 200 THR A C 1
ATOM 1541 O O . THR A 1 200 ? -5.527 -23 1.835 1 94.12 200 THR A O 1
ATOM 1544 N N . HIS A 1 201 ? -6.43 -21.547 3.201 1 90.19 201 HIS A N 1
ATOM 1545 C CA . HIS A 1 201 ? -6.746 -22.578 4.18 1 90.19 201 HIS A CA 1
ATOM 1546 C C . HIS A 1 201 ? -8.242 -22.875 4.215 1 90.19 201 HIS A C 1
ATOM 1548 O O . HIS A 1 201 ? -8.688 -23.766 4.922 1 90.19 201 HIS A O 1
ATOM 1554 N N . ASN A 1 202 ? -8.961 -22.125 3.486 1 89.06 202 ASN A N 1
ATOM 1555 C CA . ASN A 1 202 ? -10.406 -22.312 3.393 1 89.06 202 ASN A CA 1
ATOM 1556 C C . ASN A 1 202 ? -10.773 -23.406 2.406 1 89.06 202 ASN A C 1
ATOM 1558 O O . ASN A 1 202 ? -10.547 -23.266 1.203 1 89.06 202 ASN A O 1
ATOM 1562 N N . GLU A 1 203 ? -11.5 -24.359 2.861 1 89.44 203 GLU A N 1
ATOM 1563 C CA . GLU A 1 203 ? -11.805 -25.531 2.055 1 89.44 203 GLU A CA 1
ATOM 1564 C C . GLU A 1 203 ? -12.797 -25.203 0.947 1 89.44 203 GLU A C 1
ATOM 1566 O O . GLU A 1 203 ? -12.734 -25.766 -0.144 1 89.44 203 GLU A O 1
ATOM 1571 N N . ASP A 1 204 ? -13.695 -24.391 1.219 1 91.44 204 ASP A N 1
ATOM 1572 C CA . ASP A 1 204 ? -14.664 -24.016 0.202 1 91.44 204 ASP A CA 1
ATOM 1573 C C . ASP A 1 204 ? -13.984 -23.328 -0.986 1 91.44 204 ASP A C 1
ATOM 1575 O O . ASP A 1 204 ? -14.32 -23.609 -2.139 1 91.44 204 ASP A O 1
ATOM 1579 N N . ILE A 1 205 ? -13.078 -22.531 -0.669 1 92.19 205 ILE A N 1
ATOM 1580 C CA . ILE A 1 205 ? -12.328 -21.844 -1.717 1 92.19 205 ILE A CA 1
ATOM 1581 C C . ILE A 1 205 ? -11.422 -22.844 -2.438 1 92.19 205 ILE A C 1
ATOM 1583 O O . ILE A 1 205 ? -11.289 -22.797 -3.662 1 92.19 205 ILE A O 1
ATOM 1587 N N . ALA A 1 206 ? -10.852 -23.734 -1.704 1 93.12 206 ALA A N 1
ATOM 1588 C CA . ALA A 1 206 ? -9.969 -24.766 -2.266 1 93.12 206 ALA A CA 1
ATOM 1589 C C . ALA A 1 206 ? -10.688 -25.578 -3.33 1 93.12 206 ALA A C 1
ATOM 1591 O O . ALA A 1 206 ? -10.078 -26.016 -4.305 1 93.12 206 ALA A O 1
ATOM 1592 N N . GLN A 1 207 ? -11.938 -25.719 -3.213 1 93.38 207 GLN A N 1
ATOM 1593 C CA . GLN A 1 207 ? -12.727 -26.578 -4.098 1 93.38 207 GLN A CA 1
ATOM 1594 C C . GLN A 1 207 ? -13.141 -25.828 -5.359 1 93.38 207 GLN A C 1
ATOM 1596 O O . GLN A 1 207 ? -13.609 -26.453 -6.32 1 93.38 207 GLN A O 1
ATOM 1601 N N . MET A 1 208 ? -12.875 -24.609 -5.379 1 92.12 208 MET A N 1
ATOM 1602 C CA . MET A 1 208 ? -13.289 -23.797 -6.52 1 92.12 208 MET A CA 1
ATOM 1603 C C . MET A 1 208 ? -12.352 -24.016 -7.703 1 92.12 208 MET A C 1
ATOM 1605 O O . MET A 1 208 ? -12.719 -23.734 -8.852 1 92.12 208 MET A O 1
ATOM 1609 N N . GLY A 1 209 ? -11.148 -24.391 -7.43 1 93.25 209 GLY A N 1
ATOM 1610 C CA . GLY A 1 209 ? -10.172 -24.547 -8.492 1 93.25 209 GLY A CA 1
ATOM 1611 C C . GLY A 1 209 ? -10.375 -25.812 -9.305 1 93.25 209 GLY A C 1
ATOM 1612 O O . GLY A 1 209 ? -11.086 -26.719 -8.875 1 93.25 209 GLY A O 1
ATOM 1613 N N . ASN A 1 210 ? -9.812 -25.812 -10.531 1 93.56 210 ASN A N 1
ATOM 1614 C CA . ASN A 1 210 ? -9.859 -27.031 -11.344 1 93.56 210 ASN A CA 1
ATOM 1615 C C . ASN A 1 210 ? -8.742 -28 -10.969 1 93.56 210 ASN A C 1
ATOM 1617 O O . ASN A 1 210 ? -8.773 -29.172 -11.367 1 93.56 210 ASN A O 1
ATOM 1621 N N . ARG A 1 211 ? -7.711 -27.547 -10.32 1 94.75 211 ARG A N 1
ATOM 1622 C CA . ARG A 1 211 ? -6.641 -28.359 -9.758 1 94.75 211 ARG A CA 1
ATOM 1623 C C . ARG A 1 211 ? -6.352 -27.953 -8.312 1 94.75 211 ARG A C 1
ATOM 1625 O O . ARG A 1 211 ? -6.332 -26.766 -7.98 1 94.75 211 ARG A O 1
ATOM 1632 N N . LYS A 1 212 ? -6.133 -28.953 -7.52 1 95.19 212 LYS A N 1
ATOM 1633 C CA . LYS A 1 212 ? -5.824 -28.734 -6.109 1 95.19 212 LYS A CA 1
ATOM 1634 C C . LYS A 1 212 ? -4.48 -29.344 -5.738 1 95.19 212 LYS A C 1
ATOM 1636 O O . LYS A 1 212 ? -4.258 -30.547 -5.953 1 95.19 212 LYS A O 1
ATOM 1641 N N . LEU A 1 213 ? -3.621 -28.531 -5.242 1 95.56 213 LEU A N 1
ATOM 1642 C CA . LEU A 1 213 ? -2.322 -28.953 -4.734 1 95.56 213 LEU A CA 1
ATOM 1643 C C . LEU A 1 213 ? -2.262 -28.828 -3.217 1 95.56 213 LEU A C 1
ATOM 1645 O O . LEU A 1 213 ? -2.902 -27.953 -2.633 1 95.56 213 LEU A O 1
ATOM 1649 N N . VAL A 1 214 ? -1.504 -29.75 -2.572 1 95.19 214 VAL A N 1
ATOM 1650 C CA . VAL A 1 214 ? -1.327 -29.734 -1.124 1 95.19 214 VAL A CA 1
ATOM 1651 C C . VAL A 1 214 ? 0.156 -29.594 -0.785 1 95.19 214 VAL A C 1
ATOM 1653 O O . VAL A 1 214 ? 0.995 -30.297 -1.351 1 95.19 214 VAL A O 1
ATOM 1656 N N . ILE A 1 215 ? 0.373 -28.688 0.073 1 93.81 215 ILE A N 1
ATOM 1657 C CA . ILE A 1 215 ? 1.746 -28.5 0.53 1 93.81 215 ILE A CA 1
ATOM 1658 C C . ILE A 1 215 ? 1.875 -28.984 1.974 1 93.81 215 ILE A C 1
ATOM 1660 O O . ILE A 1 215 ? 1.086 -28.594 2.838 1 93.81 215 ILE A O 1
ATOM 1664 N N . THR A 1 216 ? 2.83 -29.891 2.188 1 92.06 216 THR A N 1
ATOM 1665 C CA . THR A 1 216 ? 3.156 -30.422 3.506 1 92.06 216 THR A CA 1
ATOM 1666 C C . THR A 1 216 ? 4.664 -30.391 3.742 1 92.06 216 THR A C 1
ATOM 1668 O O . THR A 1 216 ? 5.43 -30.969 2.971 1 92.06 216 THR A O 1
ATOM 1671 N N . ASP A 1 217 ? 5.055 -29.656 4.773 1 89.12 217 ASP A N 1
ATOM 1672 C CA . ASP A 1 217 ? 6.465 -29.547 5.141 1 89.12 217 ASP A CA 1
ATOM 1673 C C . ASP A 1 217 ? 7.316 -29.156 3.939 1 89.12 217 ASP A C 1
ATOM 1675 O O . ASP A 1 217 ? 8.336 -29.781 3.652 1 89.12 217 ASP A O 1
ATOM 1679 N N . GLY A 1 218 ? 6.773 -28.234 3.182 1 90.62 218 GLY A N 1
ATOM 1680 C CA . GLY A 1 218 ? 7.527 -27.641 2.09 1 90.62 218 GLY A CA 1
ATOM 1681 C C . GLY A 1 218 ? 7.434 -28.438 0.8 1 90.62 218 GLY A C 1
ATOM 1682 O O . GLY A 1 218 ? 7.969 -28.031 -0.23 1 90.62 218 GLY A O 1
ATOM 1683 N N . LYS A 1 219 ? 6.793 -29.531 0.843 1 92.19 219 LYS A N 1
ATOM 1684 C CA . LYS A 1 219 ? 6.637 -30.375 -0.341 1 92.19 219 LYS A CA 1
ATOM 1685 C C . LYS A 1 219 ? 5.223 -30.281 -0.906 1 92.19 219 LYS A C 1
ATOM 1687 O O . LYS A 1 219 ? 4.25 -30.234 -0.151 1 92.19 219 LYS A O 1
ATOM 1692 N N . VAL A 1 220 ? 5.16 -30.203 -2.215 1 91.88 220 VAL A N 1
ATOM 1693 C CA . VAL A 1 220 ? 3.865 -30.016 -2.863 1 91.88 220 VAL A CA 1
ATOM 1694 C C . VAL A 1 220 ? 3.473 -31.312 -3.588 1 91.88 220 VAL A C 1
ATOM 1696 O O . VAL A 1 220 ? 4.277 -31.891 -4.316 1 91.88 220 VAL A O 1
ATOM 1699 N N . VAL A 1 221 ? 2.312 -31.766 -3.314 1 86.12 221 VAL A N 1
ATOM 1700 C CA . VAL A 1 221 ? 1.757 -32.938 -3.984 1 86.12 221 VAL A CA 1
ATOM 1701 C C . VAL A 1 221 ? 0.377 -32.594 -4.547 1 86.12 221 VAL A C 1
ATOM 1703 O O . VAL A 1 221 ? -0.362 -31.797 -3.965 1 86.12 221 VAL A O 1
ATOM 1706 N N . GLU A 1 222 ? 0.173 -33.062 -5.727 1 87 222 GLU A N 1
ATOM 1707 C CA . GLU A 1 222 ? -1.16 -32.875 -6.293 1 87 222 GLU A CA 1
ATOM 1708 C C . GLU A 1 222 ? -2.146 -33.906 -5.715 1 87 222 GLU A C 1
ATOM 1710 O O . GLU A 1 222 ? -1.811 -35.062 -5.539 1 87 222 GLU A O 1
ATOM 1715 N N . GLN A 1 223 ? -3.328 -33.312 -5.445 1 75.88 223 GLN A N 1
ATOM 1716 C CA . GLN A 1 223 ? -4.375 -34.219 -4.996 1 75.88 223 GLN A CA 1
ATOM 1717 C C . GLN A 1 223 ? -5.336 -34.531 -6.137 1 75.88 223 GLN A C 1
ATOM 1719 O O . GLN A 1 223 ? -5.648 -33.688 -6.965 1 75.88 223 GLN A O 1
ATOM 1724 N N . MET B 1 1 ? 3.367 36.656 7.496 1 67.94 1 MET B N 1
ATOM 1725 C CA . MET B 1 1 ? 3.311 35.281 7.93 1 67.94 1 MET B CA 1
ATOM 1726 C C . MET B 1 1 ? 2.803 34.375 6.805 1 67.94 1 MET B C 1
ATOM 1728 O O . MET B 1 1 ? 1.815 34.688 6.145 1 67.94 1 MET B O 1
ATOM 1732 N N . ASP B 1 2 ? 3.715 33.375 6.309 1 89.94 2 ASP B N 1
ATOM 1733 C CA . ASP B 1 2 ? 3.344 32.531 5.195 1 89.94 2 ASP B CA 1
ATOM 1734 C C . ASP B 1 2 ? 2.613 31.266 5.688 1 89.94 2 ASP B C 1
ATOM 1736 O O . ASP B 1 2 ? 3.246 30.281 6.059 1 89.94 2 ASP B O 1
ATOM 1740 N N . ILE B 1 3 ? 1.23 31.438 5.766 1 94.5 3 ILE B N 1
ATOM 1741 C CA . ILE B 1 3 ? 0.383 30.359 6.273 1 94.5 3 ILE B CA 1
ATOM 1742 C C . ILE B 1 3 ? 0.236 29.281 5.219 1 94.5 3 ILE B C 1
ATOM 1744 O O . ILE B 1 3 ? -0.14 29.547 4.078 1 94.5 3 ILE B O 1
ATOM 1748 N N . ILE B 1 4 ? 0.56 28.094 5.656 1 96.56 4 ILE B N 1
ATOM 1749 C CA . ILE B 1 4 ? 0.502 27 4.699 1 96.56 4 ILE B CA 1
ATOM 1750 C C . ILE B 1 4 ? -0.765 26.188 4.93 1 96.56 4 ILE B C 1
ATOM 1752 O O . ILE B 1 4 ? -1.282 25.562 4 1 96.56 4 ILE B O 1
ATOM 1756 N N . LEU B 1 5 ? -1.273 26.125 6.188 1 97.5 5 LEU B N 1
ATOM 1757 C CA . LEU B 1 5 ? -2.48 25.375 6.539 1 97.5 5 LEU B CA 1
ATOM 1758 C C . LEU B 1 5 ? -3.395 26.219 7.426 1 97.5 5 LEU B C 1
ATOM 1760 O O . LEU B 1 5 ? -2.934 26.844 8.375 1 97.5 5 LEU B O 1
ATOM 1764 N N . GLU B 1 6 ? -4.629 26.25 7.066 1 97.44 6 GLU B N 1
ATOM 1765 C CA . GLU B 1 6 ? -5.656 26.891 7.871 1 97.44 6 GLU B CA 1
ATOM 1766 C C . GLU B 1 6 ? -6.961 26.109 7.848 1 97.44 6 GLU B C 1
ATOM 1768 O O . GLU B 1 6 ? -7.457 25.75 6.777 1 97.44 6 GLU B O 1
ATOM 1773 N N . THR B 1 7 ? -7.414 25.766 9.008 1 97.44 7 THR B N 1
ATOM 1774 C CA . THR B 1 7 ? -8.758 25.219 9.117 1 97.44 7 THR B CA 1
ATOM 1775 C C . THR B 1 7 ? -9.711 26.25 9.719 1 97.44 7 THR B C 1
ATOM 1777 O O . THR B 1 7 ? -9.328 27.016 10.602 1 97.44 7 THR B O 1
ATOM 1780 N N . LYS B 1 8 ? -10.875 26.266 9.195 1 97.19 8 LYS B N 1
ATOM 1781 C CA . LYS B 1 8 ? -11.883 27.219 9.656 1 97.19 8 LYS B CA 1
ATOM 1782 C C . LYS B 1 8 ? -13.117 26.5 10.188 1 97.19 8 LYS B C 1
ATOM 1784 O O . LYS B 1 8 ? -13.898 25.938 9.414 1 97.19 8 LYS B O 1
ATOM 1789 N N . ASP B 1 9 ? -13.312 26.578 11.508 1 97 9 ASP B N 1
ATOM 1790 C CA . ASP B 1 9 ? -14.492 26.016 12.164 1 97 9 ASP B CA 1
ATOM 1791 C C . ASP B 1 9 ? -14.773 24.594 11.68 1 97 9 ASP B C 1
ATOM 1793 O O . ASP B 1 9 ? -15.898 24.281 11.289 1 97 9 ASP B O 1
ATOM 1797 N N . LEU B 1 10 ? -13.758 23.844 11.664 1 97.12 10 LEU B N 1
ATOM 1798 C CA . LEU B 1 10 ? -13.82 22.5 11.094 1 97.12 10 LEU B CA 1
ATOM 1799 C C . LEU B 1 10 ? -14.578 21.562 12.023 1 97.12 10 LEU B C 1
ATOM 1801 O O . LEU B 1 10 ? -14.312 21.516 13.227 1 97.12 10 LEU B O 1
ATOM 1805 N N . THR B 1 11 ? -15.531 20.828 11.5 1 97.12 11 THR B N 1
ATOM 1806 C CA . THR B 1 11 ? -16.297 19.859 12.273 1 97.12 11 THR B CA 1
ATOM 1807 C C . THR B 1 11 ? -16.406 18.531 11.523 1 97.12 11 THR B C 1
ATOM 1809 O O . THR B 1 11 ? -16.438 18.516 10.289 1 97.12 11 THR B O 1
ATOM 1812 N N . LYS B 1 12 ? -16.375 17.453 12.195 1 96.75 12 LYS B N 1
ATOM 1813 C CA . LYS B 1 12 ? -16.688 16.125 11.688 1 96.75 12 LYS B CA 1
ATOM 1814 C C . LYS B 1 12 ? -17.562 15.352 12.672 1 96.75 12 LYS B C 1
ATOM 1816 O O . LYS B 1 12 ? -17.141 15.07 13.789 1 96.75 12 LYS B O 1
ATOM 1821 N N . THR B 1 13 ? -18.703 15.039 12.211 1 94.56 13 THR B N 1
ATOM 1822 C CA . THR B 1 13 ? -19.656 14.281 13.023 1 94.56 13 THR B CA 1
ATOM 1823 C C . THR B 1 13 ? -19.953 12.922 12.383 1 94.56 13 THR B C 1
ATOM 1825 O O . THR B 1 13 ? -20.219 12.844 11.188 1 94.56 13 THR B O 1
ATOM 1828 N N . TYR B 1 14 ? -19.719 11.875 13.141 1 88.38 14 TYR B N 1
ATOM 1829 C CA . TYR B 1 14 ? -20.078 10.531 12.695 1 88.38 14 TYR B CA 1
ATOM 1830 C C . TYR B 1 14 ? -21.391 10.078 13.344 1 88.38 14 TYR B C 1
ATOM 1832 O O . TYR B 1 14 ? -21.688 10.453 14.477 1 88.38 14 TYR B O 1
ATOM 1840 N N . LYS B 1 15 ? -22.219 9.227 12.547 1 81.75 15 LYS B N 1
ATOM 1841 C CA . LYS B 1 15 ? -23.438 8.633 13.078 1 81.75 15 LYS B CA 1
ATOM 1842 C C . LYS B 1 15 ? -23.188 7.199 13.547 1 81.75 15 LYS B C 1
ATOM 1844 O O . LYS B 1 15 ? -22.625 6.387 12.812 1 81.75 15 LYS B O 1
ATOM 1849 N N . ALA B 1 16 ? -23.188 6.93 14.828 1 70.19 16 ALA B N 1
ATOM 1850 C CA . ALA B 1 16 ? -23.078 5.578 15.375 1 70.19 16 ALA B CA 1
ATOM 1851 C C . ALA B 1 16 ? -24.359 5.184 16.109 1 70.19 16 ALA B C 1
ATOM 1853 O O . ALA B 1 16 ? -24.672 5.715 17.172 1 70.19 16 ALA B O 1
ATOM 1854 N N . GLY B 1 17 ? -25 4.051 15.578 1 70.31 17 GLY B N 1
ATOM 1855 C CA . GLY B 1 17 ? -26.141 3.486 16.266 1 70.31 17 GLY B CA 1
ATOM 1856 C C . GLY B 1 17 ? -27.125 4.539 16.75 1 70.31 17 GLY B C 1
ATOM 1857 O O . GLY B 1 17 ? -27.672 4.438 17.844 1 70.31 17 GLY B O 1
ATOM 1858 N N . GLY B 1 18 ? -27.375 5.547 15.984 1 72.69 18 GLY B N 1
ATOM 1859 C CA . GLY B 1 18 ? -28.359 6.531 16.359 1 72.69 18 GLY B CA 1
ATOM 1860 C C . GLY B 1 18 ? -27.766 7.75 17.047 1 72.69 18 GLY B C 1
ATOM 1861 O O . GLY B 1 18 ? -28.438 8.781 17.172 1 72.69 18 GLY B O 1
ATOM 1862 N N . ASN B 1 19 ? -26.562 7.602 17.625 1 82.12 19 ASN B N 1
ATOM 1863 C CA . ASN B 1 19 ? -25.938 8.75 18.266 1 82.12 19 ASN B CA 1
ATOM 1864 C C . ASN B 1 19 ? -24.938 9.43 17.328 1 82.12 19 ASN B C 1
ATOM 1866 O O . ASN B 1 19 ? -24.469 8.828 16.375 1 82.12 19 ASN B O 1
ATOM 1870 N N . HIS B 1 20 ? -24.859 10.758 17.625 1 86.81 20 HIS B N 1
ATOM 1871 C CA . HIS B 1 20 ? -23.906 11.562 16.875 1 86.81 20 HIS B CA 1
ATOM 1872 C C . HIS B 1 20 ? -22.656 11.828 17.703 1 86.81 20 HIS B C 1
ATOM 1874 O O . HIS B 1 20 ? -22.75 12.211 18.875 1 86.81 20 HIS B O 1
ATOM 1880 N N . ILE B 1 21 ? -21.469 11.469 17.219 1 87.44 21 ILE B N 1
ATOM 1881 C CA . ILE B 1 21 ? -20.188 11.734 17.875 1 87.44 21 ILE B CA 1
ATOM 1882 C C . ILE B 1 21 ? -19.406 12.766 17.062 1 87.44 21 ILE B C 1
ATOM 1884 O O . ILE B 1 21 ? -19.188 12.594 15.867 1 87.44 21 ILE B O 1
ATOM 1888 N N . ASN B 1 22 ? -19.094 13.859 17.734 1 91.56 22 ASN B N 1
ATOM 1889 C CA . ASN B 1 22 ? -18.219 14.852 17.109 1 91.56 22 ASN B CA 1
ATOM 1890 C C . ASN B 1 22 ? -16.75 14.484 17.266 1 91.56 22 ASN B C 1
ATOM 1892 O O . ASN B 1 22 ? -16.141 14.758 18.312 1 91.56 22 ASN B O 1
ATOM 1896 N N . ALA B 1 23 ? -16.203 13.953 16.266 1 92.81 23 ALA B N 1
ATOM 1897 C CA . ALA B 1 23 ? -14.789 13.602 16.297 1 92.81 23 ALA B CA 1
ATOM 1898 C C . ALA B 1 23 ? -13.906 14.844 16.219 1 92.81 23 ALA B C 1
ATOM 1900 O O . ALA B 1 23 ? -12.844 14.898 16.844 1 92.81 23 ALA B O 1
ATOM 1901 N N . VAL B 1 24 ? -14.297 15.812 15.508 1 95.69 24 VAL B N 1
ATOM 1902 C CA . VAL B 1 24 ? -13.703 17.141 15.414 1 95.69 24 VAL B CA 1
ATOM 1903 C C . VAL B 1 24 ? -14.781 18.203 15.617 1 95.69 24 VAL B C 1
ATOM 1905 O O . VAL B 1 24 ? -15.828 18.172 14.961 1 95.69 24 VAL B O 1
ATOM 1908 N N . ASP B 1 25 ? -14.484 19.094 16.516 1 96 25 ASP B N 1
ATOM 1909 C CA . ASP B 1 25 ? -15.531 20 16.969 1 96 25 ASP B CA 1
ATOM 1910 C C . ASP B 1 25 ? -15.07 21.453 16.859 1 96 25 ASP B C 1
ATOM 1912 O O . ASP B 1 25 ? -14.398 21.969 17.75 1 96 25 ASP B O 1
ATOM 1916 N N . HIS B 1 26 ? -15.531 22.094 15.805 1 95 26 HIS B N 1
ATOM 1917 C CA . HIS B 1 26 ? -15.297 23.516 15.57 1 95 26 HIS B CA 1
ATOM 1918 C C . HIS B 1 26 ? -13.828 23.875 15.781 1 95 26 HIS B C 1
ATOM 1920 O O . HIS B 1 26 ? -13.508 24.781 16.547 1 95 26 HIS B O 1
ATOM 1926 N N . THR B 1 27 ? -12.992 23.203 15.078 1 94.75 27 THR B N 1
ATOM 1927 C CA . THR B 1 27 ? -11.555 23.328 15.242 1 94.75 27 THR B CA 1
ATOM 1928 C C . THR B 1 27 ? -10.977 24.281 14.188 1 94.75 27 THR B C 1
ATOM 1930 O O . THR B 1 27 ? -11.227 24.109 12.992 1 94.75 27 THR B O 1
ATOM 1933 N N . SER B 1 28 ? -10.281 25.281 14.672 1 95.12 28 SER B N 1
ATOM 1934 C CA . SER B 1 28 ? -9.555 26.203 13.812 1 95.12 28 SER B CA 1
ATOM 1935 C C . SER B 1 28 ? -8.07 26.234 14.164 1 95.12 28 SER B C 1
ATOM 1937 O O . SER B 1 28 ? -7.707 26.594 15.289 1 95.12 28 SER B O 1
ATOM 1939 N N . ILE B 1 29 ? -7.32 25.812 13.164 1 94.81 29 ILE B N 1
ATOM 1940 C CA . ILE B 1 29 ? -5.879 25.797 13.383 1 94.81 29 ILE B CA 1
ATOM 1941 C C . ILE B 1 29 ? -5.172 26.5 12.227 1 94.81 29 ILE B C 1
ATOM 1943 O O . ILE B 1 29 ? -5.676 26.516 11.102 1 94.81 29 ILE B O 1
ATOM 1947 N N . CYS B 1 30 ? -4.023 27.094 12.555 1 95.44 30 CYS B N 1
ATOM 1948 C CA . CYS B 1 30 ? -3.154 27.719 11.57 1 95.44 30 CYS B CA 1
ATOM 1949 C C . CYS B 1 30 ? -1.719 27.234 11.719 1 95.44 30 CYS B C 1
ATOM 1951 O O . CYS B 1 30 ? -1.194 27.156 12.828 1 95.44 30 CYS B O 1
ATOM 1953 N N . VAL B 1 31 ? -1.146 26.875 10.594 1 96.06 31 VAL B N 1
ATOM 1954 C CA . VAL B 1 31 ? 0.239 26.422 10.57 1 96.06 31 VAL B CA 1
ATOM 1955 C C . VAL B 1 31 ? 1.031 27.234 9.547 1 96.06 31 VAL B C 1
ATOM 1957 O O . VAL B 1 31 ? 0.552 27.484 8.438 1 96.06 31 VAL B O 1
ATOM 1960 N N . GLU B 1 32 ? 2.234 27.656 9.914 1 95.5 32 GLU B N 1
ATOM 1961 C CA . GLU B 1 32 ? 3.105 28.406 9.023 1 95.5 32 GLU B CA 1
ATOM 1962 C C . GLU B 1 32 ? 4.008 27.484 8.211 1 95.5 32 GLU B C 1
ATOM 1964 O O . GLU B 1 32 ? 4.309 26.375 8.641 1 95.5 32 GLU B O 1
ATOM 1969 N N . ARG B 1 33 ? 4.352 28.016 7.07 1 95.31 33 ARG B N 1
ATOM 1970 C CA . ARG B 1 33 ? 5.266 27.266 6.219 1 95.31 33 ARG B CA 1
ATOM 1971 C C . ARG B 1 33 ? 6.574 26.969 6.945 1 95.31 33 ARG B C 1
ATOM 1973 O O . ARG B 1 33 ? 7.148 27.859 7.586 1 95.31 33 ARG B O 1
ATOM 1980 N N . GLY B 1 34 ? 6.953 25.703 6.871 1 93.62 34 GLY B N 1
ATOM 1981 C CA . GLY B 1 34 ? 8.219 25.312 7.465 1 93.62 34 GLY B CA 1
ATOM 1982 C C . GLY B 1 34 ? 8.086 24.859 8.906 1 93.62 34 GLY B C 1
ATOM 1983 O O . GLY B 1 34 ? 9.047 24.359 9.492 1 93.62 34 GLY B O 1
ATOM 1984 N N . ASP B 1 35 ? 6.895 24.953 9.477 1 94.81 35 ASP B N 1
ATOM 1985 C CA . ASP B 1 35 ? 6.68 24.547 10.859 1 94.81 35 ASP B CA 1
ATOM 1986 C C . ASP B 1 35 ? 6.711 23.016 10.992 1 94.81 35 ASP B C 1
ATOM 1988 O O . ASP B 1 35 ? 6.324 22.312 10.07 1 94.81 35 ASP B O 1
ATOM 1992 N N . PHE B 1 36 ? 7.227 22.641 12.125 1 96.31 36 PHE B N 1
ATOM 1993 C CA . PHE B 1 36 ? 7.043 21.266 12.617 1 96.31 36 PHE B CA 1
ATOM 1994 C C . PHE B 1 36 ? 6.074 21.25 13.797 1 96.31 36 PHE B C 1
ATOM 1996 O O . PHE B 1 36 ? 6.445 21.578 14.922 1 96.31 36 PHE B O 1
ATOM 2003 N N . VAL B 1 37 ? 4.852 20.812 13.492 1 96.94 37 VAL B N 1
ATOM 2004 C CA . VAL B 1 37 ? 3.781 20.844 14.484 1 96.94 37 VAL B CA 1
ATOM 2005 C C . VAL B 1 37 ? 3.463 19.422 14.938 1 96.94 37 VAL B C 1
ATOM 2007 O O . VAL B 1 37 ? 3.354 18.5 14.109 1 96.94 37 VAL B O 1
ATOM 2010 N N . THR B 1 38 ? 3.34 19.188 16.219 1 96.94 38 THR B N 1
ATOM 2011 C CA . THR B 1 38 ? 2.875 17.922 16.766 1 96.94 38 THR B CA 1
ATOM 2012 C C . THR B 1 38 ? 1.482 18.078 17.375 1 96.94 38 THR B C 1
ATOM 2014 O O . THR B 1 38 ? 1.177 19.094 17.984 1 96.94 38 THR B O 1
ATOM 2017 N N . ILE B 1 39 ? 0.667 17.156 17.109 1 96.06 39 ILE B N 1
ATOM 2018 C CA . ILE B 1 39 ? -0.667 17.094 17.703 1 96.06 39 ILE B CA 1
ATOM 2019 C C . ILE B 1 39 ? -0.776 15.883 18.609 1 96.06 39 ILE B C 1
ATOM 2021 O O . ILE B 1 39 ? -0.594 14.742 18.156 1 96.06 39 ILE B O 1
ATOM 2025 N N . VAL B 1 40 ? -1.096 16.125 19.859 1 95.69 40 VAL B N 1
ATOM 2026 C CA . VAL B 1 40 ? -1.164 15.039 20.844 1 95.69 40 VAL B CA 1
ATOM 2027 C C . VAL B 1 40 ? -2.564 14.969 21.453 1 95.69 40 VAL B C 1
ATOM 2029 O O . VAL B 1 40 ? -3.314 15.953 21.391 1 95.69 40 VAL B O 1
ATOM 2032 N N . GLY B 1 41 ? -2.896 13.812 21.906 1 91.62 41 GLY B N 1
ATOM 2033 C CA . GLY B 1 41 ? -4.191 13.562 22.516 1 91.62 41 GLY B CA 1
ATOM 2034 C C . GLY B 1 41 ? -4.395 12.102 22.891 1 91.62 41 GLY B C 1
ATOM 2035 O O . GLY B 1 41 ? -3.637 11.234 22.453 1 91.62 41 GLY B O 1
ATOM 2036 N N . LYS B 1 42 ? -5.406 11.891 23.641 1 89 42 LYS B N 1
ATOM 2037 C CA . LYS B 1 42 ? -5.723 10.523 24.062 1 89 42 LYS B CA 1
ATOM 2038 C C . LYS B 1 42 ? -6.309 9.719 22.906 1 89 42 LYS B C 1
ATOM 2040 O O . LYS B 1 42 ? -6.684 10.281 21.875 1 89 42 LYS B O 1
ATOM 2045 N N . SER B 1 43 ? -6.23 8.422 23.062 1 86.81 43 SER B N 1
ATOM 2046 C CA . SER B 1 43 ? -6.887 7.574 22.062 1 86.81 43 SER B CA 1
ATOM 2047 C C . SER B 1 43 ? -8.359 7.941 21.906 1 86.81 43 SER B C 1
ATOM 2049 O O . SER B 1 43 ? -9.047 8.195 22.906 1 86.81 43 SER B O 1
ATOM 2051 N N . GLY B 1 44 ? -8.758 8.047 20.734 1 85.88 44 GLY B N 1
ATOM 2052 C CA . GLY B 1 44 ? -10.156 8.352 20.469 1 85.88 44 GLY B CA 1
ATOM 2053 C C . GLY B 1 44 ? -10.461 9.836 20.547 1 85.88 44 GLY B C 1
ATOM 2054 O O . GLY B 1 44 ? -11.617 10.242 20.422 1 85.88 44 GLY B O 1
ATOM 2055 N N . SER B 1 45 ? -9.477 10.625 20.625 1 89.62 45 SER B N 1
ATOM 2056 C CA . SER B 1 45 ? -9.711 12.055 20.828 1 89.62 45 SER B CA 1
ATOM 2057 C C . SER B 1 45 ? -10.008 12.75 19.5 1 89.62 45 SER B C 1
ATOM 2059 O O . SER B 1 45 ? -10.43 13.914 19.484 1 89.62 45 SER B O 1
ATOM 2061 N N . GLY B 1 46 ? -9.75 12.062 18.375 1 91.19 46 GLY B N 1
ATOM 2062 C CA . GLY B 1 46 ? -10.039 12.641 17.078 1 91.19 46 GLY B CA 1
ATOM 2063 C C . GLY B 1 46 ? -8.797 12.977 16.281 1 91.19 46 GLY B C 1
ATOM 2064 O O . GLY B 1 46 ? -8.883 13.586 15.219 1 91.19 46 GLY B O 1
ATOM 2065 N N . LYS B 1 47 ? -7.625 12.609 16.734 1 92.94 47 LYS B N 1
ATOM 2066 C CA . LYS B 1 47 ? -6.355 12.961 16.094 1 92.94 47 LYS B CA 1
ATOM 2067 C C . LYS B 1 47 ? -6.316 12.484 14.648 1 92.94 47 LYS B C 1
ATOM 2069 O O . LYS B 1 47 ? -6.043 13.273 13.734 1 92.94 47 LYS B O 1
ATOM 2074 N N . SER B 1 48 ? -6.598 11.195 14.492 1 92.69 48 SER B N 1
ATOM 2075 C CA . SER B 1 48 ? -6.535 10.633 13.148 1 92.69 48 SER B CA 1
ATOM 2076 C C . SER B 1 48 ? -7.613 11.227 12.25 1 92.69 48 SER B C 1
ATOM 2078 O O . SER B 1 48 ? -7.363 11.5 11.078 1 92.69 48 SER B O 1
ATOM 2080 N N . THR B 1 49 ? -8.781 11.43 12.797 1 94.19 49 THR B N 1
ATOM 2081 C CA . THR B 1 49 ? -9.852 12.07 12.031 1 94.19 49 THR B CA 1
ATOM 2082 C C . THR B 1 49 ? -9.43 13.469 11.578 1 94.19 49 THR B C 1
ATOM 2084 O O . THR B 1 49 ? -9.586 13.812 10.406 1 94.19 49 THR B O 1
ATOM 2087 N N . LEU B 1 50 ? -8.883 14.219 12.508 1 95.88 50 LEU B N 1
ATOM 2088 C CA . LEU B 1 50 ? -8.422 15.57 12.18 1 95.88 50 LEU B CA 1
ATOM 2089 C C . LEU B 1 50 ? -7.387 15.531 11.062 1 95.88 50 LEU B C 1
ATOM 2091 O O . LEU B 1 50 ? -7.492 16.281 10.086 1 95.88 50 LEU B O 1
ATOM 2095 N N . LEU B 1 51 ? -6.402 14.688 11.18 1 96.31 51 LEU B N 1
ATOM 2096 C CA . LEU B 1 51 ? -5.352 14.586 10.172 1 96.31 51 LEU B CA 1
ATOM 2097 C C . LEU B 1 51 ? -5.938 14.18 8.82 1 96.31 51 LEU B C 1
ATOM 2099 O O . LEU B 1 51 ? -5.527 14.711 7.785 1 96.31 51 LEU B O 1
ATOM 2103 N N . HIS B 1 52 ? -6.879 13.328 8.828 1 95.88 52 HIS B N 1
ATOM 2104 C CA . HIS B 1 52 ? -7.52 12.883 7.594 1 95.88 52 HIS B CA 1
ATOM 2105 C C . HIS B 1 52 ? -8.297 14.023 6.941 1 95.88 52 HIS B C 1
ATOM 2107 O O . HIS B 1 52 ? -8.305 14.148 5.711 1 95.88 52 HIS B O 1
ATOM 2113 N N . LEU B 1 53 ? -8.93 14.805 7.762 1 96.5 53 LEU B N 1
ATOM 2114 C CA . LEU B 1 53 ? -9.648 15.961 7.234 1 96.5 53 LEU B CA 1
ATOM 2115 C C . LEU B 1 53 ? -8.68 16.969 6.617 1 96.5 53 LEU B C 1
ATOM 2117 O O . LEU B 1 53 ? -8.906 17.453 5.504 1 96.5 53 LEU B O 1
ATOM 2121 N N . ILE B 1 54 ? -7.613 17.156 7.305 1 96.75 54 ILE B N 1
ATOM 2122 C CA . ILE B 1 54 ? -6.594 18.094 6.84 1 96.75 54 ILE B CA 1
ATOM 2123 C C . ILE B 1 54 ? -5.98 17.594 5.539 1 96.75 54 ILE B C 1
ATOM 2125 O O . ILE B 1 54 ? -5.723 18.375 4.621 1 96.75 54 ILE B O 1
ATOM 2129 N N . GLY B 1 55 ? -5.824 16.344 5.43 1 96.31 55 GLY B N 1
ATOM 2130 C CA . GLY B 1 55 ? -5.16 15.75 4.281 1 96.31 55 GLY B CA 1
ATOM 2131 C C . GLY B 1 55 ? -6.105 15.445 3.133 1 96.31 55 GLY B C 1
ATOM 2132 O O . GLY B 1 55 ? -5.68 14.953 2.086 1 96.31 55 GLY B O 1
ATOM 2133 N N . GLY B 1 56 ? -7.348 15.664 3.342 1 95.56 56 GLY B N 1
ATOM 2134 C CA . GLY B 1 56 ? -8.312 15.383 2.295 1 95.56 56 GLY B CA 1
ATOM 2135 C C . GLY B 1 56 ? -8.594 13.898 2.129 1 95.56 56 GLY B C 1
ATOM 2136 O O . GLY B 1 56 ? -9.008 13.453 1.055 1 95.56 56 GLY B O 1
ATOM 2137 N N . LEU B 1 57 ? -8.312 13.156 3.076 1 95.25 57 LEU B N 1
ATOM 2138 C CA . LEU B 1 57 ? -8.609 11.727 3.057 1 95.25 57 LEU B CA 1
ATOM 2139 C C . LEU B 1 57 ? -10.031 11.453 3.525 1 95.25 57 LEU B C 1
ATOM 2141 O O . LEU B 1 57 ? -10.531 10.336 3.391 1 95.25 57 LEU B O 1
ATOM 2145 N N . ASP B 1 58 ? -10.617 12.422 4.117 1 93.69 58 ASP B N 1
ATOM 2146 C CA . ASP B 1 58 ? -12.016 12.438 4.531 1 93.69 58 ASP B CA 1
ATOM 2147 C C . ASP B 1 58 ? -12.617 13.828 4.363 1 93.69 58 ASP B C 1
ATOM 2149 O O . ASP B 1 58 ? -11.898 14.805 4.145 1 93.69 58 ASP B O 1
ATOM 2153 N N . TYR B 1 59 ? -13.922 13.875 4.398 1 93.75 59 TYR B N 1
ATOM 2154 C CA . TYR B 1 59 ? -14.602 15.156 4.246 1 93.75 59 TYR B CA 1
ATOM 2155 C C . TYR B 1 59 ? -15.188 15.625 5.57 1 93.75 59 TYR B C 1
ATOM 2157 O O . TYR B 1 59 ? -15.766 14.828 6.32 1 93.75 59 TYR B O 1
ATOM 2165 N N . PRO B 1 60 ? -15.023 16.906 5.793 1 96.44 60 PRO B N 1
ATOM 2166 C CA . PRO B 1 60 ? -15.648 17.438 7.004 1 96.44 60 PRO B CA 1
ATOM 2167 C C . PRO B 1 60 ? -17.172 17.547 6.883 1 96.44 60 PRO B C 1
ATOM 2169 O O . PRO B 1 60 ? -17.703 17.594 5.77 1 96.44 60 PRO B O 1
ATOM 2172 N N . THR B 1 61 ? -17.781 17.5 8.055 1 96.25 61 THR B N 1
ATOM 2173 C CA . THR B 1 61 ? -19.203 17.797 8.102 1 96.25 61 THR B CA 1
ATOM 2174 C C . THR B 1 61 ? -19.469 19.281 7.832 1 96.25 61 THR B C 1
ATOM 2176 O O . THR B 1 61 ? -20.391 19.625 7.098 1 96.25 61 THR B O 1
ATOM 2179 N N . SER B 1 62 ? -18.672 20.078 8.406 1 97 62 SER B N 1
ATOM 2180 C CA . SER B 1 62 ? -18.703 21.516 8.156 1 97 62 SER B CA 1
ATOM 2181 C C . SER B 1 62 ? -17.328 22.141 8.367 1 97 62 SER B C 1
ATOM 2183 O O . SER B 1 62 ? -16.422 21.516 8.922 1 97 62 SER B O 1
ATOM 2185 N N . GLY B 1 63 ? -17.203 23.391 7.766 1 97.62 63 GLY B N 1
ATOM 2186 C CA . GLY B 1 63 ? -15.922 24.078 7.859 1 97.62 63 GLY B CA 1
ATOM 2187 C C . GLY B 1 63 ? -15.07 23.938 6.613 1 97.62 63 GLY B C 1
ATOM 2188 O O . GLY B 1 63 ? -15.523 23.391 5.605 1 97.62 63 GLY B O 1
ATOM 2189 N N . GLU B 1 64 ? -13.867 24.547 6.762 1 98 64 GLU B N 1
ATOM 2190 C CA . GLU B 1 64 ? -13 24.562 5.586 1 98 64 GLU B CA 1
ATOM 2191 C C . GLU B 1 64 ? -11.562 24.219 5.957 1 98 64 GLU B C 1
ATOM 2193 O O . GLU B 1 64 ? -11.133 24.453 7.09 1 98 64 GLU B O 1
ATOM 2198 N N . VAL B 1 65 ? -10.938 23.641 4.996 1 98.06 65 VAL B N 1
ATOM 2199 C CA . VAL B 1 65 ? -9.5 23.391 5.082 1 98.06 65 VAL B CA 1
ATOM 2200 C C . VAL B 1 65 ? -8.789 24.094 3.928 1 98.06 65 VAL B C 1
ATOM 2202 O O . VAL B 1 65 ? -9.156 23.906 2.764 1 98.06 65 VAL B O 1
ATOM 2205 N N . TRP B 1 66 ? -7.848 24.891 4.27 1 97.75 66 TRP B N 1
ATOM 2206 C CA . TRP B 1 66 ? -7.016 25.594 3.297 1 97.75 66 TRP B CA 1
ATOM 2207 C C . TRP B 1 66 ? -5.562 25.141 3.398 1 97.75 66 TRP B C 1
ATOM 2209 O O . TRP B 1 66 ? -4.984 25.125 4.488 1 97.75 66 TRP B O 1
ATOM 2219 N N . ILE B 1 67 ? -5.008 24.734 2.246 1 97.19 67 ILE B N 1
ATOM 2220 C CA . ILE B 1 67 ? -3.596 24.375 2.16 1 97.19 67 ILE B CA 1
ATOM 2221 C C . ILE B 1 67 ? -2.941 25.125 1.001 1 97.19 67 ILE B C 1
ATOM 2223 O O . ILE B 1 67 ? -3.451 25.109 -0.122 1 97.19 67 ILE B O 1
ATOM 2227 N N . ASP B 1 68 ? -1.82 25.75 1.288 1 95.5 68 ASP B N 1
ATOM 2228 C CA . ASP B 1 68 ? -1.081 26.484 0.261 1 95.5 68 ASP B CA 1
ATOM 2229 C C . ASP B 1 68 ? -2.002 27.406 -0.52 1 95.5 68 ASP B C 1
ATOM 2231 O O . ASP B 1 68 ? -1.982 27.422 -1.753 1 95.5 68 ASP B O 1
ATOM 2235 N N . ASN B 1 69 ? -2.902 28.047 0.169 1 94.5 69 ASN B N 1
ATOM 2236 C CA . ASN B 1 69 ? -3.812 29.078 -0.319 1 94.5 69 ASN B CA 1
ATOM 2237 C C . ASN B 1 69 ? -4.902 28.484 -1.208 1 94.5 69 ASN B C 1
ATOM 2239 O O . ASN B 1 69 ? -5.523 29.203 -1.995 1 94.5 69 ASN B O 1
ATOM 2243 N N . GLU B 1 70 ? -5.094 27.219 -1.144 1 96.19 70 GLU B N 1
ATOM 2244 C CA . GLU B 1 70 ? -6.172 26.562 -1.867 1 96.19 70 GLU B CA 1
ATOM 2245 C C . GLU B 1 70 ? -7.16 25.906 -0.906 1 96.19 70 GLU B C 1
ATOM 2247 O O . GLU B 1 70 ? -6.754 25.219 0.036 1 96.19 70 GLU B O 1
ATOM 2252 N N . CYS B 1 71 ? -8.422 26.156 -1.124 1 97.38 71 CYS B N 1
ATOM 2253 C CA . CYS B 1 71 ? -9.453 25.531 -0.306 1 97.38 71 CYS B CA 1
ATOM 2254 C C . CYS B 1 71 ? -9.766 24.125 -0.801 1 97.38 71 CYS B C 1
ATOM 2256 O O . CYS B 1 71 ? -10.492 23.953 -1.781 1 97.38 71 CYS B O 1
ATOM 2258 N N . ILE B 1 72 ? -9.336 23.109 -0.09 1 96.12 72 ILE B N 1
ATOM 2259 C CA . ILE B 1 72 ? -9.438 21.75 -0.611 1 96.12 72 ILE B CA 1
ATOM 2260 C C . ILE B 1 72 ? -10.844 21.203 -0.367 1 96.12 72 ILE B C 1
ATOM 2262 O O . ILE B 1 72 ? -11.305 20.312 -1.073 1 96.12 72 ILE B O 1
ATOM 2266 N N . THR B 1 73 ? -11.547 21.734 0.61 1 95.56 73 THR B N 1
ATOM 2267 C CA . THR B 1 73 ? -12.898 21.297 0.917 1 95.56 73 THR B CA 1
ATOM 2268 C C . THR B 1 73 ? -13.844 21.594 -0.245 1 95.56 73 THR B C 1
ATOM 2270 O O . THR B 1 73 ? -14.898 20.984 -0.37 1 95.56 73 THR B O 1
ATOM 2273 N N . ASN B 1 74 ? -13.492 22.516 -1.116 1 93.31 74 ASN B N 1
ATOM 2274 C CA . ASN B 1 74 ? -14.344 22.938 -2.221 1 93.31 74 ASN B CA 1
ATOM 2275 C C . ASN B 1 74 ? -13.922 22.297 -3.539 1 93.31 74 ASN B C 1
ATOM 2277 O O . ASN B 1 74 ? -14.539 22.531 -4.578 1 93.31 74 ASN B O 1
ATOM 2281 N N . MET B 1 75 ? -12.969 21.516 -3.514 1 94.94 75 MET B N 1
ATOM 2282 C CA . MET B 1 75 ? -12.477 20.891 -4.734 1 94.94 75 MET B CA 1
ATOM 2283 C C . MET B 1 75 ? -13.359 19.703 -5.129 1 94.94 75 MET B C 1
ATOM 2285 O O . MET B 1 75 ? -13.875 19 -4.262 1 94.94 75 MET B O 1
ATOM 2289 N N . ASN B 1 76 ? -13.477 19.562 -6.445 1 93.5 76 ASN B N 1
ATOM 2290 C CA . ASN B 1 76 ? -14.047 18.297 -6.883 1 93.5 76 ASN B CA 1
ATOM 2291 C C . ASN B 1 76 ? -13.062 17.141 -6.688 1 93.5 76 ASN B C 1
ATOM 2293 O O . ASN B 1 76 ? -11.883 17.359 -6.406 1 93.5 76 ASN B O 1
ATOM 2297 N N . GLU B 1 77 ? -13.516 15.945 -6.828 1 90.31 77 GLU B N 1
ATOM 2298 C CA . GLU B 1 77 ? -12.719 14.766 -6.484 1 90.31 77 GLU B CA 1
ATOM 2299 C C . GLU B 1 77 ? -11.484 14.664 -7.367 1 90.31 77 GLU B C 1
ATOM 2301 O O . GLU B 1 77 ? -10.414 14.266 -6.902 1 90.31 77 GLU B O 1
ATOM 2306 N N . GLU B 1 78 ? -11.609 14.969 -8.578 1 90.56 78 GLU B N 1
ATOM 2307 C CA . GLU B 1 78 ? -10.469 14.898 -9.492 1 90.56 78 GLU B CA 1
ATOM 2308 C C . GLU B 1 78 ? -9.367 15.867 -9.07 1 90.56 78 GLU B C 1
ATOM 2310 O O . GLU B 1 78 ? -8.203 15.492 -8.984 1 90.56 78 GLU B O 1
ATOM 2315 N N . ASP B 1 79 ? -9.789 17.078 -8.805 1 94.75 79 ASP B N 1
ATOM 2316 C CA . ASP B 1 79 ? -8.844 18.094 -8.375 1 94.75 79 ASP B CA 1
ATOM 2317 C C . ASP B 1 79 ? -8.234 17.766 -7.016 1 94.75 79 ASP B C 1
ATOM 2319 O O . ASP B 1 79 ? -7.039 17.953 -6.797 1 94.75 79 ASP B O 1
ATOM 2323 N N . LEU B 1 80 ? -9.094 17.266 -6.133 1 95.75 80 LEU B N 1
ATOM 2324 C CA . LEU B 1 80 ? -8.617 16.891 -4.801 1 95.75 80 LEU B CA 1
ATOM 2325 C C . LEU B 1 80 ? -7.613 15.758 -4.875 1 95.75 80 LEU B C 1
ATOM 2327 O O . LEU B 1 80 ? -6.605 15.766 -4.164 1 95.75 80 LEU B O 1
ATOM 2331 N N . SER B 1 81 ? -7.844 14.836 -5.719 1 94 81 SER B N 1
ATOM 2332 C CA . SER B 1 81 ? -6.918 13.727 -5.918 1 94 81 SER B CA 1
ATOM 2333 C C . SER B 1 81 ? -5.559 14.219 -6.41 1 94 81 SER B C 1
ATOM 2335 O O . SER B 1 81 ? -4.52 13.789 -5.906 1 94 81 SER B O 1
ATOM 2337 N N . ALA B 1 82 ? -5.609 15.039 -7.391 1 93.81 82 ALA B N 1
ATOM 2338 C CA . ALA B 1 82 ? -4.367 15.609 -7.906 1 93.81 82 ALA B CA 1
ATOM 2339 C C . ALA B 1 82 ? -3.645 16.422 -6.832 1 93.81 82 ALA B C 1
ATOM 2341 O O . ALA B 1 82 ? -2.422 16.328 -6.703 1 93.81 82 ALA B O 1
ATOM 2342 N N . PHE B 1 83 ? -4.441 17.172 -6.125 1 95.06 83 PHE B N 1
ATOM 2343 C CA . PHE B 1 83 ? -3.875 17.969 -5.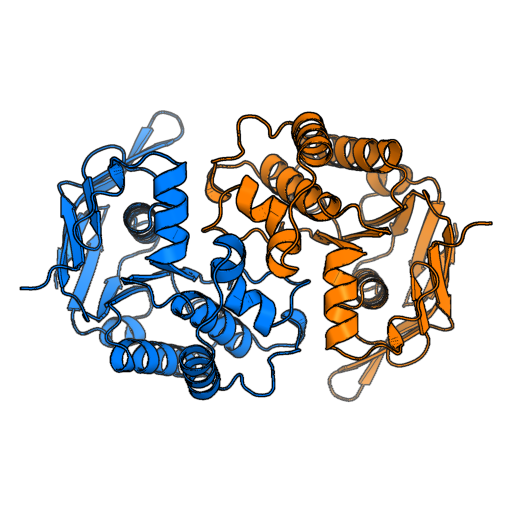047 1 95.06 83 PHE B CA 1
ATOM 2344 C C . PHE B 1 83 ? -3.184 17.078 -4.02 1 95.06 83 PHE B C 1
ATOM 2346 O O . PHE B 1 83 ? -2.061 17.359 -3.6 1 95.06 83 PHE B O 1
ATOM 2353 N N . ARG B 1 84 ? -3.803 15.984 -3.598 1 95.38 84 ARG B N 1
ATOM 2354 C CA . ARG B 1 84 ? -3.244 15.039 -2.633 1 95.38 84 ARG B CA 1
ATOM 2355 C C . ARG B 1 84 ? -1.931 14.453 -3.137 1 95.38 84 ARG B C 1
ATOM 2357 O O . ARG B 1 84 ? -0.945 14.398 -2.396 1 95.38 84 ARG B O 1
ATOM 2364 N N . ARG B 1 85 ? -1.908 14.141 -4.352 1 92.75 85 ARG B N 1
ATOM 2365 C CA . ARG B 1 85 ? -0.741 13.484 -4.934 1 92.75 85 ARG B CA 1
ATOM 2366 C C . ARG B 1 85 ? 0.431 14.453 -5.047 1 92.75 85 ARG B C 1
ATOM 2368 O O . ARG B 1 85 ? 1.587 14.062 -4.879 1 92.75 85 ARG B O 1
ATOM 2375 N N . ARG B 1 86 ? 0.125 15.688 -5.211 1 93.38 86 ARG B N 1
ATOM 2376 C CA . ARG B 1 86 ? 1.158 16.656 -5.578 1 93.38 86 ARG B CA 1
ATOM 2377 C C . ARG B 1 86 ? 1.596 17.469 -4.371 1 93.38 86 ARG B C 1
ATOM 2379 O O . ARG B 1 86 ? 2.758 17.875 -4.277 1 93.38 86 ARG B O 1
ATOM 2386 N N . LYS B 1 87 ? 0.669 17.734 -3.475 1 95.12 87 LYS B N 1
ATOM 2387 C CA . LYS B 1 87 ? 0.933 18.766 -2.482 1 95.12 87 LYS B CA 1
ATOM 2388 C C . LYS B 1 87 ? 1.003 18.172 -1.077 1 95.12 87 LYS B C 1
ATOM 2390 O O . LYS B 1 87 ? 1.461 18.844 -0.143 1 95.12 87 LYS B O 1
ATOM 2395 N N . ILE B 1 88 ? 0.557 16.969 -0.956 1 96.62 88 ILE B N 1
ATOM 2396 C CA . ILE B 1 88 ? 0.511 16.406 0.391 1 96.62 88 ILE B CA 1
ATOM 2397 C C . ILE B 1 88 ? 1.312 15.109 0.44 1 96.62 88 ILE B C 1
ATOM 2399 O O . ILE B 1 88 ? 1.106 14.219 -0.384 1 96.62 88 ILE B O 1
ATOM 2403 N N . GLY B 1 89 ? 2.248 15.039 1.316 1 96.81 89 GLY B N 1
ATOM 2404 C CA . GLY B 1 89 ? 2.908 13.789 1.649 1 96.81 89 GLY B CA 1
ATOM 2405 C C . GLY B 1 89 ? 2.314 13.102 2.867 1 96.81 89 GLY B C 1
ATOM 2406 O O . GLY B 1 89 ? 2.102 13.742 3.9 1 96.81 89 GLY B O 1
ATOM 2407 N N . PHE B 1 90 ? 2.064 11.836 2.721 1 97.25 90 PHE B N 1
ATOM 2408 C CA . PHE B 1 90 ? 1.466 11.094 3.826 1 97.25 90 PHE B CA 1
ATOM 2409 C C . PHE B 1 90 ? 2.43 10.039 4.355 1 97.25 90 PHE B C 1
ATOM 2411 O O . PHE B 1 90 ? 3.113 9.367 3.58 1 97.25 90 PHE B O 1
ATOM 2418 N N . ILE B 1 91 ? 2.447 9.992 5.656 1 97.06 91 ILE B N 1
ATOM 2419 C CA . ILE B 1 91 ? 3.162 8.922 6.348 1 97.06 91 ILE B CA 1
ATOM 2420 C C . ILE B 1 91 ? 2.23 8.242 7.348 1 97.06 91 ILE B C 1
ATOM 2422 O O . ILE B 1 91 ? 1.615 8.914 8.188 1 97.06 91 ILE B O 1
ATOM 2426 N N . PHE B 1 92 ? 2.129 6.922 7.223 1 95.25 92 PHE B N 1
ATOM 2427 C CA . PHE B 1 92 ? 1.234 6.156 8.086 1 95.25 92 PHE B CA 1
ATOM 2428 C C . PHE B 1 92 ? 2.023 5.207 8.977 1 95.25 92 PHE B C 1
ATOM 2430 O O . PHE B 1 92 ? 3.182 4.895 8.688 1 95.25 92 PHE B O 1
ATOM 2437 N N . GLN B 1 93 ? 1.301 4.773 9.93 1 91.25 93 GLN B N 1
ATOM 2438 C CA . GLN B 1 93 ? 1.894 3.811 10.852 1 91.25 93 GLN B CA 1
ATOM 2439 C C . GLN B 1 93 ? 2.176 2.482 10.156 1 91.25 93 GLN B C 1
ATOM 2441 O O . GLN B 1 93 ? 3.211 1.856 10.398 1 91.25 93 GLN B O 1
ATOM 2446 N N . ALA B 1 94 ? 1.33 2.033 9.289 1 91.31 94 ALA B N 1
ATOM 2447 C CA . ALA B 1 94 ? 1.44 0.732 8.641 1 91.31 94 ALA B CA 1
ATOM 2448 C C . ALA B 1 94 ? 2.328 0.813 7.402 1 91.31 94 ALA B C 1
ATOM 2450 O O . ALA B 1 94 ? 2.4 -0.136 6.617 1 91.31 94 ALA B O 1
ATOM 2451 N N . PHE B 1 95 ? 3.023 1.821 7.148 1 92.62 95 PHE B N 1
ATOM 2452 C CA . PHE B 1 95 ? 3.936 2.104 6.043 1 92.62 95 PHE B CA 1
ATOM 2453 C C . PHE B 1 95 ? 3.176 2.217 4.73 1 92.62 95 PHE B C 1
ATOM 2455 O O . PHE B 1 95 ? 3.412 3.141 3.947 1 92.62 95 PHE B O 1
ATOM 2462 N N . ASN B 1 96 ? 2.229 1.175 4.547 1 94.06 96 ASN B N 1
ATOM 2463 C CA . ASN B 1 96 ? 1.369 1.11 3.369 1 94.06 96 ASN B CA 1
ATOM 2464 C C . ASN B 1 96 ? 2.186 1.046 2.082 1 94.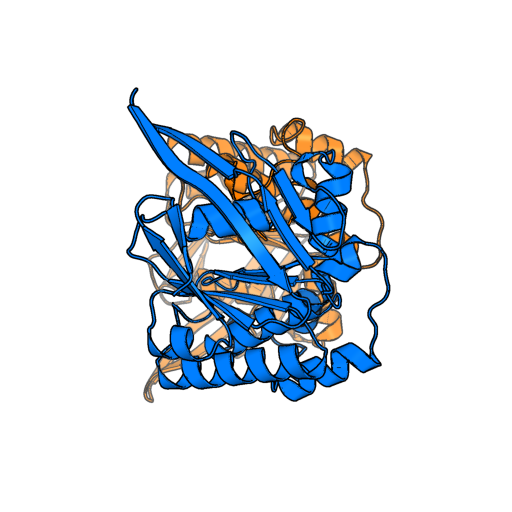06 96 ASN B C 1
ATOM 2466 O O . ASN B 1 96 ? 1.902 1.769 1.124 1 94.06 96 ASN B O 1
ATOM 2470 N N . LEU B 1 97 ? 3.205 0.257 2.123 1 96.19 97 LEU B N 1
ATOM 2471 C CA . LEU B 1 97 ? 3.959 -0.022 0.906 1 96.19 97 LEU B CA 1
ATOM 2472 C C . LEU B 1 97 ? 3.262 -1.088 0.068 1 96.19 97 LEU B C 1
ATOM 2474 O O . LEU B 1 97 ? 2.586 -1.966 0.609 1 96.19 97 LEU B O 1
ATOM 2478 N N . VAL B 1 98 ? 3.432 -0.994 -1.182 1 95.44 98 VAL B N 1
ATOM 2479 C CA . VAL B 1 98 ? 2.967 -2.037 -2.09 1 95.44 98 VAL B CA 1
ATOM 2480 C C . VAL B 1 98 ? 4 -3.158 -2.162 1 95.44 98 VAL B C 1
ATOM 2482 O O . VAL B 1 98 ? 5.113 -2.955 -2.658 1 95.44 98 VAL B O 1
ATOM 2485 N N . PRO B 1 99 ? 3.662 -4.332 -1.84 1 95 99 PRO B N 1
ATOM 2486 C CA . PRO B 1 99 ? 4.645 -5.402 -1.648 1 95 99 PRO B CA 1
ATOM 2487 C C . PRO B 1 99 ? 5.309 -5.836 -2.953 1 95 99 PRO B C 1
ATOM 2489 O O . PRO B 1 99 ? 6.457 -6.285 -2.947 1 95 99 PRO B O 1
ATOM 2492 N N . SER B 1 100 ? 4.641 -5.738 -4.047 1 94 100 SER B N 1
ATOM 2493 C CA . SER B 1 100 ? 5.148 -6.25 -5.316 1 94 100 SER B CA 1
ATOM 2494 C C . SER B 1 100 ? 6.039 -5.223 -6.012 1 94 100 SER B C 1
ATOM 2496 O O . SER B 1 100 ? 6.609 -5.5 -7.066 1 94 100 SER B O 1
ATOM 2498 N N . LEU B 1 101 ? 6.125 -4.066 -5.391 1 95.12 101 LEU B N 1
ATOM 2499 C CA . LEU B 1 101 ? 6.977 -3.006 -5.922 1 95.12 101 LEU B CA 1
ATOM 2500 C C . LEU B 1 101 ? 8.25 -2.865 -5.09 1 95.12 101 LEU B C 1
ATOM 2502 O O . LEU B 1 101 ? 8.211 -2.979 -3.861 1 95.12 101 LEU B O 1
ATOM 2506 N N . ASN B 1 102 ? 9.336 -2.605 -5.793 1 96.31 102 ASN B N 1
ATOM 2507 C CA . ASN B 1 102 ? 10.562 -2.404 -5.035 1 96.31 102 ASN B CA 1
ATOM 2508 C C . ASN B 1 102 ? 10.602 -1.021 -4.387 1 96.31 102 ASN B C 1
ATOM 2510 O O . ASN B 1 102 ? 9.664 -0.238 -4.527 1 96.31 102 ASN B O 1
ATOM 2514 N N . VAL B 1 103 ? 11.641 -0.755 -3.688 1 97.81 103 VAL B N 1
ATOM 2515 C CA . VAL B 1 103 ? 11.789 0.481 -2.928 1 97.81 103 VAL B CA 1
ATOM 2516 C C . VAL B 1 103 ? 11.695 1.681 -3.867 1 97.81 103 VAL B C 1
ATOM 2518 O O . VAL B 1 103 ? 10.938 2.621 -3.609 1 97.81 103 VAL B O 1
ATOM 2521 N N . TRP B 1 104 ? 12.398 1.655 -4.938 1 97.25 104 TRP B N 1
ATOM 2522 C CA . TRP B 1 104 ? 12.383 2.766 -5.887 1 97.25 104 TRP B CA 1
ATOM 2523 C C . TRP B 1 104 ? 10.977 3.016 -6.41 1 97.25 104 TRP B C 1
ATOM 2525 O O . TRP B 1 104 ? 10.492 4.148 -6.395 1 97.25 104 TRP B O 1
ATOM 2535 N N . GLU B 1 105 ? 10.336 1.981 -6.805 1 95.75 105 GLU B N 1
ATOM 2536 C CA . GLU B 1 105 ? 8.992 2.08 -7.363 1 95.75 105 GLU B CA 1
ATOM 2537 C C . GLU B 1 105 ? 8 2.617 -6.332 1 95.75 105 GLU B C 1
ATOM 2539 O O . GLU B 1 105 ? 7.121 3.414 -6.664 1 95.75 105 GLU B O 1
ATOM 2544 N N . ASN B 1 106 ? 8.117 2.16 -5.148 1 97.38 106 ASN B N 1
ATOM 2545 C CA . ASN B 1 106 ? 7.27 2.674 -4.078 1 97.38 106 ASN B CA 1
ATOM 2546 C C . ASN B 1 106 ? 7.484 4.168 -3.859 1 97.38 106 ASN B C 1
ATOM 2548 O O . ASN B 1 106 ? 6.527 4.906 -3.611 1 97.38 106 ASN B O 1
ATOM 2552 N N . ILE B 1 107 ? 8.688 4.59 -3.975 1 97.44 107 ILE B N 1
ATOM 2553 C CA . ILE B 1 107 ? 9.031 5.984 -3.717 1 97.44 107 ILE B CA 1
ATOM 2554 C C . ILE B 1 107 ? 8.445 6.871 -4.809 1 97.44 107 ILE B C 1
ATOM 2556 O O . ILE B 1 107 ? 7.875 7.926 -4.52 1 97.44 107 ILE B O 1
ATOM 2560 N N . ILE B 1 108 ? 8.477 6.426 -6.039 1 95.5 108 ILE B N 1
ATOM 2561 C CA . ILE B 1 108 ? 8.133 7.324 -7.137 1 95.5 108 ILE B CA 1
ATOM 2562 C C . ILE B 1 108 ? 6.668 7.121 -7.531 1 95.5 108 ILE B C 1
ATOM 2564 O O . ILE B 1 108 ? 6.195 7.711 -8.508 1 95.5 108 ILE B O 1
ATOM 2568 N N . LEU B 1 109 ? 5.996 6.363 -6.812 1 93.88 109 LEU B N 1
ATOM 2569 C CA . LEU B 1 109 ? 4.625 5.98 -7.137 1 93.88 109 LEU B CA 1
ATOM 2570 C C . LEU B 1 109 ? 3.766 7.215 -7.406 1 93.88 109 LEU B C 1
ATOM 2572 O O . LEU B 1 109 ? 3.104 7.297 -8.445 1 93.88 109 LEU B O 1
ATOM 2576 N N . PRO B 1 110 ? 3.75 8.203 -6.516 1 92.62 110 PRO B N 1
ATOM 2577 C CA . PRO B 1 110 ? 2.896 9.375 -6.746 1 92.62 110 PRO B CA 1
ATOM 2578 C C . PRO B 1 110 ? 3.287 10.148 -8 1 92.62 110 PRO B C 1
ATOM 2580 O O . PRO B 1 110 ? 2.43 10.75 -8.648 1 92.62 110 PRO B O 1
ATOM 2583 N N . ILE B 1 111 ? 4.504 10.117 -8.336 1 93.12 111 ILE B N 1
ATOM 2584 C CA . ILE B 1 111 ? 5.012 10.844 -9.492 1 93.12 111 ILE B CA 1
ATOM 2585 C C . ILE B 1 111 ? 4.566 10.141 -10.781 1 93.12 111 ILE B C 1
ATOM 2587 O O . ILE B 1 111 ? 4.133 10.797 -11.734 1 93.12 111 ILE B O 1
ATOM 2591 N N . GLY B 1 112 ? 4.641 8.812 -10.766 1 88.56 112 GLY B N 1
ATOM 2592 C CA . GLY B 1 112 ? 4.238 8.031 -11.922 1 88.56 112 GLY B CA 1
ATOM 2593 C C . GLY B 1 112 ? 2.777 8.203 -12.281 1 88.56 112 GLY B C 1
ATOM 2594 O O . GLY B 1 112 ? 2.42 8.211 -13.461 1 88.56 112 GLY B O 1
ATOM 2595 N N . LEU B 1 113 ? 1.995 8.43 -11.32 1 89.31 113 LEU B N 1
ATOM 2596 C CA . LEU B 1 113 ? 0.559 8.562 -11.539 1 89.31 113 LEU B CA 1
ATOM 2597 C C . LEU B 1 113 ? 0.227 9.922 -12.148 1 89.31 113 LEU B C 1
ATOM 2599 O O . LEU B 1 113 ? -0.866 10.117 -12.688 1 89.31 113 LEU B O 1
ATOM 2603 N N . ASP B 1 114 ? 1.077 10.875 -12.031 1 86.19 114 ASP B N 1
ATOM 2604 C CA . ASP B 1 114 ? 0.874 12.211 -12.586 1 86.19 114 ASP B CA 1
ATOM 2605 C C . ASP B 1 114 ? 1.589 12.359 -13.93 1 86.19 114 ASP B C 1
ATOM 2607 O O . ASP B 1 114 ? 1.666 13.461 -14.477 1 86.19 114 ASP B O 1
ATOM 2611 N N . ASP B 1 115 ? 2.117 11.367 -14.445 1 81.81 115 ASP B N 1
ATOM 2612 C CA . ASP B 1 115 ? 2.871 11.367 -15.695 1 81.81 115 ASP B CA 1
ATOM 2613 C C . ASP B 1 115 ? 4.02 12.375 -15.641 1 81.81 115 ASP B C 1
ATOM 2615 O O . ASP B 1 115 ? 4.246 13.117 -16.594 1 81.81 115 ASP B O 1
ATOM 2619 N N . ARG B 1 116 ? 4.57 12.594 -14.531 1 85.12 116 ARG B N 1
ATOM 2620 C CA . ARG B 1 116 ? 5.73 13.461 -14.352 1 85.12 116 ARG B CA 1
ATOM 2621 C C . ARG B 1 116 ? 7.004 12.633 -14.188 1 85.12 116 ARG B C 1
ATOM 2623 O O . ARG B 1 116 ? 6.945 11.43 -13.93 1 85.12 116 ARG B O 1
ATOM 2630 N N . LYS B 1 117 ? 8.07 13.32 -14.461 1 89.62 117 LYS B N 1
ATOM 2631 C CA . LYS B 1 117 ? 9.367 12.68 -14.242 1 89.62 117 LYS B CA 1
ATOM 2632 C C . LYS B 1 117 ? 9.945 13.055 -12.883 1 89.62 117 LYS B C 1
ATOM 2634 O O . LYS B 1 117 ? 9.836 14.203 -12.445 1 89.62 117 LYS B O 1
ATOM 2639 N N . PRO B 1 118 ? 10.469 12.102 -12.289 1 92.69 118 PRO B N 1
ATOM 2640 C CA . PRO B 1 118 ? 11.047 12.391 -10.977 1 92.69 118 PRO B CA 1
ATOM 2641 C C . PRO B 1 118 ? 12.266 13.305 -11.062 1 92.69 118 PRO B C 1
ATOM 2643 O O . PRO B 1 118 ? 13.039 13.219 -12.016 1 92.69 118 PRO B O 1
ATOM 2646 N N . ASP B 1 119 ? 12.398 14.25 -10.164 1 95.5 119 ASP B N 1
ATOM 2647 C CA . ASP B 1 119 ? 13.625 15.016 -9.992 1 95.5 119 ASP B CA 1
ATOM 2648 C C . ASP B 1 119 ? 14.734 14.156 -9.406 1 95.5 119 ASP B C 1
ATOM 2650 O O . ASP B 1 119 ? 14.859 14.039 -8.18 1 95.5 119 ASP B O 1
ATOM 2654 N N . MET B 1 120 ? 15.555 13.664 -10.234 1 96.19 120 MET B N 1
ATOM 2655 C CA . MET B 1 120 ? 16.531 12.648 -9.844 1 96.19 120 MET B CA 1
ATOM 2656 C C . MET B 1 120 ? 17.562 13.227 -8.875 1 96.19 120 MET B C 1
ATOM 2658 O O . MET B 1 120 ? 18.031 12.531 -7.977 1 96.19 120 MET B O 1
ATOM 2662 N N . VAL B 1 121 ? 17.922 14.43 -9.008 1 96.25 121 VAL B N 1
ATOM 2663 C CA . VAL B 1 121 ? 18.891 15.055 -8.125 1 96.25 121 VAL B CA 1
ATOM 2664 C C . VAL B 1 121 ? 18.328 15.172 -6.715 1 96.25 121 VAL B C 1
ATOM 2666 O O . VAL B 1 121 ? 18.969 14.766 -5.742 1 96.25 121 VAL B O 1
ATOM 2669 N N . TYR B 1 122 ? 17.141 15.664 -6.672 1 95.25 122 TYR B N 1
ATOM 2670 C CA . TYR B 1 122 ? 16.453 15.805 -5.391 1 95.25 122 TYR B CA 1
ATOM 2671 C C . TYR B 1 122 ? 16.234 14.445 -4.742 1 95.25 122 TYR B C 1
ATOM 2673 O O . TYR B 1 122 ? 16.516 14.258 -3.559 1 95.25 122 TYR B O 1
ATOM 2681 N N . LEU B 1 123 ? 15.742 13.438 -5.492 1 96.62 123 LEU B N 1
ATOM 2682 C CA . LEU B 1 123 ? 15.414 12.117 -4.973 1 96.62 123 LEU B CA 1
ATOM 2683 C C . LEU B 1 123 ? 16.672 11.398 -4.48 1 96.62 123 LEU B C 1
ATOM 2685 O O . LEU B 1 123 ? 16.641 10.703 -3.467 1 96.62 123 LEU B O 1
ATOM 2689 N N . LYS B 1 124 ? 17.703 11.578 -5.223 1 96.81 124 LYS B N 1
ATOM 2690 C CA . LYS B 1 124 ? 18.969 10.961 -4.801 1 96.81 124 LYS B CA 1
ATOM 2691 C C . LYS B 1 124 ? 19.406 11.484 -3.436 1 96.81 124 LYS B C 1
ATOM 2693 O O . LYS B 1 124 ? 19.875 10.719 -2.594 1 96.81 124 LYS B O 1
ATOM 2698 N N . GLU B 1 125 ? 19.234 12.727 -3.225 1 96.12 125 GLU B N 1
ATOM 2699 C CA . GLU B 1 125 ? 19.594 13.328 -1.946 1 96.12 125 GLU B CA 1
ATOM 2700 C C . GLU B 1 125 ? 18.719 12.789 -0.815 1 96.12 125 GLU B C 1
ATOM 2702 O O . GLU B 1 125 ? 19.234 12.438 0.253 1 96.12 125 GLU B O 1
ATOM 2707 N N . ILE B 1 126 ? 17.453 12.727 -1.051 1 96.12 126 ILE B N 1
ATOM 2708 C CA . ILE B 1 126 ? 16.516 12.227 -0.051 1 96.12 126 ILE B CA 1
ATOM 2709 C C . ILE B 1 126 ? 16.844 10.773 0.278 1 96.12 126 ILE B C 1
ATOM 2711 O O . ILE B 1 126 ? 16.891 10.391 1.449 1 96.12 126 ILE B O 1
ATOM 2715 N N . ILE B 1 127 ? 17.109 10.023 -0.735 1 97.62 127 ILE B N 1
ATOM 2716 C CA . ILE B 1 127 ? 17.406 8.602 -0.598 1 97.62 127 ILE B CA 1
ATOM 2717 C C . ILE B 1 127 ? 18.688 8.422 0.214 1 97.62 127 ILE B C 1
ATOM 2719 O O . ILE B 1 127 ? 18.75 7.566 1.099 1 97.62 127 ILE B O 1
ATOM 2723 N N . GLU B 1 128 ? 19.625 9.188 -0.081 1 97 128 GLU B N 1
ATOM 2724 C CA . GLU B 1 128 ? 20.891 9.141 0.646 1 97 128 GLU B CA 1
ATOM 2725 C C . GLU B 1 128 ? 20.703 9.547 2.105 1 97 128 GLU B C 1
ATOM 2727 O O . GLU B 1 128 ? 21.203 8.883 3.01 1 97 128 GLU B O 1
ATOM 2732 N N . LEU B 1 129 ? 20.016 10.586 2.338 1 95.31 129 LEU B N 1
ATOM 2733 C CA . LEU B 1 129 ? 19.766 11.078 3.688 1 95.31 129 LEU B CA 1
ATOM 2734 C C . LEU B 1 129 ? 19.062 10.016 4.527 1 95.31 129 LEU B C 1
ATOM 2736 O O . LEU B 1 129 ? 19.328 9.883 5.723 1 95.31 129 LEU B O 1
ATOM 2740 N N . LEU B 1 130 ? 18.203 9.234 3.879 1 96.75 130 LEU B N 1
ATOM 2741 C CA . LEU B 1 130 ? 17.391 8.25 4.594 1 96.75 130 LEU B CA 1
ATOM 2742 C C . LEU B 1 130 ? 18.109 6.906 4.648 1 96.75 130 LEU B C 1
ATOM 2744 O O . LEU B 1 130 ? 17.578 5.938 5.191 1 96.75 130 LEU B O 1
ATOM 2748 N N . GLY B 1 131 ? 19.234 6.797 4.023 1 96.56 131 GLY B N 1
ATOM 2749 C CA . GLY B 1 131 ? 20.016 5.574 4.086 1 96.56 131 GLY B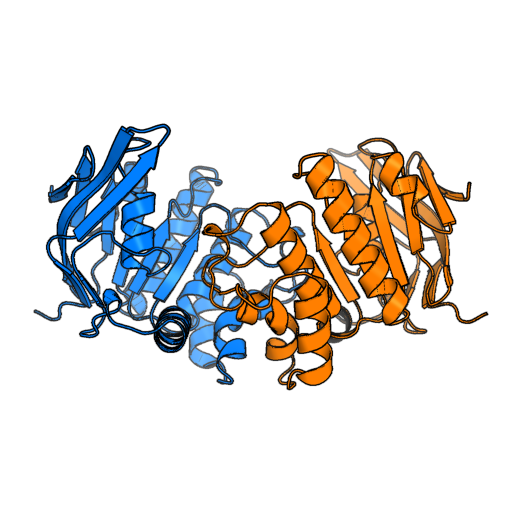 CA 1
ATOM 2750 C C . GLY B 1 131 ? 19.438 4.449 3.25 1 96.56 131 GLY B C 1
ATOM 2751 O O . GLY B 1 131 ? 19.484 3.285 3.654 1 96.56 131 GLY B O 1
ATOM 2752 N N . LEU B 1 132 ? 18.938 4.801 2.08 1 97.81 132 LEU B N 1
ATOM 2753 C CA . LEU B 1 132 ? 18.25 3.809 1.263 1 97.81 132 LEU B CA 1
ATOM 2754 C C . LEU B 1 132 ? 19.016 3.553 -0.034 1 97.81 132 LEU B C 1
ATOM 2756 O O . LEU B 1 132 ? 18.562 2.768 -0.875 1 97.81 132 LEU B O 1
ATOM 2760 N N . SER B 1 133 ? 20.156 4.105 -0.272 1 97.69 133 SER B N 1
ATOM 2761 C CA . SER B 1 133 ? 20.875 4.09 -1.541 1 97.69 133 SER B CA 1
ATOM 2762 C C . SER B 1 133 ? 21.125 2.664 -2.016 1 97.69 133 SER B C 1
ATOM 2764 O O . SER B 1 133 ? 21.016 2.373 -3.209 1 97.69 133 SER B O 1
ATOM 2766 N N . GLU B 1 134 ? 21.391 1.789 -1.106 1 96.94 134 GLU B N 1
ATOM 2767 C CA . GLU B 1 134 ? 21.75 0.423 -1.479 1 96.94 134 GLU B CA 1
ATOM 2768 C C . GLU B 1 134 ? 20.531 -0.494 -1.435 1 96.94 134 GLU B C 1
ATOM 2770 O O . GLU B 1 134 ? 20.656 -1.715 -1.55 1 96.94 134 GLU B O 1
ATOM 2775 N N . LYS B 1 135 ? 19.359 0.059 -1.272 1 96.94 135 LYS B N 1
ATOM 2776 C CA . LYS B 1 135 ? 18.172 -0.767 -1.057 1 96.94 135 LYS B CA 1
ATOM 2777 C C . LYS B 1 135 ? 17.125 -0.515 -2.135 1 96.94 135 LYS B C 1
ATOM 2779 O O . LYS B 1 135 ? 16.016 -1.05 -2.066 1 96.94 135 LYS B O 1
ATOM 2784 N N . LEU B 1 136 ? 17.391 0.182 -3.096 1 96.94 136 LEU B N 1
ATOM 2785 C CA . LEU B 1 136 ? 16.422 0.682 -4.062 1 96.94 136 LEU B CA 1
ATOM 2786 C C . LEU B 1 136 ? 15.742 -0.469 -4.801 1 96.94 136 LEU B C 1
ATOM 2788 O O . LEU B 1 136 ? 14.57 -0.371 -5.172 1 96.94 136 LEU B O 1
ATOM 2792 N N . ASN B 1 137 ? 16.438 -1.559 -4.934 1 95.12 137 ASN B N 1
ATOM 2793 C CA . ASN B 1 137 ? 15.891 -2.678 -5.695 1 95.12 137 ASN B CA 1
ATOM 2794 C C . ASN B 1 137 ? 15.273 -3.73 -4.781 1 95.12 137 ASN B C 1
ATOM 2796 O O . ASN B 1 137 ? 14.719 -4.723 -5.254 1 95.12 137 ASN B O 1
ATOM 2800 N N . ASN B 1 138 ? 15.336 -3.51 -3.537 1 95.69 138 ASN B N 1
ATOM 2801 C CA . ASN B 1 138 ? 14.766 -4.449 -2.576 1 95.69 138 ASN B CA 1
ATOM 2802 C C . ASN B 1 138 ? 13.242 -4.371 -2.549 1 95.69 138 ASN B C 1
ATOM 2804 O O . ASN B 1 138 ? 12.664 -3.338 -2.889 1 95.69 138 ASN B O 1
ATOM 2808 N N . LEU B 1 139 ? 12.695 -5.473 -2.191 1 96.06 139 LEU B N 1
ATOM 2809 C CA . LEU B 1 139 ? 11.266 -5.504 -1.937 1 96.06 139 LEU B CA 1
ATOM 2810 C C . LEU B 1 139 ? 10.961 -5.215 -0.469 1 96.06 139 LEU B C 1
ATOM 2812 O O . LEU B 1 139 ? 11.805 -5.461 0.399 1 96.06 139 LEU B O 1
ATOM 2816 N N . PRO B 1 140 ? 9.766 -4.73 -0.201 1 96.31 140 PRO B N 1
ATOM 2817 C CA . PRO B 1 140 ? 9.406 -4.336 1.163 1 96.31 140 PRO B CA 1
ATOM 2818 C C . PRO B 1 140 ? 9.594 -5.469 2.172 1 96.31 140 PRO B C 1
ATOM 2820 O O . PRO B 1 140 ? 10.039 -5.23 3.297 1 96.31 140 PRO B O 1
ATOM 2823 N N . ASN B 1 141 ? 9.312 -6.648 1.8 1 92.19 141 ASN B N 1
ATOM 2824 C CA . ASN B 1 141 ? 9.344 -7.766 2.736 1 92.19 141 ASN B CA 1
ATOM 2825 C C . ASN B 1 141 ? 10.773 -8.117 3.141 1 92.19 141 ASN B C 1
ATOM 2827 O O . ASN B 1 141 ? 10.992 -8.891 4.078 1 92.19 141 ASN B O 1
ATOM 2831 N N . THR B 1 142 ? 11.742 -7.609 2.49 1 92.94 142 THR B N 1
ATOM 2832 C CA . THR B 1 142 ? 13.141 -7.871 2.809 1 92.94 142 THR B CA 1
ATOM 2833 C C . THR B 1 142 ? 13.703 -6.777 3.709 1 92.94 142 THR B C 1
ATOM 2835 O O . THR B 1 142 ? 14.875 -6.82 4.09 1 92.94 142 THR B O 1
ATOM 2838 N N . LEU B 1 143 ? 12.914 -5.812 4.059 1 95.94 143 LEU B N 1
ATOM 2839 C CA . LEU B 1 143 ? 13.344 -4.656 4.836 1 95.94 143 LEU B CA 1
ATOM 2840 C C . LEU B 1 143 ? 12.891 -4.781 6.289 1 95.94 143 LEU B C 1
ATOM 2842 O O . LEU B 1 143 ? 11.852 -5.379 6.574 1 95.94 143 LEU B O 1
ATOM 2846 N N . SER B 1 144 ? 13.695 -4.168 7.141 1 95.06 144 SER B N 1
ATOM 2847 C CA . SER B 1 144 ? 13.242 -4.012 8.516 1 95.06 144 SER B CA 1
ATOM 2848 C C . SER B 1 144 ? 12.125 -2.975 8.617 1 95.06 144 SER B C 1
ATOM 2850 O O . SER B 1 144 ? 11.906 -2.201 7.68 1 95.06 144 SER B O 1
ATOM 2852 N N . GLY B 1 145 ? 11.438 -3.002 9.719 1 95.44 145 GLY B N 1
ATOM 2853 C CA . GLY B 1 145 ? 10.398 -2.006 9.945 1 95.44 145 GLY B CA 1
ATOM 2854 C C . GLY B 1 145 ? 10.891 -0.582 9.773 1 95.44 145 GLY B C 1
ATOM 2855 O O . GLY B 1 145 ? 10.234 0.236 9.125 1 95.44 145 GLY B O 1
ATOM 2856 N N . GLY B 1 146 ? 12.016 -0.321 10.367 1 96.38 146 GLY B N 1
ATOM 2857 C CA . GLY B 1 146 ? 12.609 0.999 10.234 1 96.38 146 GLY B CA 1
ATOM 2858 C C . GLY B 1 146 ? 12.914 1.369 8.797 1 96.38 146 GLY B C 1
ATOM 2859 O O . GLY B 1 146 ? 12.688 2.508 8.383 1 96.38 146 GLY B O 1
ATOM 2860 N N . GLN B 1 147 ? 13.43 0.395 8.047 1 97.25 147 GLN B N 1
ATOM 2861 C CA . GLN B 1 147 ? 13.727 0.624 6.633 1 97.25 147 GLN B CA 1
ATOM 2862 C C . GLN B 1 147 ? 12.453 0.863 5.832 1 97.25 147 GLN B C 1
ATOM 2864 O O . GLN B 1 147 ? 12.414 1.739 4.969 1 97.25 147 GLN B O 1
ATOM 2869 N N . GLN B 1 148 ? 11.438 0.124 6.145 1 97.88 148 GLN B N 1
ATOM 2870 C CA . GLN B 1 148 ? 10.156 0.311 5.465 1 97.88 148 GLN B CA 1
ATOM 2871 C C . GLN B 1 148 ? 9.594 1.706 5.723 1 97.88 148 GLN B C 1
ATOM 2873 O O . GLN B 1 148 ? 9.078 2.352 4.809 1 97.88 148 GLN B O 1
ATOM 2878 N N . GLN B 1 149 ? 9.695 2.129 6.918 1 97.75 149 GLN B N 1
ATOM 2879 C CA . GLN B 1 149 ? 9.203 3.463 7.246 1 97.75 149 GLN B CA 1
ATOM 2880 C C . GLN B 1 149 ? 10 4.539 6.508 1 97.75 149 GLN B C 1
ATOM 2882 O O . GLN B 1 149 ? 9.43 5.543 6.07 1 97.75 149 GLN B O 1
ATOM 2887 N N . ARG B 1 150 ? 11.297 4.348 6.414 1 97.75 150 ARG B N 1
ATOM 2888 C CA . ARG B 1 150 ? 12.125 5.293 5.676 1 97.75 150 ARG B CA 1
ATOM 2889 C C . ARG B 1 150 ? 11.703 5.359 4.211 1 97.75 150 ARG B C 1
ATOM 2891 O O . ARG B 1 150 ? 11.742 6.43 3.598 1 97.75 150 ARG B O 1
ATOM 2898 N N . VAL B 1 151 ? 11.297 4.223 3.664 1 98.38 151 VAL B N 1
ATOM 2899 C CA . VAL B 1 151 ? 10.773 4.207 2.303 1 98.38 151 VAL B CA 1
ATOM 2900 C C . VAL B 1 151 ? 9.484 5.02 2.238 1 98.38 151 VAL B C 1
ATOM 2902 O O . VAL B 1 151 ? 9.281 5.809 1.311 1 98.38 151 VAL B O 1
ATOM 2905 N N . ALA B 1 152 ? 8.641 4.82 3.221 1 97.88 152 ALA B N 1
ATOM 2906 C CA . ALA B 1 152 ? 7.395 5.574 3.289 1 97.88 152 ALA B CA 1
ATOM 2907 C C . ALA B 1 152 ? 7.66 7.074 3.387 1 97.88 152 ALA B C 1
ATOM 2909 O O . ALA B 1 152 ? 6.961 7.879 2.766 1 97.88 152 ALA B O 1
ATOM 2910 N N . ILE B 1 153 ? 8.609 7.426 4.145 1 97.31 153 ILE B N 1
ATOM 2911 C CA . ILE B 1 153 ? 9.008 8.82 4.285 1 97.31 153 ILE B CA 1
ATOM 2912 C C . ILE B 1 153 ? 9.516 9.352 2.947 1 97.31 153 ILE B C 1
ATOM 2914 O O . ILE B 1 153 ? 9.125 10.438 2.514 1 97.31 153 ILE B O 1
ATOM 2918 N N . ALA B 1 154 ? 10.391 8.578 2.289 1 97.81 154 ALA B N 1
ATOM 2919 C CA . ALA B 1 154 ? 10.898 8.977 0.981 1 97.81 154 ALA B CA 1
ATOM 2920 C C . ALA B 1 154 ? 9.766 9.195 -0.01 1 97.81 154 ALA B C 1
ATOM 2922 O O . ALA B 1 154 ? 9.773 10.164 -0.768 1 97.81 154 ALA B O 1
ATOM 2923 N N . ARG B 1 155 ? 8.828 8.328 0.026 1 97.5 155 ARG B N 1
ATOM 2924 C CA . ARG B 1 155 ? 7.672 8.461 -0.856 1 97.5 155 ARG B CA 1
ATOM 2925 C C . ARG B 1 155 ? 6.91 9.75 -0.577 1 97.5 155 ARG B C 1
ATOM 2927 O O . ARG B 1 155 ? 6.512 10.461 -1.506 1 97.5 155 ARG B O 1
ATOM 2934 N N . ALA B 1 156 ? 6.719 10.023 0.649 1 97 156 ALA B N 1
ATOM 2935 C CA . ALA B 1 156 ? 5.984 11.219 1.062 1 97 156 ALA B CA 1
ATOM 2936 C C . ALA B 1 156 ? 6.695 12.484 0.6 1 97 156 ALA B C 1
ATOM 2938 O O . ALA B 1 156 ? 6.047 13.484 0.269 1 97 156 ALA B O 1
ATOM 2939 N N . LEU B 1 157 ? 7.992 12.445 0.522 1 96.38 157 LEU B N 1
ATOM 2940 C CA . LEU B 1 157 ? 8.789 13.625 0.228 1 96.38 157 LEU B CA 1
ATOM 2941 C C . LEU B 1 157 ? 9.094 13.719 -1.264 1 96.38 157 LEU B C 1
ATOM 2943 O O . LEU B 1 157 ? 9.523 14.766 -1.749 1 96.38 157 LEU B O 1
ATOM 2947 N N . ALA B 1 158 ? 8.867 12.641 -1.943 1 95.5 158 ALA B N 1
ATOM 2948 C CA . ALA B 1 158 ? 9.32 12.492 -3.324 1 95.5 158 ALA B CA 1
ATOM 2949 C C . ALA B 1 158 ? 8.773 13.617 -4.203 1 95.5 158 ALA B C 1
ATOM 2951 O O . ALA B 1 158 ? 9.445 14.086 -5.117 1 95.5 158 ALA B O 1
ATOM 2952 N N . THR B 1 159 ? 7.59 14.094 -3.891 1 93.88 159 THR B N 1
ATOM 2953 C CA . THR B 1 159 ? 6.906 15.055 -4.754 1 93.88 159 THR B CA 1
ATOM 2954 C C . THR B 1 159 ? 7.195 16.484 -4.312 1 93.88 159 THR B C 1
ATOM 2956 O O . THR B 1 159 ? 6.664 17.438 -4.887 1 93.88 159 THR B O 1
ATOM 2959 N N . LYS B 1 160 ? 8.047 16.641 -3.293 1 93.62 160 LYS B N 1
ATOM 2960 C CA . LYS B 1 160 ? 8.281 17.953 -2.715 1 93.62 160 LYS B CA 1
ATOM 2961 C C . LYS B 1 160 ? 6.977 18.609 -2.281 1 93.62 160 LYS B C 1
ATOM 2963 O O . LYS B 1 160 ? 6.68 19.734 -2.682 1 93.62 160 LYS B O 1
ATOM 2968 N N . PRO B 1 161 ? 6.281 17.938 -1.412 1 95.5 161 PRO B N 1
ATOM 2969 C CA . PRO B 1 161 ? 4.941 18.406 -1.033 1 95.5 161 PRO B CA 1
ATOM 2970 C C . PRO B 1 161 ? 4.973 19.719 -0.252 1 95.5 161 PRO B C 1
ATOM 2972 O O . PRO B 1 161 ? 6.02 20.109 0.268 1 95.5 161 PRO B O 1
ATOM 2975 N N . ALA B 1 162 ? 3.773 20.375 -0.236 1 93.88 162 ALA B N 1
ATOM 2976 C CA . ALA B 1 162 ? 3.623 21.578 0.575 1 93.88 162 ALA B CA 1
ATOM 2977 C C . ALA B 1 162 ? 3.607 21.25 2.062 1 93.88 162 ALA B C 1
ATOM 2979 O O . ALA B 1 162 ? 4.086 22.031 2.889 1 93.88 162 ALA B O 1
ATOM 2980 N N . ILE B 1 163 ? 3.043 20.125 2.348 1 96.62 163 ILE B N 1
ATOM 2981 C CA . ILE B 1 163 ? 2.889 19.703 3.738 1 96.62 163 ILE B CA 1
ATOM 2982 C C . ILE B 1 163 ? 3.025 18.188 3.842 1 96.62 163 ILE B C 1
ATOM 2984 O O . ILE B 1 163 ? 2.584 17.453 2.953 1 96.62 163 ILE B O 1
ATOM 2988 N N . VAL B 1 164 ? 3.662 17.734 4.875 1 97.56 164 VAL B N 1
ATOM 2989 C CA . VAL B 1 164 ? 3.752 16.312 5.203 1 97.56 164 VAL B CA 1
ATOM 2990 C C . VAL B 1 164 ? 2.914 16.016 6.441 1 97.56 164 VAL B C 1
ATOM 2992 O O . VAL B 1 164 ? 3.055 16.688 7.469 1 97.56 164 VAL B O 1
ATOM 2995 N N . LEU B 1 165 ? 2.01 15.102 6.301 1 97.81 165 LEU B N 1
ATOM 2996 C CA . LEU B 1 165 ? 1.136 14.664 7.383 1 97.81 165 LEU B CA 1
ATOM 2997 C C . LEU B 1 165 ? 1.491 13.25 7.828 1 97.81 165 LEU B C 1
ATOM 2999 O O . LEU B 1 165 ? 1.477 12.32 7.023 1 97.81 165 LEU B O 1
ATOM 3003 N N . ALA B 1 166 ? 1.774 13.117 9.062 1 97.5 166 ALA B N 1
ATOM 3004 C CA . ALA B 1 166 ? 2.189 11.82 9.586 1 97.5 166 ALA B CA 1
ATOM 3005 C C . ALA B 1 166 ? 1.252 11.344 10.695 1 97.5 166 ALA B C 1
ATOM 3007 O O . ALA B 1 166 ? 1.046 12.055 11.688 1 97.5 166 ALA B O 1
ATOM 3008 N N . ASP B 1 167 ? 0.679 10.211 10.508 1 96 167 ASP B N 1
ATOM 3009 C CA . ASP B 1 167 ? -0.196 9.586 11.5 1 96 167 ASP B CA 1
ATOM 3010 C C . ASP B 1 167 ? 0.532 8.469 12.25 1 96 167 ASP B C 1
ATOM 3012 O O . ASP B 1 167 ? 0.613 7.34 11.766 1 96 167 ASP B O 1
ATOM 3016 N N . GLU B 1 168 ? 1.029 8.828 13.391 1 94.94 168 GLU B N 1
ATOM 3017 C CA . GLU B 1 168 ? 1.806 7.906 14.227 1 94.94 168 GLU B CA 1
ATOM 3018 C C . GLU B 1 168 ? 2.885 7.203 13.406 1 94.94 168 GLU B C 1
ATOM 3020 O O . GLU B 1 168 ? 2.943 5.973 13.375 1 94.94 168 GLU B O 1
ATOM 3025 N N . PRO B 1 169 ? 3.799 7.934 12.914 1 95.12 169 PRO B N 1
ATOM 3026 C CA . PRO B 1 169 ? 4.727 7.398 11.914 1 95.12 169 PRO B CA 1
ATOM 3027 C C . PRO B 1 169 ? 5.645 6.32 12.477 1 95.12 169 PRO B C 1
ATOM 3029 O O . PRO B 1 169 ? 6.191 5.512 11.727 1 95.12 169 PRO B O 1
ATOM 3032 N N . THR B 1 170 ? 5.828 6.277 13.734 1 93.31 170 THR B N 1
ATOM 3033 C CA . THR B 1 170 ? 6.758 5.293 14.273 1 93.31 170 THR B CA 1
ATOM 3034 C C . THR B 1 170 ? 6.066 4.398 15.297 1 93.31 170 THR B C 1
ATOM 3036 O O . THR B 1 170 ? 6.723 3.82 16.172 1 93.31 170 THR B O 1
ATOM 3039 N N . GLY B 1 171 ? 4.805 4.289 15.211 1 90.06 171 GLY B N 1
ATOM 3040 C CA . GLY B 1 171 ? 4.035 3.521 16.172 1 90.06 171 GLY B CA 1
ATOM 3041 C C . GLY B 1 171 ? 4.363 2.041 16.172 1 90.06 171 GLY B C 1
ATOM 3042 O O . GLY B 1 171 ? 4.203 1.354 17.172 1 90.06 171 GLY B O 1
ATOM 3043 N N . ASN B 1 172 ? 4.809 1.56 15.109 1 90.12 172 ASN B N 1
ATOM 3044 C CA . ASN B 1 172 ? 5.074 0.132 14.969 1 90.12 172 ASN B CA 1
ATOM 3045 C C . ASN B 1 172 ? 6.559 -0.18 15.141 1 90.12 172 ASN B C 1
ATOM 3047 O O . ASN B 1 172 ? 6.996 -1.302 14.875 1 90.12 172 ASN B O 1
ATOM 3051 N N . LEU B 1 173 ? 7.344 0.754 15.586 1 93.5 173 LEU B N 1
ATOM 3052 C CA . LEU B 1 173 ? 8.789 0.586 15.664 1 93.5 173 LEU B CA 1
ATOM 3053 C C . LEU B 1 173 ? 9.258 0.583 17.109 1 93.5 173 LEU B C 1
ATOM 3055 O O . LEU B 1 173 ? 8.594 1.145 17.984 1 93.5 173 LEU B O 1
ATOM 3059 N N . ASP B 1 174 ? 10.391 -0.071 17.328 1 92.94 174 ASP B N 1
ATOM 3060 C CA . ASP B 1 174 ? 11.016 0.035 18.641 1 92.94 174 ASP B CA 1
ATOM 3061 C C . ASP B 1 174 ? 11.547 1.446 18.891 1 92.94 174 ASP B C 1
ATOM 3063 O O . ASP B 1 174 ? 11.719 2.221 17.953 1 92.94 174 ASP B O 1
ATOM 3067 N N . SER B 1 175 ? 11.812 1.688 20.156 1 92.25 175 SER B N 1
ATOM 3068 C CA . SER B 1 175 ? 12.141 3.049 20.562 1 92.25 175 SER B CA 1
ATOM 3069 C C . SER B 1 175 ? 13.391 3.561 19.859 1 92.25 175 SER B C 1
ATOM 3071 O O . SER B 1 175 ? 13.414 4.695 19.375 1 92.25 175 SER B O 1
ATOM 3073 N N . LYS B 1 176 ? 14.383 2.793 19.828 1 93.38 176 LYS B N 1
ATOM 3074 C CA . LYS B 1 176 ? 15.625 3.223 19.203 1 93.38 176 LYS B CA 1
ATOM 3075 C C . LYS B 1 176 ? 15.422 3.516 17.719 1 93.38 176 LYS B C 1
ATOM 3077 O O . LYS B 1 176 ? 15.828 4.57 17.219 1 93.38 176 LYS B O 1
ATOM 3082 N N . THR B 1 177 ? 14.805 2.627 17.047 1 94.06 177 THR B N 1
ATOM 3083 C CA . THR B 1 177 ? 14.516 2.801 15.625 1 94.06 177 THR B CA 1
ATOM 3084 C C . THR B 1 177 ? 13.594 3.992 15.398 1 94.06 177 THR B C 1
ATOM 3086 O O . THR B 1 177 ? 13.766 4.754 14.445 1 94.06 177 THR B O 1
ATOM 3089 N N . SER B 1 178 ? 12.656 4.066 16.281 1 94.69 178 SER B N 1
ATOM 3090 C CA . SER B 1 178 ? 11.727 5.188 16.203 1 94.69 178 SER B CA 1
ATOM 3091 C C . SER B 1 178 ? 12.461 6.52 16.25 1 94.69 178 SER B C 1
ATOM 3093 O O . SER B 1 178 ? 12.219 7.398 15.422 1 94.69 178 SER B O 1
ATOM 3095 N N . ASP B 1 179 ? 13.312 6.652 17.141 1 93.88 179 ASP B N 1
ATOM 3096 C CA . ASP B 1 179 ? 14.086 7.883 17.297 1 93.88 179 ASP B CA 1
ATOM 3097 C C . ASP B 1 179 ? 14.906 8.18 16.047 1 93.88 179 ASP B C 1
ATOM 3099 O O . ASP B 1 179 ? 14.969 9.32 15.586 1 93.88 179 ASP B O 1
ATOM 3103 N N . GLU B 1 180 ? 15.484 7.172 15.547 1 94.69 180 GLU B N 1
ATOM 3104 C CA . GLU B 1 180 ? 16.312 7.324 14.352 1 94.69 180 GLU B CA 1
ATOM 3105 C C . GLU B 1 180 ? 15.477 7.785 13.164 1 94.69 180 GLU B C 1
ATOM 3107 O O . GLU B 1 180 ? 15.852 8.719 12.461 1 94.69 180 GLU B O 1
ATOM 3112 N N . VAL B 1 181 ? 14.406 7.137 12.984 1 95 181 VAL B N 1
ATOM 3113 C CA . VAL B 1 181 ? 13.539 7.438 11.859 1 95 181 VAL B CA 1
ATOM 3114 C C . VAL B 1 181 ? 12.992 8.859 11.992 1 95 181 VAL B C 1
ATOM 3116 O O . VAL B 1 181 ? 12.961 9.617 11.016 1 95 181 VAL B O 1
ATOM 3119 N N . MET B 1 182 ? 12.578 9.242 13.156 1 95.44 182 MET B N 1
ATOM 3120 C CA . MET B 1 182 ? 12.031 10.578 13.383 1 95.44 182 MET B CA 1
ATOM 3121 C C . MET B 1 182 ? 13.094 11.648 13.148 1 95.44 182 MET B C 1
ATOM 3123 O O . MET B 1 182 ? 12.797 12.719 12.617 1 95.44 182 MET B O 1
ATOM 3127 N N . ALA B 1 183 ? 14.258 11.359 13.57 1 94.94 183 ALA B N 1
ATOM 3128 C CA . ALA B 1 183 ? 15.359 12.297 13.336 1 94.94 183 ALA B CA 1
ATOM 3129 C C . ALA B 1 183 ? 15.594 12.516 11.844 1 94.94 183 ALA B C 1
ATOM 3131 O O . ALA B 1 183 ? 15.789 13.648 11.398 1 94.94 183 ALA B O 1
ATOM 3132 N N . LEU B 1 184 ? 15.539 11.422 11.141 1 94.06 184 LEU B N 1
ATOM 3133 C CA . LEU B 1 184 ? 15.719 11.5 9.695 1 94.06 184 LEU B CA 1
ATOM 3134 C C . LEU B 1 184 ? 14.586 12.297 9.047 1 94.06 184 LEU B C 1
ATOM 3136 O O . LEU B 1 184 ? 14.828 13.133 8.172 1 94.06 184 LEU B O 1
ATOM 3140 N N . LEU B 1 185 ? 13.398 12.031 9.492 1 95 185 LEU B N 1
ATOM 3141 C CA . LEU B 1 185 ? 12.242 12.758 8.977 1 95 185 LEU B CA 1
ATOM 3142 C C . LEU B 1 185 ? 12.367 14.25 9.258 1 95 185 LEU B C 1
ATOM 3144 O O . LEU B 1 185 ? 12.195 15.078 8.359 1 95 185 LEU B O 1
ATOM 3148 N N . LYS B 1 186 ? 12.711 14.562 10.43 1 93.81 186 LYS B N 1
ATOM 3149 C CA . LYS B 1 186 ? 12.875 15.961 10.82 1 93.81 186 LYS B CA 1
ATOM 3150 C C . LYS B 1 186 ? 13.977 16.641 10 1 93.81 186 LYS B C 1
ATOM 3152 O O . LYS B 1 186 ? 13.773 17.734 9.461 1 93.81 186 LYS B O 1
ATOM 3157 N N . THR B 1 187 ? 15.062 15.984 9.883 1 93.31 187 THR B N 1
ATOM 3158 C CA . THR B 1 187 ? 16.188 16.531 9.141 1 93.31 187 THR B CA 1
ATOM 3159 C C . THR B 1 187 ? 15.82 16.766 7.676 1 93.31 187 THR B C 1
ATOM 3161 O O . THR B 1 187 ? 16.141 17.812 7.109 1 93.31 187 THR B O 1
ATOM 3164 N N . SER B 1 188 ? 15.148 15.789 7.105 1 90.12 188 SER B N 1
ATOM 3165 C CA . SER B 1 188 ? 14.742 15.898 5.707 1 90.12 188 SER B CA 1
ATOM 3166 C C . SER B 1 188 ? 13.742 17.031 5.512 1 90.12 188 SER B C 1
ATOM 3168 O O . SER B 1 188 ? 13.859 17.812 4.562 1 90.12 188 SER B O 1
ATOM 3170 N N . ALA B 1 189 ? 12.844 17.156 6.43 1 86.56 189 ALA B N 1
ATOM 3171 C CA . ALA B 1 189 ? 11.82 18.188 6.34 1 86.56 189 ALA B CA 1
ATOM 3172 C C . ALA B 1 189 ? 12.422 19.578 6.512 1 86.56 189 ALA B C 1
ATOM 3174 O O . ALA B 1 189 ? 12.062 20.516 5.789 1 86.56 189 ALA B O 1
ATOM 3175 N N . MET B 1 190 ? 13.367 19.719 7.387 1 86.69 190 MET B N 1
ATOM 3176 C CA . MET B 1 190 ? 14 21 7.645 1 86.69 190 MET B CA 1
ATOM 3177 C C . MET B 1 190 ? 14.891 21.422 6.473 1 86.69 190 MET B C 1
ATOM 3179 O O . MET B 1 190 ? 14.891 22.578 6.07 1 86.69 190 MET B O 1
ATOM 3183 N N . LYS B 1 191 ? 15.586 20.484 5.953 1 88.25 191 LYS B N 1
ATOM 3184 C CA . LYS B 1 191 ? 16.5 20.766 4.852 1 88.25 191 LYS B CA 1
ATOM 3185 C C . LYS B 1 191 ? 15.758 21.344 3.646 1 88.25 191 LYS B C 1
ATOM 3187 O O . LYS B 1 191 ? 16.266 22.234 2.973 1 88.25 191 LYS B O 1
ATOM 3192 N N . TYR B 1 192 ? 14.578 20.906 3.459 1 86.06 192 TYR B N 1
ATOM 3193 C CA . TYR B 1 192 ? 13.852 21.312 2.268 1 86.06 192 TYR B CA 1
ATOM 3194 C C . TYR B 1 192 ? 12.68 22.219 2.631 1 86.06 192 TYR B C 1
ATOM 3196 O O . TYR B 1 192 ? 11.773 22.438 1.822 1 86.06 192 TYR B O 1
ATOM 3204 N N . GLU B 1 193 ? 12.633 22.672 3.836 1 86.62 193 GLU B N 1
ATOM 3205 C CA . GLU B 1 193 ? 11.656 23.641 4.348 1 86.62 193 GLU B CA 1
ATOM 3206 C C . GLU B 1 193 ? 10.234 23.125 4.191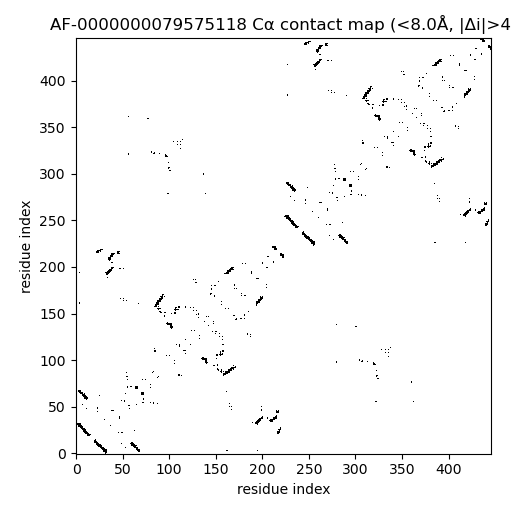 1 86.62 193 GLU B C 1
ATOM 3208 O O . GLU B 1 193 ? 9.336 23.875 3.785 1 86.62 193 GLU B O 1
ATOM 3213 N N . GLN B 1 194 ? 10.164 21.859 4.418 1 91.56 194 GLN B N 1
ATOM 3214 C CA . GLN B 1 194 ? 8.836 21.266 4.352 1 91.56 194 GLN B CA 1
ATOM 3215 C C . GLN B 1 194 ? 8.078 21.453 5.664 1 91.56 194 GLN B C 1
ATOM 3217 O O . GLN B 1 194 ? 8.68 21.484 6.734 1 91.56 194 GLN B O 1
ATOM 3222 N N . THR B 1 195 ? 6.836 21.703 5.535 1 96.62 195 THR B N 1
ATOM 3223 C CA . THR B 1 195 ? 5.977 21.75 6.715 1 96.62 195 THR B CA 1
ATOM 3224 C C . THR B 1 195 ? 5.594 20.344 7.16 1 96.62 195 THR B C 1
ATOM 3226 O O . THR B 1 195 ? 5.223 19.5 6.336 1 96.62 195 THR B O 1
ATOM 3229 N N . LEU B 1 196 ? 5.742 20.094 8.469 1 97.25 196 LEU B N 1
ATOM 3230 C CA . LEU B 1 196 ? 5.504 18.766 9.008 1 97.25 196 LEU B CA 1
ATOM 3231 C C . LEU B 1 196 ? 4.473 18.797 10.125 1 97.25 196 LEU B C 1
ATOM 3233 O O . LEU B 1 196 ? 4.594 19.594 11.062 1 97.25 196 LEU B O 1
ATOM 3237 N N . ILE B 1 197 ? 3.418 18.016 10.008 1 97.5 197 ILE B N 1
ATOM 3238 C CA . ILE B 1 197 ? 2.445 17.797 11.07 1 97.5 197 ILE B CA 1
ATOM 3239 C C . ILE B 1 197 ? 2.432 16.328 11.469 1 97.5 197 ILE B C 1
ATOM 3241 O O . ILE B 1 197 ? 2.188 15.453 10.625 1 97.5 197 ILE B O 1
ATOM 3245 N N . VAL B 1 198 ? 2.666 16.062 12.75 1 97.31 198 VAL B N 1
ATOM 3246 C CA . VAL B 1 198 ? 2.734 14.695 13.25 1 97.31 198 VAL B CA 1
ATOM 3247 C C . VAL B 1 198 ? 1.729 14.508 14.383 1 97.31 198 VAL B C 1
ATOM 3249 O O . VAL B 1 198 ? 1.707 15.281 15.336 1 97.31 198 VAL B O 1
ATOM 3252 N N . ILE B 1 199 ? 0.893 13.555 14.18 1 96.25 199 ILE B N 1
ATOM 3253 C CA . ILE B 1 199 ? 0.091 13.125 15.32 1 96.25 199 ILE B CA 1
ATOM 3254 C C . ILE B 1 199 ? 0.796 11.977 16.031 1 96.25 199 ILE B C 1
ATOM 3256 O O . ILE B 1 199 ? 1.328 11.062 15.398 1 96.25 199 ILE B O 1
ATOM 3260 N N . THR B 1 200 ? 0.808 12.023 17.359 1 94.06 200 THR B N 1
ATOM 3261 C CA . THR B 1 200 ? 1.504 10.992 18.125 1 94.06 200 THR B CA 1
ATOM 3262 C C . THR B 1 200 ? 1.009 10.953 19.562 1 94.06 200 THR B C 1
ATOM 3264 O O . THR B 1 200 ? 0.498 11.945 20.078 1 94.06 200 THR B O 1
ATOM 3267 N N . HIS B 1 201 ? 1.097 9.844 20.062 1 90 201 HIS B N 1
ATOM 3268 C CA . HIS B 1 201 ? 0.87 9.711 21.5 1 90 201 HIS B CA 1
ATOM 3269 C C . HIS B 1 201 ? 2.189 9.617 22.266 1 90 201 HIS B C 1
ATOM 3271 O O . HIS B 1 201 ? 2.199 9.586 23.5 1 90 201 HIS B O 1
ATOM 3277 N N . ASN B 1 202 ? 3.229 9.562 21.547 1 88.94 202 ASN B N 1
ATOM 3278 C CA . ASN B 1 202 ? 4.562 9.5 22.141 1 88.94 202 ASN B CA 1
ATOM 3279 C C . ASN B 1 202 ? 5.059 10.883 22.547 1 88.94 202 ASN B C 1
ATOM 3281 O O . ASN B 1 202 ? 5.301 11.742 21.703 1 88.94 202 ASN B O 1
ATOM 3285 N N . GLU B 1 203 ? 5.398 11.016 23.766 1 89.44 203 GLU B N 1
ATOM 3286 C CA . GLU B 1 203 ? 5.762 12.32 24.312 1 89.44 203 GLU B CA 1
ATOM 3287 C C . GLU B 1 203 ? 7.125 12.773 23.797 1 89.44 203 GLU B C 1
ATOM 3289 O O . GLU B 1 203 ? 7.352 13.969 23.609 1 89.44 203 GLU B O 1
ATOM 3294 N N . ASP B 1 204 ? 8 11.906 23.656 1 91.25 204 ASP B N 1
ATOM 3295 C CA . ASP B 1 204 ? 9.32 12.266 23.141 1 91.25 204 ASP B CA 1
ATOM 3296 C C . ASP B 1 204 ? 9.227 12.852 21.734 1 91.25 204 ASP B C 1
ATOM 3298 O O . ASP B 1 204 ? 9.898 13.836 21.422 1 91.25 204 ASP B O 1
ATOM 3302 N N . ILE B 1 205 ? 8.406 12.25 20.984 1 92 205 ILE B N 1
ATOM 3303 C CA . ILE B 1 205 ? 8.195 12.742 19.625 1 92 205 ILE B CA 1
ATOM 3304 C C . ILE B 1 205 ? 7.453 14.07 19.672 1 92 205 ILE B C 1
ATOM 3306 O O . ILE B 1 205 ? 7.762 14.984 18.891 1 92 205 ILE B O 1
ATOM 3310 N N . ALA B 1 206 ? 6.512 14.18 20.547 1 93 206 ALA B N 1
ATOM 3311 C CA . ALA B 1 206 ? 5.723 15.406 20.688 1 93 206 ALA B CA 1
ATOM 3312 C C . ALA B 1 206 ? 6.621 16.609 20.969 1 93 206 ALA B C 1
ATOM 3314 O O . ALA B 1 206 ? 6.32 17.719 20.547 1 93 206 ALA B O 1
ATOM 3315 N N . GLN B 1 207 ? 7.707 16.391 21.578 1 93.25 207 GLN B N 1
ATOM 3316 C CA . GLN B 1 207 ? 8.594 17.469 22 1 93.25 207 GLN B CA 1
ATOM 3317 C C . GLN B 1 207 ? 9.547 17.875 20.891 1 93.25 207 GLN B C 1
ATOM 3319 O O . GLN B 1 207 ? 10.211 18.906 20.969 1 93.25 207 GLN B O 1
ATOM 3324 N N . MET B 1 208 ? 9.531 17.156 19.859 1 91.88 208 MET B N 1
ATOM 3325 C CA . MET B 1 208 ? 10.453 17.438 18.75 1 91.88 208 MET B CA 1
ATOM 3326 C C . MET B 1 208 ? 9.969 18.609 17.922 1 91.88 208 MET B C 1
ATOM 3328 O O . MET B 1 208 ? 10.758 19.234 17.203 1 91.88 208 MET B O 1
ATOM 3332 N N . GLY B 1 209 ? 8.703 18.859 17.938 1 93.12 209 GLY B N 1
ATOM 3333 C CA . GLY B 1 209 ? 8.148 19.922 17.125 1 93.12 209 GLY B CA 1
ATOM 3334 C C . GLY B 1 209 ? 8.406 21.297 17.688 1 93.12 209 GLY B C 1
ATOM 3335 O O . GLY B 1 209 ? 8.75 21.438 18.875 1 93.12 209 GLY B O 1
ATOM 3336 N N . ASN B 1 210 ? 8.305 22.328 16.812 1 93.44 210 ASN B N 1
ATOM 3337 C CA . ASN B 1 210 ? 8.43 23.703 17.297 1 93.44 210 ASN B CA 1
ATOM 3338 C C . ASN B 1 210 ? 7.105 24.219 17.844 1 93.44 210 ASN B C 1
ATOM 3340 O O . ASN B 1 210 ? 7.074 25.266 18.516 1 93.44 210 ASN B O 1
ATOM 3344 N N . ARG B 1 211 ? 6.012 23.609 17.5 1 94.75 211 ARG B N 1
ATOM 3345 C CA . ARG B 1 211 ? 4.688 23.891 18.047 1 94.75 211 ARG B CA 1
ATOM 3346 C C . ARG B 1 211 ? 3.982 22.594 18.453 1 94.75 211 ARG B C 1
ATOM 3348 O O . ARG B 1 211 ? 4.055 21.594 17.734 1 94.75 211 ARG B O 1
ATOM 3355 N N . LYS B 1 212 ? 3.326 22.688 19.578 1 95.19 212 LYS B N 1
ATOM 3356 C CA . LYS B 1 212 ? 2.586 21.531 20.078 1 95.19 212 LYS B CA 1
ATOM 3357 C C . LYS B 1 212 ? 1.111 21.875 20.281 1 95.19 212 LYS B C 1
ATOM 3359 O O . LYS B 1 212 ? 0.779 22.828 20.984 1 95.19 212 LYS B O 1
ATOM 3364 N N . LEU B 1 213 ? 0.288 21.109 19.625 1 95.56 213 LEU B N 1
ATOM 3365 C CA . LEU B 1 213 ? -1.159 21.219 19.781 1 95.56 213 LEU B CA 1
ATOM 3366 C C . LEU B 1 213 ? -1.729 20.016 20.516 1 95.56 213 LEU B C 1
ATOM 3368 O O . LEU B 1 213 ? -1.192 18.906 20.406 1 95.56 213 LEU B O 1
ATOM 3372 N N . VAL B 1 214 ? -2.803 20.25 21.281 1 95.12 214 VAL B N 1
ATOM 3373 C CA . VAL B 1 214 ? -3.475 19.188 22.031 1 95.12 214 VAL B CA 1
ATOM 3374 C C . VAL B 1 214 ? -4.934 19.094 21.594 1 95.12 214 VAL B C 1
ATOM 3376 O O . VAL B 1 214 ? -5.629 20.109 21.516 1 95.12 214 VAL B O 1
ATOM 3379 N N . ILE B 1 215 ? -5.285 17.891 21.297 1 93.81 215 ILE B N 1
ATOM 3380 C CA . ILE B 1 215 ? -6.684 17.672 20.938 1 93.81 215 ILE B CA 1
ATOM 3381 C C . ILE B 1 215 ? -7.391 16.922 22.062 1 93.81 215 ILE B C 1
ATOM 3383 O O . ILE B 1 215 ? -6.902 15.891 22.531 1 93.81 215 ILE B O 1
ATOM 3387 N N . THR B 1 216 ? -8.492 17.5 22.516 1 92 216 THR B N 1
ATOM 3388 C CA . THR B 1 216 ? -9.352 16.906 23.547 1 92 216 THR B CA 1
ATOM 3389 C C . THR B 1 216 ? -10.812 16.953 23.125 1 92 216 THR B C 1
ATOM 3391 O O . THR B 1 216 ? -11.352 18.031 22.859 1 92 216 THR B O 1
ATOM 3394 N N . ASP B 1 217 ? -11.414 15.781 23 1 89 217 ASP B N 1
ATOM 3395 C CA . ASP B 1 217 ? -12.82 15.672 22.641 1 89 217 ASP B CA 1
ATOM 3396 C C . ASP B 1 217 ? -13.117 16.469 21.359 1 89 217 ASP B C 1
ATOM 3398 O O . ASP B 1 217 ? -14.055 17.266 21.328 1 89 217 ASP B O 1
ATOM 3402 N N . GLY B 1 218 ? -12.195 16.375 20.438 1 90.56 218 GLY B N 1
ATOM 3403 C CA . GLY B 1 218 ? -12.406 16.938 19.125 1 90.56 218 GLY B CA 1
ATOM 3404 C C . GLY B 1 218 ? -12 18.406 19.031 1 90.56 218 GLY B C 1
ATOM 3405 O O . GLY B 1 218 ? -12.07 19 17.953 1 90.56 218 GLY B O 1
ATOM 3406 N N . LYS B 1 219 ? -11.609 18.953 20.109 1 92.06 219 LYS B N 1
ATOM 3407 C CA . LYS B 1 219 ? -11.195 20.359 20.125 1 92.06 219 LYS B CA 1
ATOM 3408 C C . LYS B 1 219 ? -9.68 20.484 20.25 1 92.06 219 LYS B C 1
ATOM 3410 O O . LYS B 1 219 ? -9.047 19.719 20.984 1 92.06 219 LYS B O 1
ATOM 3415 N N . VAL B 1 220 ? -9.156 21.375 19.469 1 91.75 220 VAL B N 1
ATOM 3416 C CA . VAL B 1 220 ? -7.703 21.531 19.438 1 91.75 220 VAL B CA 1
ATOM 3417 C C . VAL B 1 220 ? -7.305 22.844 20.141 1 91.75 220 VAL B C 1
ATOM 3419 O O . VAL B 1 220 ? -7.891 23.891 19.875 1 91.75 220 VAL B O 1
ATOM 3422 N N . VAL B 1 221 ? -6.406 22.734 21.031 1 86.06 221 VAL B N 1
ATOM 3423 C CA . VAL B 1 221 ? -5.859 23.891 21.734 1 86.06 221 VAL B CA 1
ATOM 3424 C C . VAL B 1 221 ? -4.336 23.859 21.656 1 86.06 221 VAL B C 1
ATOM 3426 O O . VAL B 1 221 ? -3.725 22.797 21.641 1 86.06 221 VAL B O 1
ATOM 3429 N N . GLU B 1 222 ? -3.801 25.016 21.438 1 87.19 222 GLU B N 1
ATOM 3430 C CA . GLU B 1 222 ? -2.344 25.094 21.453 1 87.19 222 GLU B CA 1
ATOM 3431 C C . GLU B 1 222 ? -1.813 25.125 22.891 1 87.19 222 GLU B C 1
ATOM 3433 O O . GLU B 1 222 ? -2.389 25.781 23.75 1 87.19 222 GLU B O 1
ATOM 3438 N N . GLN B 1 223 ? -0.727 24.344 23 1 75.88 223 GLN B N 1
ATOM 3439 C CA . GLN B 1 223 ? -0.076 24.391 24.297 1 75.88 22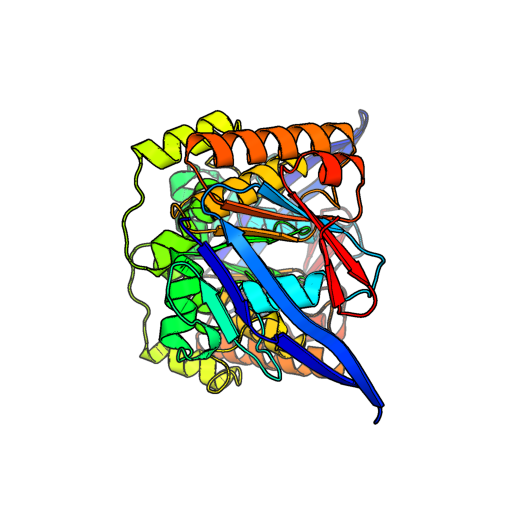3 GLN B CA 1
ATOM 3440 C C . GLN B 1 223 ? 1.15 25.297 24.266 1 75.88 223 GLN B C 1
ATOM 3442 O O . GLN B 1 223 ? 1.877 25.328 23.266 1 75.88 223 GLN B O 1
#

Solvent-accessible surface area (backbone atoms only — not comparable to full-atom values): 23066 Å² total; per-residue (Å²): 133,64,61,33,36,38,33,43,52,23,23,29,66,47,82,52,97,89,41,79,44,53,40,27,42,62,27,60,51,76,39,48,63,45,38,34,36,18,38,32,47,60,90,88,17,25,64,68,60,48,52,29,41,72,61,62,72,43,78,61,70,39,60,40,38,30,47,73,87,38,58,57,72,76,45,53,67,70,58,41,49,54,44,31,50,46,36,41,11,59,32,41,44,80,38,54,64,47,65,85,35,29,42,49,53,53,25,44,43,58,40,27,70,65,76,48,78,77,59,62,71,61,47,52,50,53,33,50,71,58,69,38,72,90,41,39,78,37,39,52,88,80,46,53,70,61,54,40,38,42,46,25,47,45,28,22,48,58,58,65,27,65,35,35,43,26,48,30,56,46,71,80,46,56,70,70,50,27,53,52,52,50,50,44,51,49,51,55,30,59,76,69,53,27,16,36,39,35,37,40,78,49,65,75,64,42,63,69,30,85,40,40,35,36,34,54,75,13,29,65,44,80,106,134,63,62,31,36,38,34,45,51,23,22,29,66,46,82,51,97,89,41,78,45,55,40,28,43,61,27,60,49,77,40,48,64,46,38,35,36,17,40,33,48,58,90,88,18,24,62,68,58,49,52,28,40,72,60,63,71,44,78,60,70,40,61,40,36,30,46,73,87,36,59,56,72,75,45,54,66,70,56,40,49,52,43,32,50,47,36,41,12,58,31,42,44,82,37,55,64,47,64,85,36,29,42,50,54,53,26,44,42,57,39,27,71,67,75,49,78,77,59,59,71,61,47,51,50,53,33,50,72,58,70,37,72,92,41,39,79,38,38,50,86,79,46,54,69,61,54,40,36,43,46,25,48,46,28,23,50,59,58,65,26,65,33,34,42,25,48,30,56,45,69,80,46,56,69,70,50,28,52,52,52,50,50,44,50,50,50,55,29,59,76,68,54,27,16,35,40,36,37,39,79,49,65,74,64,41,64,68,32,83,40,40,33,37,33,54,74,13,28,64,44,79,107

Organism: NCBI:txid592978

InterPro domains:
  IPR003439 ABC transporter-like, ATP-binding domain [PF00005] (25-170)
  IPR003439 ABC transporter-like, ATP-binding domain [PS50893] (5-223)
  IPR003593 AAA+ ATPase domain [SM00382] (33-219)
  IPR017871 ABC transporter-like, conserved site [PS00211] (143-157)
  IPR017911 MacB-like, ATP-binding domain [cd03255] (5-220)
  IPR027417 P-loop containing nucleoside triphosphate hydrolase [G3DSA:3.40.50.300] (1-223)
  IPR027417 P-loop containing nucleoside triphosphate hydrolase [SSF52540] (4-222)

Radius of gyration: 22.79 Å; Cα contacts (8 Å, |Δi|>4): 956; chains: 2; bounding box: 50×70×48 Å